Protein AF-0000000084336439 (afdb_homodimer)

Foldseek 3Di:
DPPQQDQAEEEEEAQFLQVVVLLVLCVVRVHQYEYEEQDCQHLCNPRHPYYHHDDQQDQVVVLVRQVVGQEYEYPDLNGHLVSQVVSVVVRRHYAQHSVVSVQQQFQVSVVVVCVVLVQFAFDKDKDAFLVVVVVDPADPFKKKAARHDDDPCRRIDTRHDPVSSVVHDGHTIMIGHDFQFPWKKKKKKAAALVGDIDIAFIWTFDADPVVRDTFKIKPPDPDDPVLRVVRVVSVSSVCNVSVTFFMKMWMWGQGPVRDIHTDHMDRGDDPSQQQQVPFFPDGSSNQRVCRSSVHDGDGGYTPFMKMKGFAAAAAPAWFFKDKWCPVVLVVDPQKDWAAGSDGIHDGGHRGTMIMGGDNDNVVSVVSSVVCVVTIHIHD/DPPQQDQAEEEEEAQFLQVVVLLVLCVVRNHQYEYEEQDCQHLCNPRHPYYHHDDQQDQVRVLVRQVVGQEYEYPDLNGHLVSQVVSVVVRRHYAQHSVVSVQQQFQVSVVVVCVVLVQFAFDKDKDAFLVCVVVDPADPFKKKAARHDDDPCRRIDTRHDPVSSVVHDGHTIMIGHDFQFPWKKKKKKAAALVGDIDIAFIWTFDADPVVRDTFKIKPPDPDDPVLRVVRVVSVSSVCNVSVTFFMKMWMWTQGPVRDIHTDHMDRGDDPSQQQQVPFFPDGSSNQRVCRSSVHDGDGGYTPFMKMKGFAAAAAPAWFFKDKWCPVVLVVDPQKDWAAGSDGIHDGGHRGTMIMGGDNDRVVSVVSSVVCVVTIHIHD

pLDDT: mean 93.54, std 8.88, range [33.66, 98.88]

Sequence (758 aa):
MKAFYGDLKLGILGGGQLGRMLIQQALNYNVTVKVLDPDREAPCRKLCDEFVVGSLSDYETVYNFGKKVDLLTIEIEKVNVDALEQLEREGVQVYPQPRVIRLIQDKGLQKQFFQENSIPTAEFQIISSPEDFNKTHIPFPYIQKLRRDGYDGKGVYKVVDEQSLAKAFTEPSLIERWIDFEKEIAVIVARNEKGDIKTFPMVEMEFNPEANLVEFLIAPSTLPFEVHEQAEQIAKNIASQLKIVGLLAVEMFLDKHGRILVNELAPRPHNSGHQTIEGNIVSQFEQHLRAIFNQPLGETDCLNNAIMINLLGEPGHEGPAIYQGIEKALKCPGVYIHLYGKALTKPFRKMGHITIVDADRDKAIERARYVQQILKVVSMKAFYGDLKLGILGGGQLGRMLIQQALNYNVTVKVLDPDREAPCRKLCDEFVVGSLSDYETVYNFGKKVDLLTIEIEKVNVDALEQLEREGVQVYPQPRVIRLIQDKGLQKQFFQENSIPTAEFQIISSPEDFNKTHIPFPYIQKLRRDGYDGKGVYKVVDEQSLAKAFTEPSLIERWIDFEKEIAVIVARNEKGDIKTFPMVEMEFNPEANLVEFLIAPSTLPFEVHEQAEQIAKNIASQLKIVGLLAVEMFLDKHGRILVNELAPRPHNSGHQTIEGNIVSQFEQHLRAIFNQPLGETDCLNNAIMINLLGEPGHEGPAIYQGIEKALKCPGVYIHLYGKALTKPFRKMGHITIVDADRDKAIERARYVQQILKVVS

Structure (mmCIF, N/CA/C/O backbone):
data_AF-0000000084336439-model_v1
#
loop_
_entity.id
_entity.type
_entity.pdbx_description
1 polymer 'N5-carboxyaminoimidazole ribonucleotide synthase'
#
loop_
_atom_site.group_PDB
_atom_site.id
_atom_site.type_symbol
_atom_site.label_atom_id
_atom_site.label_alt_id
_atom_site.label_comp_id
_atom_site.label_asym_id
_atom_site.label_entity_id
_atom_site.label_seq_id
_atom_site.pdbx_PDB_ins_code
_atom_site.Cartn_x
_atom_site.Cartn_y
_atom_site.Cartn_z
_atom_site.occupancy
_atom_site.B_iso_or_equiv
_atom_site.auth_seq_id
_atom_site.auth_comp_id
_atom_site.auth_asym_id
_atom_site.auth_atom_id
_atom_site.pdbx_PDB_model_num
ATOM 1 N N . MET A 1 1 ? -26.422 7.902 4.645 1 34.41 1 MET A N 1
ATOM 2 C CA . MET A 1 1 ? -24.984 7.613 4.711 1 34.41 1 MET A CA 1
ATOM 3 C C . MET A 1 1 ? -24.438 7.293 3.326 1 34.41 1 MET A C 1
ATOM 5 O O . MET A 1 1 ? -25.016 6.504 2.584 1 34.41 1 MET A O 1
ATOM 9 N N . LYS A 1 2 ? -23.922 8.211 2.576 1 41.22 2 LYS A N 1
ATOM 10 C CA . LYS A 1 2 ? -23.375 7.926 1.253 1 41.22 2 LYS A CA 1
ATOM 11 C C . LYS A 1 2 ? -22.734 6.543 1.214 1 41.22 2 LYS A C 1
ATOM 13 O O . LYS A 1 2 ? -21.844 6.242 2.018 1 41.22 2 LYS A O 1
ATOM 18 N N . ALA A 1 3 ? -23.438 5.641 0.947 1 47.28 3 ALA A N 1
ATOM 19 C CA . ALA A 1 3 ? -22.875 4.305 0.769 1 47.28 3 ALA A CA 1
ATOM 20 C C . ALA A 1 3 ? -21.5 4.367 0.105 1 47.28 3 ALA A C 1
ATOM 22 O O . ALA A 1 3 ? -21.359 4.918 -0.99 1 47.28 3 ALA A O 1
ATOM 23 N N . PHE A 1 4 ? -20.422 4.535 0.761 1 45.22 4 PHE A N 1
ATOM 24 C CA . PHE A 1 4 ? -19.016 4.609 0.383 1 45.22 4 PHE A CA 1
ATOM 25 C C . PHE A 1 4 ? -18.766 3.902 -0.945 1 45.22 4 PHE A C 1
ATOM 27 O O . PHE A 1 4 ? -17.922 4.328 -1.736 1 45.22 4 PHE A O 1
ATOM 34 N N . TYR A 1 5 ? -19.172 2.592 -1.228 1 50.91 5 TYR A N 1
ATOM 35 C CA . TYR A 1 5 ? -18.484 1.702 -2.154 1 50.91 5 TYR A CA 1
ATOM 36 C C . TYR A 1 5 ? -19.031 1.851 -3.566 1 50.91 5 TYR A C 1
ATOM 38 O O . TYR A 1 5 ? -18.406 1.426 -4.535 1 50.91 5 TYR A O 1
ATOM 46 N N . GLY A 1 6 ? -20.062 2.721 -3.557 1 55.28 6 GLY A N 1
ATOM 47 C CA . GLY A 1 6 ? -20.578 2.717 -4.918 1 55.28 6 GLY A CA 1
ATOM 48 C C . GLY A 1 6 ? -19.812 3.658 -5.84 1 55.28 6 GLY A C 1
ATOM 49 O O . GLY A 1 6 ? -18.594 3.582 -5.945 1 55.28 6 GLY A O 1
ATOM 50 N N . ASP A 1 7 ? -20.422 4.594 -6.379 1 67.75 7 ASP A N 1
ATOM 51 C CA . ASP A 1 7 ? -20.016 5.543 -7.414 1 67.75 7 ASP A CA 1
ATOM 52 C C . ASP A 1 7 ? -19.422 6.809 -6.797 1 67.75 7 ASP A C 1
ATOM 54 O O . ASP A 1 7 ? -19.531 7.895 -7.371 1 67.75 7 ASP A O 1
ATOM 58 N N . LEU A 1 8 ? -18.828 6.629 -5.625 1 81.31 8 LEU A N 1
ATOM 59 C CA . LEU A 1 8 ? -18.344 7.852 -5 1 81.31 8 LEU A CA 1
ATOM 60 C C . LEU A 1 8 ? -17.078 8.352 -5.688 1 81.31 8 LEU A C 1
ATOM 62 O O . LEU A 1 8 ? -16.141 7.578 -5.934 1 81.31 8 LEU A O 1
ATOM 66 N N . LYS A 1 9 ? -17.078 9.625 -5.977 1 93.06 9 LYS A N 1
ATOM 67 C CA . LYS A 1 9 ? -15.961 10.32 -6.617 1 93.06 9 LYS A CA 1
ATOM 68 C C . LYS A 1 9 ? -15.242 11.227 -5.625 1 93.06 9 LYS A C 1
ATOM 70 O O . LYS A 1 9 ? -15.828 12.188 -5.113 1 93.06 9 LYS A O 1
ATOM 75 N N . LEU A 1 10 ? -14.031 10.875 -5.32 1 97.12 10 LEU A N 1
ATOM 76 C CA . LEU A 1 10 ? -13.18 11.68 -4.453 1 97.12 10 LEU A CA 1
ATOM 77 C C . LEU A 1 10 ? -12.328 12.641 -5.27 1 97.12 10 LEU A C 1
ATOM 79 O O . LEU A 1 10 ? -11.609 12.219 -6.18 1 97.12 10 LEU A O 1
ATOM 83 N N . GLY A 1 11 ? -12.484 13.898 -5.004 1 98.31 11 GLY A N 1
ATOM 84 C CA . GLY A 1 11 ? -11.57 14.891 -5.547 1 98.31 11 GLY A CA 1
ATOM 85 C C . GLY A 1 11 ? -10.445 15.25 -4.594 1 98.31 11 GLY A C 1
ATOM 86 O O . GLY A 1 11 ? -10.664 15.359 -3.383 1 98.31 11 GLY A O 1
ATOM 87 N N . ILE A 1 12 ? -9.266 15.43 -5.121 1 98.81 12 ILE A N 1
ATOM 88 C CA . ILE A 1 12 ? -8.117 15.867 -4.34 1 98.81 12 ILE A CA 1
ATOM 89 C C . ILE A 1 12 ? -7.539 17.141 -4.949 1 98.81 12 ILE A C 1
ATOM 91 O O . ILE A 1 12 ? -7.215 17.188 -6.137 1 98.81 12 ILE A O 1
ATOM 95 N N . LEU A 1 13 ? -7.465 18.172 -4.184 1 98.81 13 LEU A N 1
ATOM 96 C CA . LEU A 1 13 ? -6.738 19.375 -4.598 1 98.81 13 LEU A CA 1
ATOM 97 C C . LEU A 1 13 ? -5.254 19.25 -4.266 1 98.81 13 LEU A C 1
ATOM 99 O O . LEU A 1 13 ? -4.867 19.312 -3.098 1 98.81 13 LEU A O 1
ATOM 103 N N . GLY A 1 14 ? -4.461 19.172 -5.285 1 98.06 14 GLY A N 1
ATOM 104 C CA . GLY A 1 14 ? -3.047 18.859 -5.148 1 98.06 14 GLY A CA 1
ATOM 105 C C . GLY A 1 14 ? -2.701 17.438 -5.57 1 98.06 14 GLY A C 1
ATOM 106 O O . GLY A 1 14 ? -3.357 16.484 -5.148 1 98.06 14 GLY A O 1
ATOM 107 N N . GLY A 1 15 ? -1.746 17.312 -6.414 1 97.12 15 GLY A N 1
ATOM 108 C CA . GLY A 1 15 ? -1.357 16.016 -6.938 1 97.12 15 GLY A CA 1
ATOM 109 C C . GLY A 1 15 ? 0.059 15.617 -6.566 1 97.12 15 GLY A C 1
ATOM 110 O O . GLY A 1 15 ? 0.729 14.906 -7.316 1 97.12 15 GLY A O 1
ATOM 111 N N . GLY A 1 16 ? 0.575 16.094 -5.418 1 95.25 16 GLY A N 1
ATOM 112 C CA . GLY A 1 16 ? 1.922 15.789 -4.965 1 95.25 16 GLY A CA 1
ATOM 113 C C . GLY A 1 16 ? 2.033 14.43 -4.305 1 95.25 16 GLY A C 1
ATOM 114 O O . GLY A 1 16 ? 1.239 13.531 -4.59 1 95.25 16 GLY A O 1
ATOM 115 N N . GLN A 1 17 ? 3.074 14.25 -3.473 1 94.81 17 GLN A N 1
ATOM 116 C CA . GLN A 1 17 ? 3.406 12.953 -2.887 1 94.81 17 GLN A CA 1
ATOM 117 C C . GLN A 1 17 ? 2.318 12.492 -1.921 1 94.81 17 GLN A C 1
ATOM 119 O O . GLN A 1 17 ? 2.039 11.297 -1.818 1 94.81 17 GLN A O 1
ATOM 124 N N . LEU A 1 18 ? 1.744 13.43 -1.163 1 97.06 18 LEU A N 1
ATOM 125 C CA . LEU A 1 18 ? 0.713 13.039 -0.206 1 97.06 18 LEU A CA 1
ATOM 126 C C . LEU A 1 18 ? -0.529 12.523 -0.924 1 97.06 18 LEU A C 1
ATOM 128 O O . LEU A 1 18 ? -1.135 11.539 -0.495 1 97.06 18 LEU A O 1
ATOM 132 N N . GLY A 1 19 ? -0.877 13.258 -2.016 1 97 19 GLY A N 1
ATOM 133 C CA . GLY A 1 19 ? -1.964 12.75 -2.84 1 97 19 GLY A CA 1
ATOM 134 C C . GLY A 1 19 ? -1.692 11.367 -3.404 1 97 19 GLY A C 1
ATOM 135 O O . GLY A 1 19 ? -2.576 10.508 -3.41 1 97 19 GLY A O 1
ATOM 136 N N . ARG A 1 20 ? -0.496 11.203 -3.846 1 95.88 20 ARG A N 1
ATOM 137 C CA . ARG A 1 20 ? -0.081 9.922 -4.402 1 95.88 20 ARG A CA 1
ATOM 138 C C . ARG A 1 20 ? -0.258 8.805 -3.381 1 95.88 20 ARG A C 1
ATOM 140 O O . ARG A 1 20 ? -0.848 7.762 -3.689 1 95.88 20 ARG A O 1
ATOM 147 N N . MET A 1 21 ? 0.21 8.969 -2.156 1 97.25 21 MET A N 1
ATOM 148 C CA . MET A 1 21 ? 0.112 7.945 -1.118 1 97.25 21 MET A CA 1
ATOM 149 C C . MET A 1 21 ? -1.336 7.75 -0.681 1 97.25 21 MET A C 1
ATOM 151 O O . MET A 1 21 ? -1.739 6.637 -0.333 1 97.25 21 MET A O 1
ATOM 155 N N . LEU A 1 22 ? -2.117 8.828 -0.72 1 97.81 22 LEU A N 1
ATOM 156 C CA . LEU A 1 22 ? -3.541 8.703 -0.428 1 97.81 22 LEU A CA 1
ATOM 157 C C . LEU A 1 22 ? -4.238 7.84 -1.472 1 97.81 22 LEU A C 1
ATOM 159 O O . LEU A 1 22 ? -5.051 6.977 -1.128 1 97.81 22 LEU A O 1
ATOM 163 N N . ILE A 1 23 ? -3.939 8.078 -2.736 1 95.88 23 ILE A N 1
ATOM 164 C CA . ILE A 1 23 ? -4.527 7.305 -3.822 1 95.88 23 ILE A CA 1
ATOM 165 C C . ILE A 1 23 ? -4.137 5.836 -3.682 1 95.88 23 ILE A C 1
ATOM 167 O O . ILE A 1 23 ? -4.969 4.945 -3.859 1 95.88 23 ILE A O 1
ATOM 171 N N . GLN A 1 24 ? -2.842 5.582 -3.359 1 94.94 24 GLN A N 1
ATOM 172 C CA . GLN A 1 24 ? -2.375 4.215 -3.145 1 94.94 24 GLN A CA 1
ATOM 173 C C . GLN A 1 24 ? -3.254 3.486 -2.133 1 94.94 24 GLN A C 1
ATOM 175 O O . GLN A 1 24 ? -3.611 2.322 -2.336 1 94.94 24 GLN A O 1
ATOM 180 N N . GLN A 1 25 ? -3.574 4.16 -1.067 1 95.81 25 GLN A N 1
ATOM 181 C CA . GLN A 1 25 ? -4.43 3.566 -0.044 1 95.81 25 GLN A CA 1
ATOM 182 C C . GLN A 1 25 ? -5.871 3.445 -0.533 1 95.81 25 GLN A C 1
ATOM 184 O O . GLN A 1 25 ? -6.539 2.447 -0.261 1 95.81 25 GLN A O 1
ATOM 189 N N . ALA A 1 26 ? -6.375 4.387 -1.259 1 94.25 26 ALA A N 1
ATOM 190 C CA . ALA A 1 26 ? -7.762 4.438 -1.724 1 94.25 26 ALA A CA 1
ATOM 191 C C . ALA A 1 26 ? -8.047 3.303 -2.703 1 94.25 26 ALA A C 1
ATOM 193 O O . ALA A 1 26 ? -9.195 2.873 -2.844 1 94.25 26 ALA A O 1
ATOM 194 N N . LEU A 1 27 ? -7.055 2.84 -3.395 1 92.38 27 LEU A N 1
ATOM 195 C CA . LEU A 1 27 ? -7.211 1.768 -4.371 1 92.38 27 LEU A CA 1
ATOM 196 C C . LEU A 1 27 ? -7.801 0.521 -3.719 1 92.38 27 LEU A C 1
ATOM 198 O O . LEU A 1 27 ? -8.516 -0.245 -4.367 1 92.38 27 LEU A O 1
ATOM 202 N N . ASN A 1 28 ? -7.547 0.327 -2.451 1 94 28 ASN A N 1
ATOM 203 C CA . ASN A 1 28 ? -8.078 -0.834 -1.746 1 94 28 ASN A CA 1
ATOM 204 C C . ASN A 1 28 ? -9.602 -0.788 -1.657 1 94 28 ASN A C 1
ATOM 206 O O . ASN A 1 28 ? -10.242 -1.808 -1.401 1 94 28 ASN A O 1
ATOM 210 N N . TYR A 1 29 ? -10.211 0.352 -1.858 1 91.56 29 TYR A N 1
ATOM 211 C CA . TYR A 1 29 ? -11.641 0.532 -1.627 1 91.56 29 TYR A CA 1
ATOM 212 C C . TYR A 1 29 ? -12.367 0.881 -2.922 1 91.56 29 TYR A C 1
ATOM 214 O O . TYR A 1 29 ? -13.523 1.306 -2.898 1 91.56 29 TYR A O 1
ATOM 222 N N . ASN A 1 30 ? -11.805 0.77 -4.008 1 88.5 30 ASN A N 1
ATOM 223 C CA . ASN A 1 30 ? -12.383 1.049 -5.32 1 88.5 30 ASN A CA 1
ATOM 224 C C . ASN A 1 30 ? -12.898 2.482 -5.41 1 88.5 30 ASN A C 1
ATOM 226 O O . ASN A 1 30 ? -13.969 2.727 -5.977 1 88.5 30 ASN A O 1
ATOM 230 N N . VAL A 1 31 ? -12.211 3.422 -4.852 1 90.31 31 VAL A N 1
ATOM 231 C CA . VAL A 1 31 ? -12.609 4.824 -4.879 1 90.31 31 VAL A CA 1
ATOM 232 C C . VAL A 1 31 ? -12.219 5.449 -6.215 1 90.31 31 VAL A C 1
ATOM 234 O O . VAL A 1 31 ? -11.094 5.258 -6.684 1 90.31 31 VAL A O 1
ATOM 237 N N . THR A 1 32 ? -13.195 6.09 -6.852 1 92.44 32 THR A N 1
ATOM 238 C CA . THR A 1 32 ? -12.867 6.91 -8.016 1 92.44 32 THR A CA 1
ATOM 239 C C . THR A 1 32 ? -12.219 8.219 -7.586 1 92.44 32 THR A C 1
ATOM 241 O O . THR A 1 32 ? -12.789 8.969 -6.785 1 92.44 32 THR A O 1
ATOM 244 N N . VAL A 1 33 ? -11.023 8.523 -8.125 1 96 33 VAL A N 1
ATOM 245 C CA . VAL A 1 33 ? -10.273 9.672 -7.641 1 96 33 VAL A CA 1
ATOM 246 C C . VAL A 1 33 ? -10 10.641 -8.797 1 96 33 VAL A C 1
ATOM 248 O O . VAL A 1 33 ? -9.547 10.227 -9.867 1 96 33 VAL A O 1
ATOM 251 N N . LYS A 1 34 ? -10.328 11.852 -8.609 1 97.56 34 LYS A N 1
ATOM 252 C CA . LYS A 1 34 ? -9.953 12.953 -9.492 1 97.56 34 LYS A CA 1
ATOM 253 C C . LYS A 1 34 ? -8.984 13.906 -8.805 1 97.56 34 LYS A C 1
ATOM 255 O O . LYS A 1 34 ? -9.133 14.195 -7.609 1 97.56 34 LYS A O 1
ATOM 260 N N . VAL A 1 35 ? -8 14.391 -9.562 1 98.5 35 VAL A N 1
ATOM 261 C CA . VAL A 1 35 ? -6.984 15.242 -8.953 1 98.5 35 VAL A CA 1
ATOM 262 C C . VAL A 1 35 ? -6.848 16.531 -9.758 1 98.5 35 VAL A C 1
ATOM 264 O O . VAL A 1 35 ? -6.863 16.516 -10.984 1 98.5 35 VAL A O 1
ATOM 267 N N . LEU A 1 36 ? -6.812 17.656 -9.094 1 98.81 36 LEU A N 1
ATOM 268 C CA . LEU A 1 36 ? -6.477 18.953 -9.664 1 98.81 36 LEU A CA 1
ATOM 269 C C . LEU A 1 36 ? -5.09 19.391 -9.227 1 98.81 36 LEU A C 1
ATOM 271 O O . LEU A 1 36 ? -4.781 19.391 -8.031 1 98.81 36 LEU A O 1
ATOM 275 N N . ASP A 1 37 ? -4.285 19.734 -10.164 1 98.56 37 ASP A N 1
ATOM 276 C CA . ASP A 1 37 ? -2.945 20.234 -9.867 1 98.56 37 ASP A CA 1
ATOM 277 C C . ASP A 1 37 ? -2.424 21.109 -11 1 98.56 37 ASP A C 1
ATOM 279 O O . ASP A 1 37 ? -2.697 20.844 -12.172 1 98.56 37 ASP A O 1
ATOM 283 N N . PRO A 1 38 ? -1.681 22.172 -10.633 1 97.81 38 PRO A N 1
ATOM 284 C CA . PRO A 1 38 ? -1.146 23.016 -11.703 1 97.81 38 PRO A CA 1
ATOM 285 C C . PRO A 1 38 ? -0.002 22.359 -12.461 1 97.81 38 PRO A C 1
ATOM 287 O O . PRO A 1 38 ? 0.295 22.734 -13.602 1 97.81 38 PRO A O 1
ATOM 290 N N . ASP A 1 39 ? 0.666 21.422 -11.883 1 95.5 39 ASP A N 1
ATOM 291 C CA . ASP A 1 39 ? 1.796 20.734 -12.516 1 95.5 39 ASP A CA 1
ATOM 292 C C . ASP A 1 39 ? 1.328 19.547 -13.344 1 95.5 39 ASP A C 1
ATOM 294 O O . ASP A 1 39 ? 0.867 18.547 -12.789 1 95.5 39 ASP A O 1
ATOM 298 N N . ARG A 1 40 ? 1.551 19.578 -14.609 1 94.62 40 ARG A N 1
ATOM 299 C CA . ARG A 1 40 ? 1.13 18.516 -15.516 1 94.62 40 ARG A CA 1
ATOM 300 C C . ARG A 1 40 ? 1.874 17.219 -15.227 1 94.62 40 ARG A C 1
ATOM 302 O O . ARG A 1 40 ? 1.44 16.141 -15.641 1 94.62 40 ARG A O 1
ATOM 309 N N . GLU A 1 41 ? 2.971 17.344 -14.531 1 91.69 41 GLU A N 1
ATOM 310 C CA . GLU A 1 41 ? 3.791 16.172 -14.242 1 91.69 41 GLU A CA 1
ATOM 311 C C . GLU A 1 41 ? 3.729 15.812 -12.766 1 91.69 41 GLU A C 1
ATOM 313 O O . GLU A 1 41 ? 4.652 15.188 -12.234 1 91.69 41 GLU A O 1
ATOM 318 N N . ALA A 1 42 ? 2.654 16.234 -12.156 1 94.44 42 ALA A N 1
ATOM 319 C CA . ALA A 1 42 ? 2.502 15.945 -10.727 1 94.44 42 ALA A CA 1
ATOM 320 C C . ALA A 1 42 ? 2.537 14.445 -10.461 1 94.44 42 ALA A C 1
ATOM 322 O O . ALA A 1 42 ? 2.125 13.648 -11.312 1 94.44 42 ALA A O 1
ATOM 323 N N . PRO A 1 43 ? 2.984 14.016 -9.32 1 93 43 PRO A N 1
ATOM 324 C CA . PRO A 1 43 ? 3.135 12.602 -8.961 1 93 43 PRO A CA 1
ATOM 325 C C . PRO A 1 43 ? 1.855 11.797 -9.172 1 93 43 PRO A C 1
ATOM 327 O O . PRO A 1 43 ? 1.917 10.602 -9.461 1 93 43 PRO A O 1
ATOM 330 N N . CYS A 1 44 ? 0.688 12.367 -9.078 1 94.38 44 CYS A N 1
ATOM 331 C CA . CYS A 1 44 ? -0.585 11.656 -9.117 1 94.38 44 CYS A CA 1
ATOM 332 C C . CYS A 1 44 ? -1.097 11.531 -10.547 1 94.38 44 CYS A C 1
ATOM 334 O O . CYS A 1 44 ? -2.074 10.828 -10.805 1 94.38 44 CYS A O 1
ATOM 336 N N . ARG A 1 45 ? -0.51 12.172 -11.523 1 92.12 45 ARG A N 1
ATOM 337 C CA . ARG A 1 45 ? -1.079 12.398 -12.852 1 92.12 45 ARG A CA 1
ATOM 338 C C . ARG A 1 45 ? -1.505 11.086 -13.492 1 92.12 45 ARG A C 1
ATOM 340 O O . ARG A 1 45 ? -2.525 11.023 -14.18 1 92.12 45 ARG A O 1
ATOM 347 N N . LYS A 1 46 ? -0.8 10 -13.219 1 89.06 46 LYS A N 1
ATOM 348 C CA . LYS A 1 46 ? -1.076 8.742 -13.906 1 89.06 46 LYS A CA 1
ATOM 349 C C . LYS A 1 46 ? -1.767 7.746 -12.984 1 89.06 46 LYS A C 1
ATOM 351 O O . LYS A 1 46 ? -1.877 6.562 -13.305 1 89.06 46 LYS A O 1
ATOM 356 N N . LEU A 1 47 ? -2.184 8.172 -11.836 1 91.44 47 LEU A N 1
ATOM 357 C CA . LEU A 1 47 ? -2.65 7.234 -10.812 1 91.44 47 LEU A CA 1
ATOM 358 C C . LEU A 1 47 ? -4.113 7.488 -10.469 1 91.44 47 LEU A C 1
ATOM 360 O O . LEU A 1 47 ? -4.664 6.852 -9.57 1 91.44 47 LEU A O 1
ATOM 364 N N . CYS A 1 48 ? -4.719 8.406 -11.164 1 93.69 48 CYS A N 1
ATOM 365 C CA . CYS A 1 48 ? -6.094 8.773 -10.844 1 93.69 48 CYS A CA 1
ATOM 366 C C . CYS A 1 48 ? -7 8.594 -12.055 1 93.69 48 CYS A C 1
ATOM 368 O O . CYS A 1 48 ? -6.52 8.391 -13.172 1 93.69 48 CYS A O 1
ATOM 370 N N . ASP A 1 49 ? -8.297 8.625 -11.812 1 92.69 49 ASP A N 1
ATOM 371 C CA . ASP A 1 49 ? -9.281 8.422 -12.867 1 92.69 49 ASP A CA 1
ATOM 372 C C . ASP A 1 49 ? -9.336 9.617 -13.812 1 92.69 49 ASP A C 1
ATOM 374 O O . ASP A 1 49 ? -9.539 9.461 -15.016 1 92.69 49 ASP A O 1
ATOM 378 N N . GLU A 1 50 ? -9.188 10.766 -13.273 1 95.56 50 GLU A N 1
ATOM 379 C CA . GLU A 1 50 ? -9.125 12 -14.039 1 95.56 50 GLU A CA 1
ATOM 380 C C . GLU A 1 50 ? -8.141 12.992 -13.422 1 95.56 50 GLU A C 1
ATOM 382 O O . GLU A 1 50 ? -8.172 13.227 -12.211 1 95.56 50 GLU A O 1
ATOM 387 N N . PHE A 1 51 ? -7.262 13.477 -14.258 1 97.19 51 PHE A N 1
ATOM 388 C CA . PHE A 1 51 ? -6.309 14.5 -13.844 1 97.19 51 PHE A CA 1
ATOM 389 C C . PHE A 1 51 ? -6.57 15.812 -14.57 1 97.19 51 PHE A C 1
ATOM 391 O O . PHE A 1 51 ? -6.578 15.859 -15.797 1 97.19 51 PHE A O 1
ATOM 398 N N . VAL A 1 52 ? -6.805 16.844 -13.844 1 98.38 52 VAL A N 1
ATOM 399 C CA . VAL A 1 52 ? -7.09 18.156 -14.398 1 98.38 52 VAL A CA 1
ATOM 400 C C . VAL A 1 52 ? -5.941 19.109 -14.086 1 98.38 52 VAL A C 1
ATOM 402 O O . VAL A 1 52 ? -5.512 19.219 -12.938 1 98.38 52 VAL A O 1
ATOM 405 N N . VAL A 1 53 ? -5.438 19.781 -15.117 1 98.38 53 VAL A N 1
ATOM 406 C CA . VAL A 1 53 ? -4.379 20.766 -14.922 1 98.38 53 VAL A CA 1
ATOM 407 C C . VAL A 1 53 ? -4.996 22.141 -14.672 1 98.38 53 VAL A C 1
ATOM 409 O O . VAL A 1 53 ? -5.797 22.625 -15.477 1 98.38 53 VAL A O 1
ATOM 412 N N . GLY A 1 54 ? -4.66 22.734 -13.531 1 98.56 54 GLY A N 1
ATOM 413 C CA . GLY A 1 54 ? -5.16 24.047 -13.195 1 98.56 54 GLY A CA 1
ATOM 414 C C . GLY A 1 54 ? -4.68 24.547 -11.844 1 98.56 54 GLY A C 1
ATOM 415 O O . GLY A 1 54 ? -4.184 23.766 -11.031 1 98.56 54 GLY A O 1
ATOM 416 N N . SER A 1 55 ? -4.867 25.812 -11.641 1 98.38 55 SER A N 1
ATOM 417 C CA . SER A 1 55 ? -4.402 26.453 -10.414 1 98.38 55 SER A CA 1
ATOM 418 C C . SER A 1 55 ? -5.309 26.125 -9.234 1 98.38 55 SER A C 1
ATOM 420 O O . SER A 1 55 ? -6.535 26.188 -9.352 1 98.38 55 SER A O 1
ATOM 422 N N . LEU A 1 56 ? -4.727 25.875 -8.094 1 98.25 56 LEU A N 1
ATOM 423 C CA . LEU A 1 56 ? -5.465 25.562 -6.875 1 98.25 56 LEU A CA 1
ATOM 424 C C . LEU A 1 56 ? -5.98 26.844 -6.215 1 98.25 56 LEU A C 1
ATOM 426 O O . LEU A 1 56 ? -6.836 26.781 -5.328 1 98.25 56 LEU A O 1
ATOM 430 N N . SER A 1 57 ? -5.43 27.938 -6.645 1 97.25 57 SER A N 1
ATOM 431 C CA . SER A 1 57 ? -5.77 29.203 -6.016 1 97.25 57 SER A CA 1
ATOM 432 C C . SER A 1 57 ? -6.824 29.953 -6.824 1 97.25 57 SER A C 1
ATOM 434 O O . SER A 1 57 ? -7.348 30.969 -6.371 1 97.25 57 SER A O 1
ATOM 436 N N . ASP A 1 58 ? -7.137 29.469 -8 1 98.56 58 ASP A N 1
ATOM 437 C CA . ASP A 1 58 ? -8.117 30.125 -8.859 1 98.56 58 ASP A CA 1
ATOM 438 C C . ASP A 1 58 ? -9.531 29.672 -8.523 1 98.56 58 ASP A C 1
ATOM 440 O O . ASP A 1 58 ? -9.82 28.469 -8.523 1 98.56 58 ASP A O 1
ATOM 444 N N . TYR A 1 59 ? -10.367 30.641 -8.344 1 98.69 59 TYR A N 1
ATOM 445 C CA . TYR A 1 59 ? -11.742 30.359 -7.93 1 98.69 59 TYR A CA 1
ATOM 446 C C . TYR A 1 59 ? -12.453 29.484 -8.961 1 98.69 59 TYR A C 1
ATOM 448 O O . TYR A 1 59 ? -12.945 28.406 -8.633 1 98.69 59 TYR A O 1
ATOM 456 N N . GLU A 1 60 ? -12.492 29.875 -10.188 1 98.75 60 GLU A N 1
ATOM 457 C CA . GLU A 1 60 ? -13.25 29.172 -11.227 1 98.75 60 GLU A CA 1
ATOM 458 C C . GLU A 1 60 ? -12.711 27.766 -11.453 1 98.75 60 GLU A C 1
ATOM 460 O O . GLU A 1 60 ? -13.484 26.828 -11.633 1 98.75 60 GLU A O 1
ATOM 465 N N . THR A 1 61 ? -11.422 27.656 -11.422 1 98.81 61 THR A N 1
ATOM 466 C CA . THR A 1 61 ? -10.789 26.359 -11.633 1 98.81 61 THR A CA 1
ATOM 467 C C . THR A 1 61 ? -11.188 25.391 -10.531 1 98.81 61 THR A C 1
ATOM 469 O O . THR A 1 61 ? -11.648 24.281 -10.805 1 98.81 61 THR A O 1
ATOM 472 N N . VAL A 1 62 ? -11.047 25.797 -9.32 1 98.88 62 VAL A N 1
ATOM 473 C CA . VAL A 1 62 ? -11.352 24.953 -8.172 1 98.88 62 VAL A CA 1
ATOM 474 C C . VAL A 1 62 ? -12.844 24.641 -8.141 1 98.88 62 VAL A C 1
ATOM 476 O O . VAL A 1 62 ? -13.242 23.5 -7.918 1 98.88 62 VAL A O 1
ATOM 479 N N . TYR A 1 63 ? -13.656 25.641 -8.398 1 98.81 63 TYR A N 1
ATOM 480 C CA . TYR A 1 63 ? -15.102 25.5 -8.367 1 98.81 63 TYR A CA 1
ATOM 481 C C . TYR A 1 63 ? -15.57 24.5 -9.422 1 98.81 63 TYR A C 1
ATOM 483 O O . TYR A 1 63 ? -16.344 23.578 -9.117 1 98.81 63 TYR A O 1
ATOM 491 N N . ASN A 1 64 ? -15.125 24.641 -10.617 1 98.75 64 ASN A N 1
ATOM 492 C CA . ASN A 1 64 ? -15.531 23.75 -11.711 1 98.75 64 ASN A CA 1
ATOM 493 C C . ASN A 1 64 ? -15.062 22.328 -11.484 1 98.75 64 ASN A C 1
ATOM 495 O O . ASN A 1 64 ? -15.758 21.375 -11.836 1 98.75 64 ASN A O 1
ATOM 499 N N . PHE A 1 65 ? -13.938 22.203 -10.938 1 98.75 65 PHE A N 1
ATOM 500 C CA . PHE A 1 65 ? -13.422 20.875 -10.594 1 98.75 65 PHE A CA 1
ATOM 501 C C . PHE A 1 65 ? -14.273 20.234 -9.508 1 98.75 65 PHE A C 1
ATOM 503 O O . PHE A 1 65 ? -14.68 19.078 -9.633 1 98.75 65 PHE A O 1
ATOM 510 N N . GLY A 1 66 ? -14.523 20.969 -8.469 1 98.38 66 GLY A N 1
ATOM 511 C CA . GLY A 1 66 ? -15.227 20.453 -7.301 1 98.38 66 GLY A CA 1
ATOM 512 C C . GLY A 1 66 ? -16.656 20.062 -7.598 1 98.38 66 GLY A C 1
ATOM 513 O O . GLY A 1 66 ? -17.219 19.188 -6.922 1 98.38 66 GLY A O 1
ATOM 514 N N . LYS A 1 67 ? -17.25 20.625 -8.617 1 97.31 67 LYS A N 1
ATOM 515 C CA . LYS A 1 67 ? -18.625 20.312 -8.992 1 97.31 67 LYS A CA 1
ATOM 516 C C . LYS A 1 67 ? -18.734 18.891 -9.562 1 97.31 67 LYS A C 1
ATOM 518 O O . LYS A 1 67 ? -19.828 18.344 -9.641 1 97.31 67 LYS A O 1
ATOM 523 N N . LYS A 1 68 ? -17.672 18.359 -9.852 1 95.94 68 LYS A N 1
ATOM 524 C CA . LYS A 1 68 ? -17.672 17.078 -10.547 1 95.94 68 LYS A CA 1
ATOM 525 C C . LYS A 1 68 ? -17.453 15.922 -9.57 1 95.94 68 LYS A C 1
ATOM 527 O O . LYS A 1 68 ? -17.344 14.766 -9.977 1 95.94 68 LYS A O 1
ATOM 532 N N . VAL A 1 69 ? -17.312 16.203 -8.312 1 96.88 69 VAL A N 1
ATOM 533 C CA . VAL A 1 69 ? -17 15.148 -7.352 1 96.88 69 VAL A CA 1
ATOM 534 C C . VAL A 1 69 ? -18.031 15.18 -6.211 1 96.88 69 VAL A C 1
ATOM 536 O O . VAL A 1 69 ? -18.781 16.141 -6.074 1 96.88 69 VAL A O 1
ATOM 539 N N . ASP A 1 70 ? -18.125 14.062 -5.469 1 94.62 70 ASP A N 1
ATOM 540 C CA . ASP A 1 70 ? -19.016 13.953 -4.32 1 94.62 70 ASP A CA 1
ATOM 541 C C . ASP A 1 70 ? -18.344 14.453 -3.047 1 94.62 70 ASP A C 1
ATOM 543 O O . ASP A 1 70 ? -19 15 -2.158 1 94.62 70 ASP A O 1
ATOM 547 N N . LEU A 1 71 ? -17.094 14.234 -2.943 1 97.19 71 LEU A N 1
ATOM 548 C CA . LEU A 1 71 ? -16.266 14.602 -1.795 1 97.19 71 LEU A CA 1
ATOM 549 C C . LEU A 1 71 ? -14.938 15.188 -2.248 1 97.19 71 LEU A C 1
ATOM 551 O O . LEU A 1 71 ? -14.328 14.695 -3.195 1 97.19 71 LEU A O 1
ATOM 555 N N . LEU A 1 72 ? -14.609 16.281 -1.618 1 98.25 72 LEU A N 1
ATOM 556 C CA . LEU A 1 72 ? -13.391 17 -1.967 1 98.25 72 LEU A CA 1
ATOM 557 C C . LEU A 1 72 ? -12.469 17.125 -0.755 1 98.25 72 LEU A C 1
ATOM 559 O O . LEU A 1 72 ? -12.922 17.5 0.331 1 98.25 72 LEU A O 1
ATOM 563 N N . THR A 1 73 ? -11.234 16.703 -0.903 1 98.62 73 THR A N 1
ATOM 564 C CA . THR A 1 73 ? -10.242 16.891 0.148 1 98.62 73 THR A CA 1
ATOM 565 C C . THR A 1 73 ? -8.992 17.578 -0.404 1 98.62 73 THR A C 1
ATOM 567 O O . THR A 1 73 ? -8.953 17.953 -1.577 1 98.62 73 THR A O 1
ATOM 570 N N . ILE A 1 74 ? -8 17.812 0.462 1 98.44 74 ILE A N 1
ATOM 571 C CA . ILE A 1 74 ? -6.852 18.594 0.035 1 98.44 74 ILE A CA 1
ATOM 572 C C . ILE A 1 74 ? -5.562 17.828 0.344 1 98.44 74 ILE A C 1
ATOM 574 O O . ILE A 1 74 ? -5.484 17.109 1.341 1 98.44 74 ILE A O 1
ATOM 578 N N . GLU A 1 75 ? -4.629 18 -0.523 1 95.94 75 GLU A N 1
ATOM 579 C CA . GLU A 1 75 ? -3.26 17.547 -0.314 1 95.94 75 GLU A CA 1
ATOM 580 C C . GLU A 1 75 ? -2.385 18.656 0.25 1 95.94 75 GLU A C 1
ATOM 582 O O . GLU A 1 75 ? -1.391 18.391 0.929 1 95.94 75 GLU A O 1
ATOM 587 N N . ILE A 1 76 ? -2.721 19.859 -0.043 1 94.56 76 ILE A N 1
ATOM 588 C CA . ILE A 1 76 ? -1.989 21.047 0.34 1 94.56 76 ILE A CA 1
ATOM 589 C C . ILE A 1 76 ? -2.967 22.109 0.846 1 94.56 76 ILE A C 1
ATOM 591 O O . ILE A 1 76 ? -4.117 22.172 0.407 1 94.56 76 ILE A O 1
ATOM 595 N N . GLU A 1 77 ? -2.484 22.969 1.685 1 93.88 77 GLU A N 1
ATOM 596 C CA . GLU A 1 77 ? -3.359 23.953 2.326 1 93.88 77 GLU A CA 1
ATOM 597 C C . GLU A 1 77 ? -3.598 25.156 1.423 1 93.88 77 GLU A C 1
ATOM 599 O O . GLU A 1 77 ? -4.617 25.828 1.542 1 93.88 77 GLU A O 1
ATOM 604 N N . LYS A 1 78 ? -2.656 25.406 0.581 1 94.12 78 LYS A N 1
ATOM 605 C CA . LYS A 1 78 ? -2.752 26.578 -0.278 1 94.12 78 LYS A CA 1
ATOM 606 C C . LYS A 1 78 ? -3.75 26.359 -1.409 1 94.12 78 LYS A C 1
ATOM 608 O O . LYS A 1 78 ? -3.357 26.094 -2.547 1 94.12 78 LYS A O 1
ATOM 613 N N . VAL A 1 79 ? -5.07 26.484 -1.136 1 97.62 79 VAL A N 1
ATOM 614 C CA . VAL A 1 79 ? -6.168 26.297 -2.08 1 97.62 79 VAL A CA 1
ATOM 615 C C . VAL A 1 79 ? -7.141 27.469 -1.982 1 97.62 79 VAL A C 1
ATOM 617 O O . VAL A 1 79 ? -7.07 28.266 -1.042 1 97.62 79 VAL A O 1
ATOM 620 N N . ASN A 1 80 ? -8.016 27.641 -2.98 1 98.44 80 ASN A N 1
ATOM 621 C CA . ASN A 1 80 ? -9.031 28.688 -2.945 1 98.44 80 ASN A CA 1
ATOM 622 C C . ASN A 1 80 ? -10.18 28.328 -2.014 1 98.44 80 ASN A C 1
ATOM 624 O O . ASN A 1 80 ? -11.086 27.578 -2.396 1 98.44 80 ASN A O 1
ATOM 628 N N . VAL A 1 81 ? -10.242 28.969 -0.912 1 98.31 81 VAL A N 1
ATOM 629 C CA . VAL A 1 81 ? -11.203 28.594 0.121 1 98.31 81 VAL A CA 1
ATOM 630 C C . VAL A 1 81 ? -12.586 29.125 -0.239 1 98.31 81 VAL A C 1
ATOM 632 O O . VAL A 1 81 ? -13.602 28.516 0.083 1 98.31 81 VAL A O 1
ATOM 635 N N . ASP A 1 82 ? -12.633 30.281 -0.923 1 98.75 82 ASP A N 1
ATOM 636 C CA . ASP A 1 82 ? -13.922 30.812 -1.347 1 98.75 82 ASP A CA 1
ATOM 637 C C . ASP A 1 82 ? -14.664 29.812 -2.232 1 98.75 82 ASP A C 1
ATOM 639 O O . ASP A 1 82 ? -15.875 29.609 -2.074 1 98.75 82 ASP A O 1
ATOM 643 N N . ALA A 1 83 ? -13.984 29.219 -3.145 1 98.88 83 ALA A N 1
ATOM 644 C CA . ALA A 1 83 ? -14.578 28.203 -4.008 1 98.88 83 ALA A CA 1
ATOM 645 C C . ALA A 1 83 ? -15.047 27 -3.195 1 98.88 83 ALA A C 1
ATOM 647 O O . ALA A 1 83 ? -16.125 26.469 -3.447 1 98.88 83 ALA A O 1
ATOM 648 N N . LEU A 1 84 ? -14.258 26.609 -2.242 1 98.88 84 LEU A N 1
ATOM 649 C CA . LEU A 1 84 ? -14.594 25.469 -1.408 1 98.88 84 LEU A CA 1
ATOM 650 C C . LEU A 1 84 ? -15.852 25.75 -0.591 1 98.88 84 LEU A C 1
ATOM 652 O O . LEU A 1 84 ? -16.703 24.859 -0.43 1 98.88 84 LEU A O 1
ATOM 656 N N . GLU A 1 85 ? -15.961 26.938 -0.071 1 98.75 85 GLU A N 1
ATOM 657 C CA . GLU A 1 85 ? -17.156 27.312 0.687 1 98.75 85 GLU A CA 1
ATOM 658 C C . GLU A 1 85 ? -18.406 27.281 -0.191 1 98.75 85 GLU A C 1
ATOM 660 O O . GLU A 1 85 ? -19.469 26.844 0.249 1 98.75 85 GLU A O 1
ATOM 665 N N . GLN A 1 86 ? -18.25 27.812 -1.379 1 98.75 86 GLN A N 1
ATOM 666 C CA . GLN A 1 86 ? -19.375 27.766 -2.314 1 98.75 86 GLN A CA 1
ATOM 667 C C . GLN A 1 86 ? -19.781 26.328 -2.611 1 98.75 86 GLN A C 1
ATOM 669 O O . GLN A 1 86 ? -20.969 26.016 -2.633 1 98.75 86 GLN A O 1
ATOM 674 N N . LEU A 1 87 ? -18.844 25.453 -2.838 1 98.75 87 LEU A N 1
ATOM 675 C CA . LEU A 1 87 ? -19.094 24.047 -3.102 1 98.75 87 LEU A CA 1
ATOM 676 C C . LEU A 1 87 ? -19.812 23.391 -1.922 1 98.75 87 LEU A C 1
ATOM 678 O O . LEU A 1 87 ? -20.766 22.641 -2.109 1 98.75 87 LEU A O 1
ATOM 682 N N . GLU A 1 88 ? -19.281 23.734 -0.789 1 98.25 88 GLU A N 1
ATOM 683 C CA . GLU A 1 88 ? -19.906 23.188 0.415 1 98.25 88 GLU A CA 1
ATOM 684 C C . GLU A 1 88 ? -21.375 23.625 0.506 1 98.25 88 GLU A C 1
ATOM 686 O O . GLU A 1 88 ? -22.25 22.812 0.827 1 98.25 88 GLU A O 1
ATOM 691 N N . ARG A 1 89 ? -21.672 24.844 0.234 1 98 89 ARG A N 1
ATOM 692 C CA . ARG A 1 89 ? -23.031 25.359 0.25 1 98 89 ARG A CA 1
ATOM 693 C C . ARG A 1 89 ? -23.906 24.641 -0.767 1 98 89 ARG A C 1
ATOM 695 O O . ARG A 1 89 ? -25.109 24.484 -0.559 1 98 89 ARG A O 1
ATOM 702 N N . GLU A 1 90 ? -23.312 24.203 -1.77 1 97.88 90 GLU A N 1
ATOM 703 C CA . GLU A 1 90 ? -24.047 23.578 -2.854 1 97.88 90 GLU A CA 1
ATOM 704 C C . GLU A 1 90 ? -24.156 22.062 -2.645 1 97.88 90 GLU A C 1
ATOM 706 O O . GLU A 1 90 ? -24.672 21.344 -3.498 1 97.88 90 GLU A O 1
ATOM 711 N N . GLY A 1 91 ? -23.594 21.578 -1.588 1 96.25 91 GLY A N 1
ATOM 712 C CA . GLY A 1 91 ? -23.875 20.203 -1.213 1 96.25 91 GLY A CA 1
ATOM 713 C C . GLY A 1 91 ? -22.672 19.281 -1.399 1 96.25 91 GLY A C 1
ATOM 714 O O . GLY A 1 91 ? -22.734 18.109 -1.054 1 96.25 91 GLY A O 1
ATOM 715 N N . VAL A 1 92 ? -21.578 19.766 -1.957 1 96.88 92 VAL A N 1
ATOM 716 C CA . VAL A 1 92 ? -20.375 18.969 -2.039 1 96.88 92 VAL A CA 1
ATOM 717 C C . VAL A 1 92 ? -19.766 18.797 -0.646 1 96.88 92 VAL A C 1
ATOM 719 O O . VAL A 1 92 ? -19.688 19.766 0.122 1 96.88 92 VAL A O 1
ATOM 722 N N . GLN A 1 93 ? -19.453 17.594 -0.29 1 97 93 GLN A N 1
ATOM 723 C CA . GLN A 1 93 ? -18.719 17.406 0.96 1 97 93 GLN A CA 1
ATOM 724 C C . GLN A 1 93 ? -17.266 17.844 0.823 1 97 93 GLN A C 1
ATOM 726 O O . GLN A 1 93 ? -16.547 17.359 -0.053 1 97 93 GLN A O 1
ATOM 731 N N . VAL A 1 94 ? -16.875 18.766 1.644 1 98.38 94 VAL A N 1
ATOM 732 C CA . VAL A 1 94 ? -15.508 19.281 1.597 1 98.38 94 VAL A CA 1
ATOM 733 C C . VAL A 1 94 ? -14.828 19.047 2.943 1 98.38 94 VAL A C 1
ATOM 735 O O . VAL A 1 94 ? -15.266 19.594 3.965 1 98.38 94 VAL A O 1
ATOM 738 N N . TYR A 1 95 ? -13.711 18.266 2.932 1 98.44 95 TYR A N 1
ATOM 739 C CA . TYR A 1 95 ? -12.992 17.969 4.16 1 98.44 95 TYR A CA 1
ATOM 740 C C . TYR A 1 95 ? -11.484 18.141 3.965 1 98.44 95 TYR A C 1
ATOM 742 O O . TYR A 1 95 ? -10.938 17.719 2.945 1 98.44 95 TYR A O 1
ATOM 750 N N . PRO A 1 96 ? -10.758 18.703 4.953 1 98.44 96 PRO A N 1
ATOM 751 C CA . PRO A 1 96 ? -11.453 19.297 6.094 1 98.44 96 PRO A CA 1
ATOM 752 C C . PRO A 1 96 ? -12.375 20.438 5.691 1 98.44 96 PRO A C 1
ATOM 754 O O . PRO A 1 96 ? -12.359 20.875 4.539 1 98.44 96 PRO A O 1
ATOM 757 N N . GLN A 1 97 ? -13.195 20.828 6.582 1 98.56 97 GLN A N 1
ATOM 758 C CA . GLN A 1 97 ? -14.141 21.906 6.293 1 98.56 97 GLN A CA 1
ATOM 759 C C . GLN A 1 97 ? -13.414 23.172 5.852 1 98.56 97 GLN A C 1
ATOM 761 O O . GLN A 1 97 ? -12.367 23.516 6.41 1 98.56 97 GLN A O 1
ATOM 766 N N . PRO A 1 98 ? -14.008 23.906 4.848 1 98.56 98 PRO A N 1
ATOM 767 C CA . PRO A 1 98 ? -13.367 25.109 4.336 1 98.56 98 PRO A CA 1
ATOM 768 C C . PRO A 1 98 ? -13.016 26.109 5.438 1 98.56 98 PRO A C 1
ATOM 770 O O . PRO A 1 98 ? -11.953 26.734 5.395 1 98.56 98 PRO A O 1
ATOM 773 N N . ARG A 1 99 ? -13.844 26.234 6.426 1 98 99 ARG A N 1
ATOM 774 C CA . ARG A 1 99 ? -13.57 27.172 7.516 1 98 99 ARG A CA 1
ATOM 775 C C . ARG A 1 99 ? -12.305 26.781 8.266 1 98 99 ARG A C 1
ATOM 777 O O . ARG A 1 99 ? -11.57 27.641 8.75 1 98 99 ARG A O 1
ATOM 784 N N . VAL A 1 100 ? -12.047 25.484 8.398 1 98.12 100 VAL A N 1
ATOM 785 C CA . VAL A 1 100 ? -10.844 25 9.055 1 98.12 100 VAL A CA 1
ATOM 786 C C . VAL A 1 100 ? -9.617 25.328 8.203 1 98.12 100 VAL A C 1
ATOM 788 O O . VAL A 1 100 ? -8.586 25.75 8.727 1 98.12 100 VAL A O 1
ATOM 791 N N . ILE A 1 101 ? -9.773 25.141 6.871 1 97.94 101 ILE A N 1
ATOM 792 C CA . ILE A 1 101 ? -8.68 25.453 5.957 1 97.94 101 ILE A CA 1
ATOM 793 C C . ILE A 1 101 ? -8.336 26.938 6.051 1 97.94 101 ILE A C 1
ATOM 795 O O . ILE A 1 101 ? -7.164 27.312 6.145 1 97.94 101 ILE A O 1
ATOM 799 N N . ARG A 1 102 ? -9.359 27.75 6.055 1 97 102 ARG A N 1
ATOM 800 C CA . ARG A 1 102 ? -9.172 29.203 6.148 1 97 102 ARG A CA 1
ATOM 801 C C . ARG A 1 102 ? -8.414 29.562 7.418 1 97 102 ARG A C 1
ATOM 803 O O . ARG A 1 102 ? -7.496 30.391 7.383 1 97 102 ARG A O 1
ATOM 810 N N . LEU A 1 103 ? -8.805 29 8.492 1 97.06 103 LEU A N 1
ATOM 811 C CA . LEU A 1 103 ? -8.164 29.25 9.781 1 97.06 103 LEU A CA 1
ATOM 812 C C . LEU A 1 103 ? -6.691 28.859 9.734 1 97.06 103 LEU A C 1
ATOM 814 O O . LEU A 1 103 ? -5.836 29.609 10.211 1 97.06 103 LEU A O 1
ATOM 818 N N . ILE A 1 104 ? -6.375 27.75 9.164 1 95.19 104 ILE A N 1
ATOM 819 C CA . ILE A 1 104 ? -5.035 27.172 9.227 1 95.19 104 ILE A CA 1
ATOM 820 C C . ILE A 1 104 ? -4.129 27.875 8.211 1 95.19 104 ILE A C 1
ATOM 822 O O . ILE A 1 104 ? -2.918 27.969 8.414 1 95.19 104 ILE A O 1
ATOM 826 N N . GLN A 1 105 ? -4.707 28.406 7.133 1 95.12 105 GLN A N 1
ATOM 827 C CA . GLN A 1 105 ? -3.939 29.125 6.113 1 95.12 105 GLN A CA 1
ATOM 828 C C . GLN A 1 105 ? -3.322 30.391 6.676 1 95.12 105 GLN A C 1
ATOM 830 O O . GLN A 1 105 ? -2.395 30.953 6.086 1 95.12 105 GLN A O 1
ATOM 835 N N . ASP A 1 106 ? -3.811 30.875 7.785 1 95.06 106 ASP A N 1
ATOM 836 C CA . ASP A 1 106 ? -3.334 32.094 8.422 1 95.06 106 ASP A CA 1
ATOM 837 C C . ASP A 1 106 ? -2.771 31.812 9.812 1 95.06 106 ASP A C 1
ATOM 839 O O . ASP A 1 106 ? -3.527 31.625 10.766 1 95.06 106 ASP A O 1
ATOM 843 N N . LYS A 1 107 ? -1.453 31.969 9.914 1 94.69 107 LYS A N 1
ATOM 844 C CA . LYS A 1 107 ? -0.795 31.625 11.172 1 94.69 107 LYS A CA 1
ATOM 845 C C . LYS A 1 107 ? -1.257 32.531 12.305 1 94.69 107 LYS A C 1
ATOM 847 O O . LYS A 1 107 ? -1.268 32.125 13.469 1 94.69 107 LYS A O 1
ATOM 852 N N . GLY A 1 108 ? -1.577 33.781 11.969 1 94.81 108 GLY A N 1
ATOM 853 C CA . GLY A 1 108 ? -2.129 34.688 12.969 1 94.81 108 GLY A CA 1
ATOM 854 C C . GLY A 1 108 ? -3.479 34.219 13.492 1 94.81 108 GLY A C 1
ATOM 855 O O . GLY A 1 108 ? -3.699 34.188 14.711 1 94.81 108 GLY A O 1
ATOM 856 N N . LEU A 1 109 ? -4.348 33.844 12.578 1 95.44 109 LEU A N 1
ATOM 857 C CA . LEU A 1 109 ? -5.652 33.344 12.969 1 95.44 109 LEU A CA 1
ATOM 858 C C . LEU A 1 109 ? -5.512 32.062 13.781 1 95.44 109 LEU A C 1
ATOM 860 O O . LEU A 1 109 ? -6.258 31.828 14.734 1 95.44 109 LEU A O 1
ATOM 864 N N . GLN A 1 110 ? -4.629 31.203 13.422 1 96.31 110 GLN A N 1
ATOM 865 C CA . GLN A 1 110 ? -4.379 29.969 14.156 1 96.31 110 GLN A CA 1
ATOM 866 C C . GLN A 1 110 ? -3.977 30.25 15.602 1 96.31 110 GLN A C 1
ATOM 868 O O . GLN A 1 110 ? -4.496 29.625 16.531 1 96.31 110 GLN A O 1
ATOM 873 N N . LYS A 1 111 ? -3.045 31.172 15.758 1 96.56 111 LYS A N 1
ATOM 874 C CA . LYS A 1 111 ? -2.574 31.516 17.094 1 96.56 111 LYS A CA 1
ATOM 875 C C . LYS A 1 111 ? -3.691 32.125 17.922 1 96.56 111 LYS A C 1
ATOM 877 O O . LYS A 1 111 ? -3.809 31.859 19.125 1 96.56 111 LYS A O 1
ATOM 882 N N . GLN A 1 112 ? -4.461 32.969 17.297 1 96.12 112 GLN A N 1
ATOM 883 C CA . GLN A 1 112 ? -5.613 33.562 17.984 1 96.12 112 GLN A CA 1
ATOM 884 C C . GLN A 1 112 ? -6.586 32.469 18.422 1 96.12 112 GLN A C 1
ATOM 886 O O . GLN A 1 112 ? -7.125 32.5 19.531 1 96.12 112 GLN A O 1
ATOM 891 N N . PHE A 1 113 ? -6.855 31.531 17.609 1 97.25 113 PHE A N 1
ATOM 892 C CA . PHE A 1 113 ? -7.684 30.391 17.938 1 97.25 113 PHE A CA 1
ATOM 893 C C . PHE A 1 113 ? -7.125 29.656 19.156 1 97.25 113 PHE A C 1
ATOM 895 O O . PHE A 1 113 ? -7.875 29.266 20.047 1 97.25 113 PHE A O 1
ATOM 902 N N . PHE A 1 114 ? -5.742 29.391 19.125 1 97.62 114 PHE A N 1
ATOM 903 C CA . PHE A 1 114 ? -5.113 28.75 20.281 1 97.62 114 PHE A CA 1
ATOM 904 C C . PHE A 1 114 ? -5.387 29.516 21.562 1 97.62 114 PHE A C 1
ATOM 906 O O . PHE A 1 114 ? -5.777 28.938 22.578 1 97.62 114 PHE A O 1
ATOM 913 N N . GLN A 1 115 ? -5.25 30.797 21.484 1 95.81 115 GLN A N 1
ATOM 914 C CA . GLN A 1 115 ? -5.457 31.641 22.641 1 95.81 115 GLN A CA 1
ATOM 915 C C . GLN A 1 115 ? -6.902 31.578 23.125 1 95.81 115 GLN A C 1
ATOM 917 O O . GLN A 1 115 ? -7.16 31.406 24.312 1 95.81 115 GLN A O 1
ATOM 922 N N . GLU A 1 116 ? -7.777 31.703 22.203 1 96.56 116 GLU A N 1
ATOM 923 C CA . GLU A 1 116 ? -9.203 31.734 22.531 1 96.56 116 GLU A CA 1
ATOM 924 C C . GLU A 1 116 ? -9.672 30.422 23.125 1 96.56 116 GLU A C 1
ATOM 926 O O . GLU A 1 116 ? -10.648 30.375 23.875 1 96.56 116 GLU A O 1
ATOM 931 N N . ASN A 1 117 ? -9 29.391 22.844 1 96.38 117 ASN A N 1
ATOM 932 C CA . ASN A 1 117 ? -9.438 28.062 23.281 1 96.38 117 ASN A CA 1
ATOM 933 C C . ASN A 1 117 ? -8.484 27.5 24.328 1 96.38 117 ASN A C 1
ATOM 935 O O . ASN A 1 117 ? -8.523 26.297 24.609 1 96.38 117 ASN A O 1
ATOM 939 N N . SER A 1 118 ? -7.594 28.281 24.844 1 96.5 118 SER A N 1
ATOM 940 C CA . SER A 1 118 ? -6.668 27.938 25.906 1 96.5 118 SER A CA 1
ATOM 941 C C . SER A 1 118 ? -5.766 26.766 25.516 1 96.5 118 SER A C 1
ATOM 943 O O . SER A 1 118 ? -5.535 25.859 26.297 1 96.5 118 SER A O 1
ATOM 945 N N . ILE A 1 119 ? -5.457 26.672 24.297 1 97.75 119 ILE A N 1
ATOM 946 C CA . ILE A 1 119 ? -4.469 25.734 23.781 1 97.75 119 ILE A CA 1
ATOM 947 C C . ILE A 1 119 ? -3.064 26.281 24.016 1 97.75 119 ILE A C 1
ATOM 949 O O . ILE A 1 119 ? -2.752 27.391 23.609 1 97.75 119 ILE A O 1
ATOM 953 N N . PRO A 1 120 ? -2.225 25.516 24.719 1 98.12 120 PRO A N 1
ATOM 954 C CA . PRO A 1 120 ? -0.882 26.031 25 1 98.12 120 PRO A CA 1
ATOM 955 C C . PRO A 1 120 ? -0.066 26.297 23.734 1 98.12 120 PRO A C 1
ATOM 957 O O . PRO A 1 120 ? 0.031 25.422 22.875 1 98.12 120 PRO A O 1
ATOM 960 N N . THR A 1 121 ? 0.498 27.422 23.609 1 97.88 121 THR A N 1
ATOM 961 C CA . THR A 1 121 ? 1.354 27.812 22.5 1 97.88 121 THR A CA 1
ATOM 962 C C . THR A 1 121 ? 2.359 28.875 22.922 1 97.88 121 THR A C 1
ATOM 964 O O . THR A 1 121 ? 2.275 29.406 24.047 1 97.88 121 THR A O 1
ATOM 967 N N . ALA A 1 122 ? 3.34 29.125 22.125 1 96.81 122 ALA A N 1
ATOM 968 C CA . ALA A 1 122 ? 4.32 30.172 22.422 1 96.81 122 ALA A CA 1
ATOM 969 C C . ALA A 1 122 ? 3.656 31.547 22.516 1 96.81 122 ALA A C 1
ATOM 971 O O . ALA A 1 122 ? 2.734 31.844 21.75 1 96.81 122 ALA A O 1
ATOM 972 N N . GLU A 1 123 ? 4.199 32.312 23.422 1 96.62 123 GLU A N 1
ATOM 973 C CA . GLU A 1 123 ? 3.766 33.719 23.422 1 96.62 123 GLU A CA 1
ATOM 974 C C . GLU A 1 123 ? 3.959 34.375 22.062 1 96.62 123 GLU A C 1
ATOM 976 O O . GLU A 1 123 ? 4.996 34.188 21.422 1 96.62 123 GLU A O 1
ATOM 981 N N . PHE A 1 124 ? 2.922 35.062 21.641 1 97.19 124 PHE A N 1
ATOM 982 C CA . PHE A 1 124 ? 3.025 35.594 20.297 1 97.19 124 PHE A CA 1
ATOM 983 C C . PHE A 1 124 ? 2.408 37 20.219 1 97.19 124 PHE A C 1
ATOM 985 O O . PHE A 1 124 ? 1.721 37.406 21.141 1 97.19 124 PHE A O 1
ATOM 992 N N . GLN A 1 125 ? 2.74 37.719 19.141 1 96.56 125 GLN A N 1
ATOM 993 C CA . GLN A 1 125 ? 2.188 39.031 18.797 1 96.56 125 GLN A CA 1
ATOM 994 C C . GLN A 1 125 ? 2.008 39.156 17.281 1 96.56 125 GLN A C 1
ATOM 996 O O . GLN A 1 125 ? 2.906 38.812 16.516 1 96.56 125 GLN A O 1
ATOM 1001 N N . ILE A 1 126 ? 0.859 39.656 16.922 1 95.38 126 ILE A N 1
ATOM 1002 C CA . ILE A 1 126 ? 0.6 39.875 15.5 1 95.38 126 ILE A CA 1
ATOM 1003 C C . ILE A 1 126 ? 1.288 41.188 15.062 1 95.38 126 ILE A C 1
ATOM 1005 O O . ILE A 1 126 ? 1.231 42.188 15.773 1 95.38 126 ILE A O 1
ATOM 1009 N N . ILE A 1 127 ? 1.924 41.094 13.984 1 94.25 127 ILE A N 1
ATOM 1010 C CA . ILE A 1 127 ? 2.625 42.25 13.406 1 94.25 127 ILE A CA 1
ATOM 1011 C C . ILE A 1 127 ? 1.96 42.656 12.094 1 94.25 127 ILE A C 1
ATOM 1013 O O . ILE A 1 127 ? 2.104 41.969 11.078 1 94.25 127 ILE A O 1
ATOM 1017 N N . SER A 1 128 ? 1.33 43.688 12.102 1 90.88 128 SER A N 1
ATOM 1018 C CA . SER A 1 128 ? 0.631 44.156 10.906 1 90.88 128 SER A CA 1
ATOM 1019 C C . SER A 1 128 ? 1.492 45.125 10.109 1 90.88 128 SER A C 1
ATOM 1021 O O . SER A 1 128 ? 1.28 45.312 8.906 1 90.88 128 SER A O 1
ATOM 1023 N N . SER A 1 129 ? 2.424 45.812 10.836 1 88.81 129 SER A N 1
ATOM 1024 C CA . SER A 1 129 ? 3.357 46.75 10.211 1 88.81 129 SER A CA 1
ATOM 1025 C C . SER A 1 129 ? 4.711 46.719 10.914 1 88.81 129 SER A C 1
ATOM 1027 O O . SER A 1 129 ? 4.809 46.312 12.07 1 88.81 129 SER A O 1
ATOM 1029 N N . PRO A 1 130 ? 5.688 47.156 10.188 1 88.06 130 PRO A N 1
ATOM 1030 C CA . PRO A 1 130 ? 7.02 47.156 10.789 1 88.06 130 PRO A CA 1
ATOM 1031 C C . PRO A 1 130 ? 7.07 48 12.078 1 88.06 130 PRO A C 1
ATOM 1033 O O . PRO A 1 130 ? 7.891 47.719 12.961 1 88.06 130 PRO A O 1
ATOM 1036 N N . GLU A 1 131 ? 6.215 48.969 12.188 1 88.69 131 GLU A N 1
ATOM 1037 C CA . GLU A 1 131 ? 6.188 49.812 13.383 1 88.69 131 GLU A CA 1
ATOM 1038 C C . GLU A 1 131 ? 5.82 49 14.625 1 88.69 131 GLU A C 1
ATOM 1040 O O . GLU A 1 131 ? 6.168 49.375 15.742 1 88.69 131 GLU A O 1
ATOM 1045 N N . ASP A 1 132 ? 5.207 47.938 14.344 1 90.44 132 ASP A N 1
ATOM 1046 C CA . ASP A 1 132 ? 4.758 47.094 15.445 1 90.44 132 ASP A CA 1
ATOM 1047 C C . ASP A 1 132 ? 5.938 46.438 16.141 1 90.44 132 ASP A C 1
ATOM 1049 O O . ASP A 1 132 ? 5.828 46.031 17.312 1 90.44 132 ASP A O 1
ATOM 1053 N N . PHE A 1 133 ? 7.008 46.281 15.445 1 90.25 133 PHE A N 1
ATOM 1054 C CA . PHE A 1 133 ? 8.18 45.688 16.047 1 90.25 133 PHE A CA 1
ATOM 1055 C C . PHE A 1 133 ? 8.664 46.5 17.25 1 90.25 133 PHE A C 1
ATOM 1057 O O . PHE A 1 133 ? 9.195 45.938 18.219 1 90.25 133 PHE A O 1
ATOM 1064 N N . ASN A 1 134 ? 8.453 47.781 17.172 1 87.69 134 ASN A N 1
ATOM 1065 C CA . ASN A 1 134 ? 8.898 48.656 18.234 1 87.69 134 ASN A CA 1
ATOM 1066 C C . ASN A 1 134 ? 8 48.562 19.469 1 87.69 134 ASN A C 1
ATOM 1068 O O . ASN A 1 134 ? 8.383 49 20.547 1 87.69 134 ASN A O 1
ATOM 1072 N N . LYS A 1 135 ? 6.922 48 19.312 1 90.06 135 LYS A N 1
ATOM 1073 C CA . LYS A 1 135 ? 5.941 47.906 20.391 1 90.06 135 LYS A CA 1
ATOM 1074 C C . LYS A 1 135 ? 5.898 46.5 20.984 1 90.06 135 LYS A C 1
ATOM 1076 O O . LYS A 1 135 ? 5.059 46.219 21.828 1 90.06 135 LYS A O 1
ATOM 1081 N N . THR A 1 136 ? 6.801 45.719 20.5 1 90.94 136 THR A N 1
ATOM 1082 C CA . THR A 1 136 ? 6.691 44.344 20.938 1 90.94 136 THR A CA 1
ATOM 1083 C C . THR A 1 136 ? 7.234 44.156 22.344 1 90.94 136 THR A C 1
ATOM 1085 O O . THR A 1 136 ? 8.195 44.812 22.734 1 90.94 136 THR A O 1
ATOM 1088 N N . HIS A 1 137 ? 6.629 43.312 23.141 1 91.81 137 HIS A N 1
ATOM 1089 C CA . HIS A 1 137 ? 7.059 42.969 24.484 1 91.81 137 HIS A CA 1
ATOM 1090 C C . HIS A 1 137 ? 7.809 41.656 24.516 1 91.81 137 HIS A C 1
ATOM 1092 O O . HIS A 1 137 ? 8.305 41.25 25.578 1 91.81 137 HIS A O 1
ATOM 1098 N N . ILE A 1 138 ? 7.879 40.969 23.453 1 95.69 138 ILE A N 1
ATOM 1099 C CA . ILE A 1 138 ? 8.594 39.719 23.375 1 95.69 138 ILE A CA 1
ATOM 1100 C C . ILE A 1 138 ? 10.094 39.969 23.219 1 95.69 138 ILE A C 1
ATOM 1102 O O . ILE A 1 138 ? 10.523 40.625 22.266 1 95.69 138 ILE A O 1
ATOM 1106 N N . PRO A 1 139 ? 10.891 39.5 24.156 1 94.94 139 PRO A N 1
ATOM 1107 C CA . PRO A 1 139 ? 12.328 39.75 24.094 1 94.94 139 PRO A CA 1
ATOM 1108 C C . PRO A 1 139 ? 13.016 38.969 22.984 1 94.94 139 PRO A C 1
ATOM 1110 O O . PRO A 1 139 ? 12.531 37.906 22.594 1 94.94 139 PRO A O 1
ATOM 1113 N N . PHE A 1 140 ? 14.172 39.469 22.531 1 95 140 PHE A N 1
ATOM 1114 C CA . PHE A 1 140 ? 15.039 38.75 21.625 1 95 140 PHE A CA 1
ATOM 1115 C C . PHE A 1 140 ? 15.648 37.531 22.328 1 95 140 PHE A C 1
ATOM 1117 O O . PHE A 1 140 ? 15.898 37.562 23.531 1 95 140 PHE A O 1
ATOM 1124 N N . PRO A 1 141 ? 15.922 36.469 21.719 1 95.69 141 PRO A N 1
ATOM 1125 C CA . PRO A 1 141 ? 15.523 36.281 20.328 1 95.69 141 PRO A CA 1
ATOM 1126 C C . PRO A 1 141 ? 14.078 35.812 20.188 1 95.69 141 PRO A C 1
ATOM 1128 O O . PRO A 1 141 ? 13.516 35.25 21.125 1 95.69 141 PRO A O 1
ATOM 1131 N N . TYR A 1 142 ? 13.461 36.125 19.125 1 95.94 142 TYR A N 1
ATOM 1132 C CA . TYR A 1 142 ? 12.141 35.625 18.797 1 95.94 142 TYR A CA 1
ATOM 1133 C C . TYR A 1 142 ? 12.055 35.219 17.328 1 95.94 142 TYR A C 1
ATOM 1135 O O . TYR A 1 142 ? 12.984 35.469 16.562 1 95.94 142 TYR A O 1
ATOM 1143 N N . ILE A 1 143 ? 11.016 34.5 16.984 1 95 143 ILE A N 1
ATOM 1144 C CA . ILE A 1 143 ? 10.82 34 15.633 1 95 143 ILE A CA 1
ATOM 1145 C C . ILE A 1 143 ? 9.719 34.781 14.938 1 95 143 ILE A C 1
ATOM 1147 O O . ILE A 1 143 ? 8.633 34.969 15.484 1 95 143 ILE A O 1
ATOM 1151 N N . GLN A 1 144 ? 10.062 35.312 13.789 1 95.38 144 GLN A N 1
ATOM 1152 C CA . GLN A 1 144 ? 9.055 35.938 12.93 1 95.38 144 GLN A CA 1
ATOM 1153 C C . GLN A 1 144 ? 8.562 34.969 11.867 1 95.38 144 GLN A C 1
ATOM 1155 O O . GLN A 1 144 ? 9.367 34.281 11.219 1 95.38 144 GLN A O 1
ATOM 1160 N N . LYS A 1 145 ? 7.242 34.844 11.75 1 94.38 145 LYS A N 1
ATOM 1161 C CA . LYS A 1 145 ? 6.621 34 10.742 1 94.38 145 LYS A CA 1
ATOM 1162 C C . LYS A 1 145 ? 5.621 34.781 9.898 1 94.38 145 LYS A C 1
ATOM 1164 O O . LYS A 1 145 ? 4.781 35.5 10.438 1 94.38 145 LYS A O 1
ATOM 1169 N N . LEU A 1 146 ? 5.785 34.594 8.617 1 93.75 146 LEU A N 1
ATOM 1170 C CA . LEU A 1 146 ? 4.742 35.188 7.766 1 93.75 146 LEU A CA 1
ATOM 1171 C C . LEU A 1 146 ? 3.383 34.562 8.094 1 93.75 146 LEU A C 1
ATOM 1173 O O . LEU A 1 146 ? 3.281 33.375 8.352 1 93.75 146 LEU A O 1
ATOM 1177 N N . ARG A 1 147 ? 2.416 35.406 8.062 1 93.19 147 ARG A N 1
ATOM 1178 C CA . ARG A 1 147 ? 1.082 34.938 8.406 1 93.19 147 ARG A CA 1
ATOM 1179 C C . ARG A 1 147 ? 0.576 33.938 7.371 1 93.19 147 ARG A C 1
ATOM 1181 O O . ARG A 1 147 ? -0.118 32.969 7.711 1 93.19 147 ARG A O 1
ATOM 1188 N N . ARG A 1 148 ? 0.933 34.156 6.074 1 90.81 148 ARG A N 1
ATOM 1189 C CA . ARG A 1 148 ? 0.458 33.281 5 1 90.81 148 ARG A CA 1
ATOM 1190 C C . ARG A 1 148 ? 1.604 32.875 4.082 1 90.81 148 ARG A C 1
ATOM 1192 O O . ARG A 1 148 ? 2.629 33.562 4.016 1 90.81 148 ARG A O 1
ATOM 1199 N N . ASP A 1 149 ? 1.452 31.672 3.492 1 82.06 149 ASP A N 1
ATOM 1200 C CA . ASP A 1 149 ? 2.277 31.188 2.391 1 82.06 149 ASP A CA 1
ATOM 1201 C C . ASP A 1 149 ? 3.66 30.766 2.883 1 82.06 149 ASP A C 1
ATOM 1203 O O . ASP A 1 149 ? 4.617 30.734 2.105 1 82.06 149 ASP A O 1
ATOM 1207 N N . GLY A 1 150 ? 3.77 30.656 4.145 1 76.12 150 GLY A N 1
ATOM 1208 C CA . GLY A 1 150 ? 4.992 30.078 4.676 1 76.12 150 GLY A CA 1
ATOM 1209 C C . GLY A 1 150 ? 4.949 28.562 4.742 1 76.12 150 GLY A C 1
ATOM 1210 O O . GLY A 1 150 ? 3.91 27.969 5.062 1 76.12 150 GLY A O 1
ATOM 1211 N N . TYR A 1 151 ? 5.961 27.922 4.203 1 68.94 151 TYR A N 1
ATOM 1212 C CA . TYR A 1 151 ? 6.055 26.469 4.289 1 68.94 151 TYR A CA 1
ATOM 1213 C C . TYR A 1 151 ? 7.512 26.031 4.297 1 68.94 151 TYR A C 1
ATOM 1215 O O . TYR A 1 151 ? 8.391 26.719 3.777 1 68.94 151 TYR A O 1
ATOM 1223 N N . ASP A 1 152 ? 7.766 24.891 4.926 1 62.84 152 ASP A N 1
ATOM 1224 C CA . ASP A 1 152 ? 9.07 24.234 4.945 1 62.84 152 ASP A CA 1
ATOM 1225 C C . ASP A 1 152 ? 10.188 25.234 5.254 1 62.84 152 ASP A C 1
ATOM 1227 O O . ASP A 1 152 ? 11.195 25.281 4.547 1 62.84 152 ASP A O 1
ATOM 1231 N N . GLY A 1 153 ? 9.953 26.078 6.258 1 68.5 153 GLY A N 1
ATOM 1232 C CA . GLY A 1 153 ? 10.969 27.016 6.707 1 68.5 153 GLY A CA 1
ATOM 1233 C C . GLY A 1 153 ? 10.898 28.359 5.988 1 68.5 153 GLY A C 1
ATOM 1234 O O . GLY A 1 153 ? 11.391 29.359 6.5 1 68.5 153 GLY A O 1
ATOM 1235 N N . LYS A 1 154 ? 10.289 28.25 4.812 1 78 154 LYS A N 1
ATOM 1236 C CA . LYS A 1 154 ? 10.094 29.516 4.109 1 78 154 LYS A CA 1
ATOM 1237 C C . LYS A 1 154 ? 9.094 30.406 4.848 1 78 154 LYS A C 1
ATOM 1239 O O . LYS A 1 154 ? 8.07 29.922 5.34 1 78 154 LYS A O 1
ATOM 1244 N N . GLY A 1 155 ? 9.523 31.672 5.066 1 87.12 155 GLY A N 1
ATOM 1245 C CA . GLY A 1 155 ? 8.664 32.625 5.754 1 87.12 155 GLY A CA 1
ATOM 1246 C C . GLY A 1 155 ? 8.906 32.656 7.25 1 87.12 155 GLY A C 1
ATOM 1247 O O . GLY A 1 155 ? 8.055 33.125 8.008 1 87.12 155 GLY A O 1
ATOM 1248 N N . VAL A 1 156 ? 9.945 32.031 7.625 1 89.56 156 VAL A N 1
ATOM 1249 C CA . VAL A 1 156 ? 10.32 32.062 9.031 1 89.56 156 VAL A CA 1
ATOM 1250 C C . VAL A 1 156 ? 11.672 32.75 9.203 1 89.56 156 VAL A C 1
ATOM 1252 O O . VAL A 1 156 ? 12.602 32.5 8.422 1 89.56 156 VAL A O 1
ATOM 1255 N N . TYR A 1 157 ? 11.773 33.594 10.141 1 92.19 157 TYR A N 1
ATOM 1256 C CA . TYR A 1 157 ? 12.992 34.344 10.383 1 92.19 157 TYR A CA 1
ATOM 1257 C C . TYR A 1 157 ? 13.258 34.5 11.875 1 92.19 157 TYR A C 1
ATOM 1259 O O . TYR A 1 157 ? 12.391 34.969 12.617 1 92.19 157 TYR A O 1
ATOM 1267 N N . LYS A 1 158 ? 14.414 34.094 12.297 1 93.12 158 LYS A N 1
ATOM 1268 C CA . LYS A 1 158 ? 14.805 34.281 13.688 1 93.12 158 LYS A CA 1
ATOM 1269 C C . LYS A 1 158 ? 15.398 35.688 13.906 1 93.12 158 LYS A C 1
ATOM 1271 O O . LYS A 1 158 ? 16.438 36 13.344 1 93.12 158 LYS A O 1
ATOM 1276 N N . VAL A 1 159 ? 14.797 36.438 14.711 1 94.5 159 VAL A N 1
ATOM 1277 C CA . VAL A 1 159 ? 15.289 37.781 15.055 1 94.5 159 VAL A CA 1
ATOM 1278 C C . VAL A 1 159 ? 16.078 37.719 16.359 1 94.5 159 VAL A C 1
ATOM 1280 O O . VAL A 1 159 ? 15.5 37.562 17.438 1 94.5 159 VAL A O 1
ATOM 1283 N N . VAL A 1 160 ? 17.312 37.906 16.25 1 94.88 160 VAL A N 1
ATOM 1284 C CA . VAL A 1 160 ? 18.172 37.656 17.391 1 94.88 160 VAL A CA 1
ATOM 1285 C C . VAL A 1 160 ? 18.453 38.938 18.141 1 94.88 160 VAL A C 1
ATOM 1287 O O . VAL A 1 160 ? 18.781 38.938 19.344 1 94.88 160 VAL A O 1
ATOM 1290 N N . ASP A 1 161 ? 18.469 40.125 17.422 1 93.75 161 ASP A N 1
ATOM 1291 C CA . ASP A 1 161 ? 18.734 41.406 18.031 1 93.75 161 ASP A CA 1
ATOM 1292 C C . ASP A 1 161 ? 18.125 42.531 17.188 1 93.75 161 ASP A C 1
ATOM 1294 O O . ASP A 1 161 ? 17.422 42.281 16.203 1 93.75 161 ASP A O 1
ATOM 1298 N N . GLU A 1 162 ? 18.359 43.75 17.672 1 91.94 162 GLU A N 1
ATOM 1299 C CA . GLU A 1 162 ? 17.797 44.938 17 1 91.94 162 GLU A CA 1
ATOM 1300 C C . GLU A 1 162 ? 18.344 45.062 15.578 1 91.94 162 GLU A C 1
ATOM 1302 O O . GLU A 1 162 ? 17.641 45.5 14.672 1 91.94 162 GLU A O 1
ATOM 1307 N N . GLN A 1 163 ? 19.531 44.719 15.406 1 92.88 163 GLN A N 1
ATOM 1308 C CA . GLN A 1 163 ? 20.156 44.812 14.102 1 92.88 163 GLN A CA 1
ATOM 1309 C C . GLN A 1 163 ? 19.531 43.875 13.094 1 92.88 163 GLN A C 1
ATOM 1311 O O . GLN A 1 163 ? 19.453 44.156 11.898 1 92.88 163 GLN A O 1
ATOM 1316 N N . SER A 1 164 ? 19.062 42.781 13.594 1 92.56 164 SER A N 1
ATOM 1317 C CA . SER A 1 164 ? 18.453 41.75 12.742 1 92.56 164 SER A CA 1
ATOM 1318 C C . SER A 1 164 ? 17.109 42.219 12.211 1 92.56 164 SER A C 1
ATOM 1320 O O . SER A 1 164 ? 16.578 41.625 11.25 1 92.56 164 SER A O 1
ATOM 1322 N N . LEU A 1 165 ? 16.531 43.219 12.766 1 91.62 165 LEU A N 1
ATOM 1323 C CA . LEU A 1 165 ? 15.211 43.688 12.375 1 91.62 165 LEU A CA 1
ATOM 1324 C C . LEU A 1 165 ? 15.234 44.25 10.961 1 91.62 165 LEU A C 1
ATOM 1326 O O . LEU A 1 165 ? 14.203 44.312 10.289 1 91.62 165 LEU A O 1
ATOM 1330 N N . ALA A 1 166 ? 16.391 44.656 10.539 1 90.5 166 ALA A N 1
ATOM 1331 C CA . ALA A 1 166 ? 16.531 45.25 9.203 1 90.5 166 ALA A CA 1
ATOM 1332 C C . ALA A 1 166 ? 16.172 44.219 8.125 1 90.5 166 ALA A C 1
ATOM 1334 O O . ALA A 1 166 ? 15.734 44.594 7.035 1 90.5 166 ALA A O 1
ATOM 1335 N N . LYS A 1 167 ? 16.312 43 8.5 1 92.81 167 LYS A N 1
ATOM 1336 C CA . LYS A 1 167 ? 16.062 41.938 7.535 1 92.81 167 LYS A CA 1
ATOM 1337 C C . LYS A 1 167 ? 14.711 41.25 7.801 1 92.81 167 LYS A C 1
ATOM 1339 O O . LYS A 1 167 ? 14.359 40.281 7.125 1 92.81 167 LYS A O 1
ATOM 1344 N N . ALA A 1 168 ? 14.023 41.719 8.719 1 92.75 168 ALA A N 1
ATOM 1345 C CA . ALA A 1 168 ? 12.734 41.125 9.07 1 92.75 168 ALA A CA 1
ATOM 1346 C C . ALA A 1 168 ? 11.711 41.344 7.961 1 92.75 168 ALA 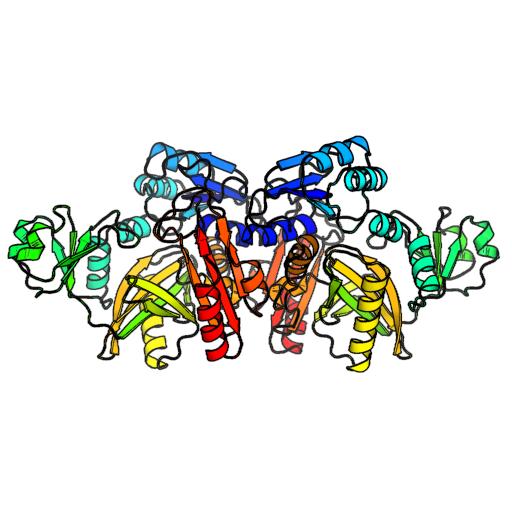A C 1
ATOM 1348 O O . ALA A 1 168 ? 11.836 42.25 7.152 1 92.75 168 ALA A O 1
ATOM 1349 N N . PHE A 1 169 ? 10.727 40.438 7.879 1 93.31 169 PHE A N 1
ATOM 1350 C CA . PHE A 1 169 ? 9.664 40.562 6.891 1 93.31 169 PHE A CA 1
ATOM 1351 C C . PHE A 1 169 ? 8.852 41.812 7.117 1 93.31 169 PHE A C 1
ATOM 1353 O O . PHE A 1 169 ? 8.578 42.188 8.258 1 93.31 169 PHE A O 1
ATOM 1360 N N . THR A 1 170 ? 8.492 42.438 6.039 1 91.5 170 THR A N 1
ATOM 1361 C CA . THR A 1 170 ? 7.645 43.625 6.141 1 91.5 170 THR A CA 1
ATOM 1362 C C . THR A 1 170 ? 6.176 43.25 5.957 1 91.5 170 THR A C 1
ATOM 1364 O O . THR A 1 170 ? 5.281 44.031 6.301 1 91.5 170 THR A O 1
ATOM 1367 N N . GLU A 1 171 ? 5.914 42.094 5.453 1 91.62 171 GLU A N 1
ATOM 1368 C CA . GLU A 1 171 ? 4.562 41.594 5.238 1 91.62 171 GLU A CA 1
ATOM 1369 C C . GLU A 1 171 ? 3.891 41.25 6.562 1 91.62 171 GLU A C 1
ATOM 1371 O O . GLU A 1 171 ? 4.566 41.062 7.578 1 91.62 171 GLU A O 1
ATOM 1376 N N . PRO A 1 172 ? 2.551 41.25 6.539 1 93.06 172 PRO A N 1
ATOM 1377 C CA . PRO A 1 172 ? 1.872 40.812 7.758 1 93.06 172 PRO A CA 1
ATOM 1378 C C . PRO A 1 172 ? 2.455 39.5 8.312 1 93.06 172 PRO A C 1
ATOM 1380 O O . PRO A 1 172 ? 2.658 38.531 7.57 1 93.06 172 PRO A O 1
ATOM 1383 N N . SER A 1 173 ? 2.768 39.5 9.523 1 95.69 173 SER A N 1
ATOM 1384 C CA . SER A 1 173 ? 3.477 38.406 10.18 1 95.69 173 SER A CA 1
ATOM 1385 C C . SER A 1 173 ? 3.104 38.312 11.656 1 95.69 173 SER A C 1
ATOM 1387 O O . SER A 1 173 ? 2.191 39 12.117 1 95.69 173 SER A O 1
ATOM 1389 N N . LEU A 1 174 ? 3.59 37.344 12.227 1 95.62 174 LEU A N 1
ATOM 1390 C CA . LEU A 1 174 ? 3.547 37.25 13.688 1 95.62 174 LEU A CA 1
ATOM 1391 C C . LEU A 1 174 ? 4.934 36.938 14.25 1 95.62 174 LEU A C 1
ATOM 1393 O O . LEU A 1 174 ? 5.793 36.406 13.555 1 95.62 174 LEU A O 1
ATOM 1397 N N . ILE A 1 175 ? 5.141 37.375 15.43 1 96 175 ILE A N 1
ATOM 1398 C CA . ILE A 1 175 ? 6.359 37 16.141 1 96 175 ILE A CA 1
ATOM 1399 C C . ILE A 1 175 ? 6.012 36.094 17.312 1 96 175 ILE A C 1
ATOM 1401 O O . ILE A 1 175 ? 4.973 36.281 17.953 1 96 175 ILE A O 1
ATOM 1405 N N . GLU A 1 176 ? 6.836 35.125 17.531 1 96.5 176 GLU A N 1
ATOM 1406 C CA . GLU A 1 176 ? 6.684 34.188 18.641 1 96.5 176 GLU A CA 1
ATOM 1407 C C . GLU A 1 176 ? 7.953 34.125 19.484 1 96.5 176 GLU A C 1
ATOM 1409 O O . GLU A 1 176 ? 9.062 34.188 18.953 1 96.5 176 GLU A O 1
ATOM 1414 N N . ARG A 1 177 ? 7.719 34.062 20.781 1 96.44 177 ARG A N 1
ATOM 1415 C CA . ARG A 1 177 ? 8.859 33.844 21.656 1 96.44 177 ARG A CA 1
ATOM 1416 C C . ARG A 1 177 ? 9.641 32.594 21.234 1 96.44 177 ARG A C 1
ATOM 1418 O O . ARG A 1 177 ? 9.047 31.562 20.938 1 96.44 177 ARG A O 1
ATOM 1425 N N . TRP A 1 178 ? 10.891 32.781 21.188 1 94.75 178 TRP A N 1
ATOM 1426 C CA . TRP A 1 178 ? 11.75 31.625 20.938 1 94.75 178 TRP A CA 1
ATOM 1427 C C . TRP A 1 178 ? 11.633 30.609 22.062 1 94.75 178 TRP A C 1
ATOM 1429 O O . TRP A 1 178 ? 11.82 30.938 23.234 1 94.75 178 TRP A O 1
ATOM 1439 N N . ILE A 1 179 ? 11.344 29.375 21.719 1 94.12 179 ILE A N 1
ATOM 1440 C CA . ILE A 1 179 ? 11.156 28.328 22.703 1 94.12 179 ILE A CA 1
ATOM 1441 C C . ILE A 1 179 ? 12.445 27.516 22.844 1 94.12 179 ILE A C 1
ATOM 1443 O O . ILE A 1 179 ? 12.945 26.969 21.844 1 94.12 179 ILE A O 1
ATOM 1447 N N . ASP A 1 180 ? 13.016 27.484 24 1 91.81 180 ASP A N 1
ATOM 1448 C CA . ASP A 1 180 ? 14.117 26.578 24.312 1 91.81 180 ASP A CA 1
ATOM 1449 C C . ASP A 1 180 ? 13.609 25.172 24.578 1 91.81 180 ASP A C 1
ATOM 1451 O O . ASP A 1 180 ? 13.5 24.75 25.734 1 91.81 180 ASP A O 1
ATOM 1455 N N . PHE A 1 181 ? 13.352 24.453 23.516 1 91.12 181 PHE A N 1
ATOM 1456 C CA . PHE A 1 181 ? 12.688 23.156 23.656 1 91.12 181 PHE A CA 1
ATOM 1457 C C . PHE A 1 181 ? 13.711 22.031 23.719 1 91.12 181 PHE A C 1
ATOM 1459 O O . PHE A 1 181 ? 14.828 22.172 23.203 1 91.12 181 PHE A O 1
ATOM 1466 N N . GLU A 1 182 ? 13.367 20.969 24.406 1 89.94 182 GLU A N 1
ATOM 1467 C CA . GLU A 1 182 ? 14.156 19.75 24.5 1 89.94 182 GLU A CA 1
ATOM 1468 C C . GLU A 1 182 ? 13.898 18.844 23.297 1 89.94 182 GLU A C 1
ATOM 1470 O O . GLU A 1 182 ? 14.828 18.234 22.766 1 89.94 182 GLU A O 1
ATOM 1475 N N . LYS A 1 183 ? 12.625 18.719 22.938 1 92.06 183 LYS A N 1
ATOM 1476 C CA . LYS A 1 183 ? 12.203 17.844 21.844 1 92.06 183 LYS A CA 1
ATOM 1477 C C . LYS A 1 183 ? 11.086 18.484 21.031 1 92.06 183 LYS A C 1
ATOM 1479 O O . LYS A 1 183 ? 10.312 19.297 21.547 1 92.06 183 LYS A O 1
ATOM 1484 N N . GLU A 1 184 ? 11.117 18.219 19.75 1 93.69 184 GLU A N 1
ATOM 1485 C CA . GLU A 1 184 ? 9.922 18.422 18.938 1 93.69 184 GLU A CA 1
ATOM 1486 C C . GLU A 1 184 ? 9.094 17.141 18.859 1 93.69 184 GLU A C 1
ATOM 1488 O O . GLU A 1 184 ? 9.641 16.047 18.688 1 93.69 184 GLU A O 1
ATOM 1493 N N . ILE A 1 185 ? 7.82 17.266 19.094 1 97.06 185 ILE A N 1
ATOM 1494 C CA . ILE A 1 185 ? 6.934 16.109 19.094 1 97.06 185 ILE A CA 1
ATOM 1495 C C . ILE A 1 185 ? 5.715 16.391 18.219 1 97.06 185 ILE A C 1
ATOM 1497 O O . ILE A 1 185 ? 5.473 17.531 17.828 1 97.06 185 ILE A O 1
ATOM 1501 N N . ALA A 1 186 ? 5.027 15.422 17.828 1 97.44 186 ALA A N 1
ATOM 1502 C CA . ALA A 1 186 ? 3.822 15.586 17.016 1 97.44 186 ALA A CA 1
ATOM 1503 C C . ALA A 1 186 ? 2.807 14.484 17.312 1 97.44 186 ALA A C 1
ATOM 1505 O O . ALA A 1 186 ? 3.182 13.375 17.703 1 97.44 186 ALA A O 1
ATOM 1506 N N . VAL A 1 187 ? 1.593 14.812 17.203 1 98.56 187 VAL A N 1
ATOM 1507 C CA . VAL A 1 187 ? 0.476 13.875 17.281 1 98.56 187 VAL A CA 1
ATOM 1508 C C . VAL A 1 187 ? -0.449 14.078 16.078 1 98.56 187 VAL A C 1
ATOM 1510 O O . VAL A 1 187 ? -0.83 15.211 15.773 1 98.56 187 VAL A O 1
ATOM 1513 N N . ILE A 1 188 ? -0.716 13.023 15.398 1 98.69 188 ILE A N 1
ATOM 1514 C CA . ILE A 1 188 ? -1.752 13.055 14.375 1 98.69 188 ILE A CA 1
ATOM 1515 C C . ILE A 1 188 ? -3.084 12.609 14.969 1 98.69 188 ILE A C 1
ATOM 1517 O O . ILE A 1 188 ? -3.16 11.562 15.625 1 98.69 188 ILE A O 1
ATOM 1521 N N . VAL A 1 189 ? -4.09 13.375 14.789 1 98.88 189 VAL A N 1
ATOM 1522 C CA . VAL A 1 189 ? -5.422 13.062 15.289 1 98.88 189 VAL A CA 1
ATOM 1523 C C . VAL A 1 189 ? -6.418 13.023 14.133 1 98.88 189 VAL A C 1
ATOM 1525 O O . VAL A 1 189 ? -6.301 13.797 13.18 1 98.88 189 VAL A O 1
ATOM 1528 N N . ALA A 1 190 ? -7.309 12.086 14.156 1 98.88 190 ALA A N 1
ATOM 1529 C CA . ALA A 1 190 ? -8.383 11.953 13.172 1 98.88 190 ALA A CA 1
ATOM 1530 C C . ALA A 1 190 ? -9.75 12.117 13.828 1 98.88 190 ALA A C 1
ATOM 1532 O O . ALA A 1 190 ? -9.953 11.695 14.977 1 98.88 190 ALA A O 1
ATOM 1533 N N . ARG A 1 191 ? -10.609 12.734 13.172 1 98.88 191 ARG A N 1
ATOM 1534 C CA . ARG A 1 191 ? -12.008 12.867 13.586 1 98.88 191 ARG A CA 1
ATOM 1535 C C . ARG A 1 191 ? -12.945 12.672 12.406 1 98.88 191 ARG A C 1
ATOM 1537 O O . ARG A 1 191 ? -12.688 13.164 11.305 1 98.88 191 ARG A O 1
ATOM 1544 N N . ASN A 1 192 ? -13.984 11.875 12.633 1 98.25 192 ASN A N 1
ATOM 1545 C CA . ASN A 1 192 ? -14.945 11.688 11.555 1 98.25 192 ASN A CA 1
ATOM 1546 C C . ASN A 1 192 ? -16.234 12.484 11.789 1 98.25 192 ASN A C 1
ATOM 1548 O O . ASN A 1 192 ? -16.328 13.219 12.773 1 98.25 192 ASN A O 1
ATOM 1552 N N . GLU A 1 193 ? -17.109 12.461 10.859 1 96.75 193 GLU A N 1
ATOM 1553 C CA . GLU A 1 193 ? -18.328 13.25 10.898 1 96.75 193 GLU A CA 1
ATOM 1554 C C . GLU A 1 193 ? -19.203 12.859 12.094 1 96.75 193 GLU A C 1
ATOM 1556 O O . GLU A 1 193 ? -19.906 13.695 12.648 1 96.75 193 GLU A O 1
ATOM 1561 N N . LYS A 1 194 ? -19.125 11.617 12.508 1 96.44 194 LYS A N 1
ATOM 1562 C CA . LYS A 1 194 ? -19.906 11.125 13.641 1 96.44 194 LYS A CA 1
ATOM 1563 C C . LYS A 1 194 ? -19.344 11.664 14.961 1 96.44 194 LYS A C 1
ATOM 1565 O O . LYS A 1 194 ? -20 11.594 16 1 96.44 194 LYS A O 1
ATOM 1570 N N . GLY A 1 195 ? -18.125 12.141 14.906 1 97.75 195 GLY A N 1
ATOM 1571 C CA . GLY A 1 195 ? -17.531 12.734 16.094 1 97.75 195 GLY A CA 1
ATOM 1572 C C . GLY A 1 195 ? -16.531 11.82 16.781 1 97.75 195 GLY A C 1
ATOM 1573 O O . GLY A 1 195 ? -15.969 12.18 17.812 1 97.75 195 GLY A O 1
ATOM 1574 N N . ASP A 1 196 ? -16.344 10.617 16.203 1 98.25 196 ASP A N 1
ATOM 1575 C CA . ASP A 1 196 ? -15.297 9.75 16.75 1 98.25 196 ASP A CA 1
ATOM 1576 C C . ASP A 1 196 ? -13.914 10.367 16.562 1 98.25 196 ASP A C 1
ATOM 1578 O O . ASP A 1 196 ? -13.633 10.977 15.523 1 98.25 196 ASP A O 1
ATOM 1582 N N . ILE A 1 197 ? -13.094 10.266 17.594 1 98.75 197 ILE A N 1
ATOM 1583 C CA . ILE A 1 197 ? -11.75 10.82 17.562 1 98.75 197 ILE A CA 1
ATOM 1584 C C . ILE A 1 197 ? -10.734 9.75 17.938 1 98.75 197 ILE A C 1
ATOM 1586 O O . ILE A 1 197 ? -10.953 8.977 18.875 1 98.75 197 ILE A O 1
ATOM 1590 N N . LYS A 1 198 ? -9.688 9.672 17.188 1 98.5 198 LYS A N 1
ATOM 1591 C CA . LYS A 1 198 ? -8.57 8.781 17.5 1 98.5 198 LYS A CA 1
ATOM 1592 C C . LYS A 1 198 ? -7.23 9.453 17.188 1 98.5 198 LYS A C 1
ATOM 1594 O O . LYS A 1 198 ? -7.094 10.141 16.172 1 98.5 198 LYS A O 1
ATOM 1599 N N . THR A 1 199 ? -6.266 9.234 18.031 1 98.75 199 THR A N 1
ATOM 1600 C CA . THR A 1 199 ? -4.922 9.758 17.812 1 98.75 199 THR A CA 1
ATOM 1601 C C . THR A 1 199 ? -3.951 8.633 17.469 1 98.75 199 THR A C 1
ATOM 1603 O O . THR A 1 199 ? -4.109 7.504 17.938 1 98.75 199 THR A O 1
ATOM 1606 N N . PHE A 1 200 ? -3.018 8.898 16.625 1 98.62 200 PHE A N 1
ATOM 1607 C CA . PHE A 1 200 ? -1.813 8.078 16.578 1 98.62 200 PHE A CA 1
ATOM 1608 C C . PHE A 1 200 ? -0.925 8.359 17.797 1 98.62 200 PHE A C 1
ATOM 1610 O O . PHE A 1 200 ? -0.977 9.445 18.359 1 98.62 200 PHE A O 1
ATOM 1617 N N . PRO A 1 201 ? -0.122 7.395 18.188 1 98 201 PRO A N 1
ATOM 1618 C CA . PRO A 1 201 ? 0.837 7.668 19.266 1 98 201 PRO A CA 1
ATOM 1619 C C . PRO A 1 201 ? 1.788 8.812 18.922 1 98 201 PRO A C 1
ATOM 1621 O O . PRO A 1 201 ? 2.186 8.977 17.766 1 98 201 PRO A O 1
ATOM 1624 N N . MET A 1 202 ? 2.135 9.523 19.938 1 98 202 MET A N 1
ATOM 1625 C CA . MET A 1 202 ? 3.041 10.656 19.797 1 98 202 MET A CA 1
ATOM 1626 C C . MET A 1 202 ? 4.379 10.219 19.203 1 98 202 MET A C 1
ATOM 1628 O O . MET A 1 202 ? 4.906 9.164 19.578 1 98 202 MET A O 1
ATOM 1632 N N . VAL A 1 203 ? 4.883 11.031 18.328 1 97.44 203 VAL A N 1
ATOM 1633 C CA . VAL A 1 203 ? 6.191 10.75 17.75 1 97.44 203 VAL A CA 1
ATOM 1634 C C . VAL A 1 203 ? 7.191 11.828 18.188 1 97.44 203 VAL A C 1
ATOM 1636 O O . VAL A 1 203 ? 6.793 12.914 18.609 1 97.44 203 VAL A O 1
ATOM 1639 N N . GLU A 1 204 ? 8.469 11.492 18.109 1 95.94 204 GLU A N 1
ATOM 1640 C CA . GLU A 1 204 ? 9.562 12.43 18.359 1 95.94 204 GLU A CA 1
ATOM 1641 C C . GLU A 1 204 ? 10.305 12.773 17.062 1 95.94 204 GLU A C 1
ATOM 1643 O O . GLU A 1 204 ? 10.508 11.906 16.219 1 95.94 204 GLU A O 1
ATOM 1648 N N . MET A 1 205 ? 10.602 13.945 16.969 1 91.94 205 MET A N 1
ATOM 1649 C CA . MET A 1 205 ? 11.398 14.383 15.828 1 91.94 205 MET A CA 1
ATOM 1650 C C . MET A 1 205 ? 12.766 14.883 16.281 1 91.94 205 MET A C 1
ATOM 1652 O O . MET A 1 205 ? 12.859 15.75 17.156 1 91.94 205 MET A O 1
ATOM 1656 N N . GLU A 1 206 ? 13.742 14.242 15.711 1 85.12 206 GLU A N 1
ATOM 1657 C CA . GLU A 1 206 ? 15.117 14.641 16.016 1 85.12 206 GLU A CA 1
ATOM 1658 C C . GLU A 1 206 ? 15.672 15.547 14.914 1 85.12 206 GLU A C 1
ATOM 1660 O O . GLU A 1 206 ? 15.578 15.219 13.727 1 85.12 206 GLU A O 1
ATOM 1665 N N . PHE A 1 207 ? 16.109 16.625 15.391 1 75.88 207 PHE A N 1
ATOM 1666 C CA . PHE A 1 207 ? 16.609 17.656 14.477 1 75.88 207 PHE A CA 1
ATOM 1667 C C . PHE A 1 207 ? 18.125 17.641 14.422 1 75.88 207 PHE A C 1
ATOM 1669 O O . PHE A 1 207 ? 18.797 17.406 15.438 1 75.88 207 PHE A O 1
ATOM 1676 N N . ASN A 1 208 ? 18.547 17.641 13.164 1 70.12 208 ASN A N 1
ATOM 1677 C CA . ASN A 1 208 ? 19.969 17.906 12.984 1 70.12 208 ASN A CA 1
ATOM 1678 C C . ASN A 1 208 ? 20.281 19.391 13.047 1 70.12 208 ASN A C 1
ATOM 1680 O O . ASN A 1 208 ? 19.938 20.141 12.133 1 70.12 208 ASN A O 1
ATOM 1684 N N . PRO A 1 209 ? 20.844 19.844 14.039 1 63.88 209 PRO A N 1
ATOM 1685 C CA . PRO A 1 209 ? 21.094 21.266 14.211 1 63.88 209 PRO A CA 1
ATOM 1686 C C . PRO A 1 209 ? 21.906 21.875 13.062 1 63.88 209 PRO A C 1
ATOM 1688 O O . PRO A 1 209 ? 21.719 23.047 12.719 1 63.88 209 PRO A O 1
ATOM 1691 N N . GLU A 1 210 ? 22.75 21.031 12.523 1 58.53 210 GLU A N 1
ATOM 1692 C CA . GLU A 1 210 ? 23.578 21.547 11.438 1 58.53 210 GLU A CA 1
ATOM 1693 C C . GLU A 1 210 ? 22.766 21.812 10.18 1 58.53 210 GLU A C 1
ATOM 1695 O O . GLU A 1 210 ? 22.953 22.812 9.5 1 58.53 210 GLU A O 1
ATOM 1700 N N . ALA A 1 211 ? 21.797 20.984 9.992 1 54.56 211 ALA A N 1
ATOM 1701 C CA . ALA A 1 211 ? 21.031 21.062 8.75 1 54.56 211 ALA A CA 1
ATOM 1702 C C . ALA A 1 211 ? 19.688 21.75 8.977 1 54.56 211 ALA A C 1
ATOM 1704 O O . ALA A 1 211 ? 18.969 22.062 8.016 1 54.56 211 ALA A O 1
ATOM 1705 N N . ASN A 1 212 ? 19.406 22.094 10.109 1 55.88 212 ASN A N 1
ATOM 1706 C CA . ASN A 1 212 ? 18.109 22.641 10.508 1 55.88 212 ASN A CA 1
ATOM 1707 C C . ASN A 1 212 ? 16.969 21.828 9.914 1 55.88 212 ASN A C 1
ATOM 1709 O O . ASN A 1 212 ? 15.992 22.406 9.414 1 55.88 212 ASN A O 1
ATOM 1713 N N . LEU A 1 213 ? 17.156 20.531 9.758 1 61.88 213 LEU A N 1
ATOM 1714 C CA . LEU A 1 213 ? 16.125 19.641 9.219 1 61.88 213 LEU A CA 1
ATOM 1715 C C . LEU A 1 213 ? 15.898 18.453 10.156 1 61.88 213 LEU A C 1
ATOM 1717 O O . LEU A 1 213 ? 16.781 18.094 10.938 1 61.88 213 LEU A O 1
ATOM 1721 N N . VAL A 1 214 ? 14.711 17.984 10.164 1 68.94 214 VAL A N 1
ATOM 1722 C CA . VAL A 1 214 ? 14.406 16.766 10.914 1 68.94 214 VAL A CA 1
ATOM 1723 C C . VAL A 1 214 ? 15.273 15.617 10.406 1 68.94 214 VAL A C 1
ATOM 1725 O O . VAL A 1 214 ? 15.281 15.312 9.211 1 68.94 214 VAL A O 1
ATOM 1728 N N . GLU A 1 215 ? 16.109 15.133 11.289 1 77.62 215 GLU A N 1
ATOM 1729 C CA . GLU A 1 215 ? 16.953 13.992 10.969 1 77.62 215 GLU A CA 1
ATOM 1730 C C . GLU A 1 215 ? 16.156 12.695 10.961 1 77.62 215 GLU A C 1
ATOM 1732 O O . GLU A 1 215 ? 16.234 11.914 10.008 1 77.62 215 GLU A O 1
ATOM 1737 N N . PHE A 1 216 ? 15.484 12.523 12.023 1 90.06 216 PHE A N 1
ATOM 1738 C CA . PHE A 1 216 ? 14.695 11.312 12.188 1 90.06 216 PHE A CA 1
ATOM 1739 C C . PHE A 1 216 ? 13.344 11.625 12.812 1 90.06 216 PHE A C 1
ATOM 1741 O O . PHE A 1 216 ? 13.227 12.547 13.617 1 90.06 216 PHE A O 1
ATOM 1748 N N . LEU A 1 217 ? 12.398 10.906 12.383 1 94.88 217 LEU A N 1
ATOM 1749 C CA . LEU A 1 217 ? 11.18 10.742 13.164 1 94.88 217 LEU A CA 1
ATOM 1750 C C . LEU A 1 217 ? 11.141 9.359 13.82 1 94.88 217 LEU A C 1
ATOM 1752 O O . LEU A 1 217 ? 11.344 8.344 13.148 1 94.88 217 LEU A O 1
ATOM 1756 N N . ILE A 1 218 ? 10.906 9.305 15.148 1 95.31 218 ILE A N 1
ATOM 1757 C CA . ILE A 1 218 ? 10.969 8.062 15.906 1 95.31 218 ILE A CA 1
ATOM 1758 C C . ILE A 1 218 ? 9.602 7.75 16.5 1 95.31 218 ILE A C 1
ATOM 1760 O O . ILE A 1 218 ? 9.023 8.586 17.203 1 95.31 218 ILE A O 1
ATOM 1764 N N . ALA A 1 219 ? 9.117 6.629 16.234 1 96.19 219 ALA A N 1
ATOM 1765 C CA . ALA A 1 219 ? 7.848 6.141 16.766 1 96.19 219 ALA A CA 1
ATOM 1766 C C . ALA A 1 219 ? 7.984 4.715 17.297 1 96.19 219 ALA A C 1
ATOM 1768 O O . ALA A 1 219 ? 8.625 3.871 16.656 1 96.19 219 ALA A O 1
ATOM 1769 N N . PRO A 1 220 ? 7.496 4.379 18.484 1 93.44 220 PRO A N 1
ATOM 1770 C CA . PRO A 1 220 ? 6.848 5.277 19.453 1 93.44 220 PRO A CA 1
ATOM 1771 C C . PRO A 1 220 ? 7.848 6.078 20.281 1 93.44 220 PRO A C 1
ATOM 1773 O O . PRO A 1 220 ? 9.031 5.727 20.344 1 93.44 220 PRO A O 1
ATOM 1776 N N . SER A 1 221 ? 7.328 7.16 20.797 1 93.88 221 SER A N 1
ATOM 1777 C CA . SER A 1 221 ? 8.133 7.945 21.719 1 93.88 221 SER A CA 1
ATOM 1778 C C . SER A 1 221 ? 8.406 7.176 23.016 1 93.88 221 SER A C 1
ATOM 1780 O O . SER A 1 221 ? 7.57 6.391 23.469 1 93.88 221 SER A O 1
ATOM 1782 N N . THR A 1 222 ? 9.562 7.395 23.578 1 92.19 222 THR A N 1
ATOM 1783 C CA . THR A 1 222 ? 9.898 6.777 24.859 1 92.19 222 THR A CA 1
ATOM 1784 C C . THR A 1 222 ? 9.797 7.797 25.984 1 92.19 222 THR A C 1
ATOM 1786 O O . THR A 1 222 ? 10.258 7.539 27.109 1 92.19 222 THR A O 1
ATOM 1789 N N . LEU A 1 223 ? 9.273 8.938 25.719 1 95.06 223 LEU A N 1
ATOM 1790 C CA . LEU A 1 223 ? 9.023 9.945 26.734 1 95.06 223 LEU A CA 1
ATOM 1791 C C . LEU A 1 223 ? 8.031 9.43 27.781 1 95.06 223 LEU A C 1
ATOM 1793 O O . LEU A 1 223 ? 7.328 8.445 27.531 1 95.06 223 LEU A O 1
ATOM 1797 N N . PRO A 1 224 ? 7.977 10.086 28.938 1 95.31 224 PRO A N 1
ATOM 1798 C CA . PRO A 1 224 ? 7.082 9.617 30 1 95.31 224 PRO A CA 1
ATOM 1799 C C . PRO A 1 224 ? 5.617 9.594 29.578 1 95.31 224 PRO A C 1
ATOM 1801 O O . PRO A 1 224 ? 5.203 10.406 28.734 1 95.31 224 PRO A O 1
ATOM 1804 N N . PHE A 1 225 ? 4.926 8.734 30.172 1 96 225 PHE A N 1
ATOM 1805 C CA . PHE A 1 225 ? 3.52 8.508 29.875 1 96 225 PHE A CA 1
ATOM 1806 C C . PHE A 1 225 ? 2.723 9.797 29.984 1 96 225 PHE A C 1
ATOM 1808 O O . PHE A 1 225 ? 1.812 10.055 29.203 1 96 225 PHE A O 1
ATOM 1815 N N . GLU A 1 226 ? 3.064 10.578 30.922 1 96.69 226 GLU A N 1
ATOM 1816 C CA . GLU A 1 226 ? 2.346 11.82 31.172 1 96.69 226 GLU A CA 1
ATOM 1817 C C . GLU A 1 226 ? 2.475 12.781 30 1 96.69 226 GLU A C 1
ATOM 1819 O O . GLU A 1 226 ? 1.534 13.508 29.672 1 96.69 226 GLU A O 1
ATOM 1824 N N . VAL A 1 227 ? 3.648 12.773 29.391 1 97.44 227 VAL A N 1
ATOM 1825 C CA . VAL A 1 227 ? 3.877 13.625 28.219 1 97.44 227 VAL A CA 1
ATOM 1826 C C . VAL A 1 227 ? 3.014 13.148 27.062 1 97.44 227 VAL A C 1
ATOM 1828 O O . VAL A 1 227 ? 2.389 13.953 26.375 1 97.44 227 VAL A O 1
ATOM 1831 N N . HIS A 1 228 ? 2.938 11.836 26.906 1 97.31 228 HIS A N 1
ATOM 1832 C CA . HIS A 1 228 ? 2.092 11.258 25.859 1 97.31 228 HIS A CA 1
ATOM 1833 C C . HIS A 1 228 ? 0.633 11.656 26.047 1 97.31 228 HIS A C 1
ATOM 1835 O O . HIS A 1 228 ? -0.013 12.133 25.109 1 97.31 228 HIS A O 1
ATOM 1841 N N . GLU A 1 229 ? 0.202 11.422 27.219 1 97.94 229 GLU A N 1
ATOM 1842 C CA . GLU A 1 229 ? -1.198 11.688 27.531 1 97.94 229 GLU A CA 1
ATOM 1843 C C . GLU A 1 229 ? -1.542 13.156 27.297 1 97.94 229 GLU A C 1
ATOM 1845 O O . GLU A 1 229 ? -2.578 13.477 26.719 1 97.94 229 GLU A O 1
ATOM 1850 N N . GLN A 1 230 ? -0.673 13.992 27.75 1 98.31 230 GLN A N 1
ATOM 1851 C CA . GLN A 1 230 ? -0.91 15.43 27.594 1 98.31 230 GLN A CA 1
ATOM 1852 C C . GLN A 1 230 ? -0.932 15.828 26.125 1 98.31 230 GLN A C 1
ATOM 1854 O O . GLN A 1 230 ? -1.813 16.578 25.688 1 98.31 230 GLN A O 1
ATOM 1859 N N . ALA A 1 231 ? 0.042 15.398 25.375 1 98.56 231 ALA A N 1
ATOM 1860 C CA . ALA A 1 231 ? 0.121 15.727 23.953 1 98.56 231 ALA A CA 1
ATOM 1861 C C . ALA A 1 231 ? -1.112 15.227 23.203 1 98.56 231 ALA A C 1
ATOM 1863 O O . ALA A 1 231 ? -1.675 15.945 22.375 1 98.56 231 ALA A O 1
ATOM 1864 N N . GLU A 1 232 ? -1.503 14.031 23.484 1 98.38 232 GLU A N 1
ATOM 1865 C CA . GLU A 1 232 ? -2.68 13.461 22.844 1 98.38 232 GLU A CA 1
ATOM 1866 C C . GLU A 1 232 ? -3.945 14.227 23.219 1 98.38 232 GLU A C 1
ATOM 1868 O O . GLU A 1 232 ? -4.816 14.453 22.375 1 98.38 232 GLU A O 1
ATOM 1873 N N . GLN A 1 233 ? -4.031 14.562 24.469 1 98.56 233 GLN A N 1
ATOM 1874 C CA . GLN A 1 233 ? -5.195 15.32 24.922 1 98.56 233 GLN A CA 1
ATOM 1875 C C . GLN A 1 233 ? -5.27 16.688 24.234 1 98.56 233 GLN A C 1
ATOM 1877 O O . GLN A 1 233 ? -6.352 17.141 23.859 1 98.56 233 GLN A O 1
ATOM 1882 N N . ILE A 1 234 ? -4.152 17.312 24.094 1 98.69 234 ILE A N 1
ATOM 1883 C CA . ILE A 1 234 ? -4.105 18.578 23.391 1 98.69 234 ILE A CA 1
ATOM 1884 C C . ILE A 1 234 ? -4.621 18.406 21.969 1 98.69 234 ILE A C 1
ATOM 1886 O O . ILE A 1 234 ? -5.48 19.156 21.5 1 98.69 234 ILE A O 1
ATOM 1890 N N . ALA A 1 235 ? -4.145 17.391 21.312 1 98.81 235 ALA A N 1
ATOM 1891 C CA . ALA A 1 235 ? -4.543 17.141 19.922 1 98.81 235 ALA A CA 1
ATOM 1892 C C . ALA A 1 235 ? -6.043 16.859 19.828 1 98.81 235 ALA A C 1
ATOM 1894 O O . ALA A 1 235 ? -6.727 17.391 18.953 1 98.81 235 ALA A O 1
ATOM 1895 N N . LYS A 1 236 ? -6.555 16.016 20.719 1 98.69 236 LYS A N 1
ATOM 1896 C CA . LYS A 1 236 ? -7.977 15.688 20.734 1 98.69 236 LYS A CA 1
ATOM 1897 C C . LYS A 1 236 ? -8.828 16.938 20.984 1 98.69 236 LYS A C 1
ATOM 1899 O O . LYS A 1 236 ? -9.875 17.109 20.359 1 98.69 236 LYS A O 1
ATOM 1904 N N . ASN A 1 237 ? -8.359 17.703 21.906 1 98.31 237 ASN A N 1
ATOM 1905 C CA . ASN A 1 237 ? -9.086 18.938 22.234 1 98.31 237 ASN A CA 1
ATOM 1906 C C . ASN A 1 237 ? -9.156 19.875 21.031 1 98.31 237 ASN A C 1
ATOM 1908 O O . ASN A 1 237 ? -10.219 20.438 20.734 1 98.31 237 ASN A O 1
ATOM 1912 N N . ILE A 1 238 ? -8.062 20 20.375 1 98.69 238 ILE A N 1
ATOM 1913 C CA . ILE A 1 238 ? -8.031 20.875 19.203 1 98.69 238 ILE A CA 1
ATOM 1914 C C . ILE A 1 238 ? -8.984 20.344 18.125 1 98.69 238 ILE A C 1
ATOM 1916 O O . ILE A 1 238 ? -9.789 21.094 17.578 1 98.69 238 ILE A O 1
ATOM 1920 N N . ALA A 1 239 ? -8.898 19.062 17.875 1 98.62 239 ALA A N 1
ATOM 1921 C CA . ALA A 1 239 ? -9.758 18.453 16.859 1 98.62 239 ALA A CA 1
ATOM 1922 C C . ALA A 1 239 ? -11.234 18.625 17.219 1 98.62 239 ALA A C 1
ATOM 1924 O O . ALA A 1 239 ? -12.062 18.906 16.344 1 98.62 239 ALA A O 1
ATOM 1925 N N . SER A 1 240 ? -11.547 18.484 18.484 1 97.94 240 SER A N 1
ATOM 1926 C CA . SER A 1 240 ? -12.914 18.609 18.969 1 97.94 240 SER A CA 1
ATOM 1927 C C . SER A 1 240 ? -13.414 20.047 18.828 1 97.94 240 SER A C 1
ATOM 1929 O O . SER A 1 240 ? -14.531 20.281 18.359 1 97.94 240 SER A O 1
ATOM 1931 N N . GLN A 1 241 ? -12.594 21 19.188 1 97.19 241 GLN A N 1
ATOM 1932 C CA . GLN A 1 241 ? -12.977 22.406 19.125 1 97.19 241 GLN A CA 1
ATOM 1933 C C . GLN A 1 241 ? -13.172 22.844 17.672 1 97.19 241 GLN A C 1
ATOM 1935 O O . GLN A 1 241 ? -14.078 23.625 17.375 1 97.19 241 GLN A O 1
ATOM 1940 N N . LEU A 1 242 ? -12.336 22.312 16.844 1 97.81 242 LEU A N 1
ATOM 1941 C CA . LEU A 1 242 ? -12.445 22.656 15.43 1 97.81 242 LEU A CA 1
ATOM 1942 C C . LEU A 1 242 ? -13.594 21.891 14.781 1 97.81 242 LEU A C 1
ATOM 1944 O O . LEU A 1 242 ? -14.047 22.25 13.688 1 97.81 242 LEU A O 1
ATOM 1948 N N . LYS A 1 243 ? -14.008 20.781 15.43 1 97.81 243 LYS A N 1
ATOM 1949 C CA . LYS A 1 243 ? -14.93 19.844 14.82 1 97.81 243 LYS A CA 1
ATOM 1950 C C . LYS A 1 243 ? -14.453 19.422 13.43 1 97.81 243 LYS A C 1
ATOM 1952 O O . LYS A 1 243 ? -15.234 19.391 12.477 1 97.81 243 LYS A O 1
ATOM 1957 N N . ILE A 1 244 ? -13.219 19.25 13.344 1 98.62 244 ILE A N 1
ATOM 1958 C CA . ILE A 1 244 ? -12.609 18.953 12.055 1 98.62 244 ILE A CA 1
ATOM 1959 C C . ILE A 1 244 ? -13.031 17.547 11.609 1 98.62 244 ILE A C 1
ATOM 1961 O O . ILE A 1 244 ? -13.211 16.656 12.438 1 98.62 244 ILE A O 1
ATOM 1965 N N . VAL A 1 245 ? -13.234 17.328 10.336 1 98.75 245 VAL A N 1
ATOM 1966 C CA . VAL A 1 245 ? -13.367 15.992 9.742 1 98.75 245 VAL A CA 1
ATOM 1967 C C . VAL A 1 245 ? -12.133 15.688 8.891 1 98.75 245 VAL A C 1
ATOM 1969 O O . VAL A 1 245 ? -11.758 16.469 8.023 1 98.75 245 VAL A O 1
ATOM 1972 N N . GLY A 1 246 ? -11.5 14.594 9.125 1 98.62 246 GLY A N 1
ATOM 1973 C CA . GLY A 1 246 ? -10.234 14.234 8.5 1 98.62 246 GLY A CA 1
ATOM 1974 C C . GLY A 1 246 ? -9.086 14.148 9.484 1 98.62 246 GLY A C 1
ATOM 1975 O O . GLY A 1 246 ? -9.289 13.852 10.664 1 98.62 246 GLY A O 1
ATOM 1976 N N . LEU A 1 247 ? -7.91 14.375 9.039 1 98.75 247 LEU A N 1
ATOM 1977 C CA . LEU A 1 247 ? -6.703 14.328 9.852 1 98.75 247 LEU A CA 1
ATOM 1978 C C . LEU A 1 247 ? -6.262 15.734 10.25 1 98.75 247 LEU A C 1
ATOM 1980 O O . LEU A 1 247 ? -6.539 16.703 9.539 1 98.75 247 LEU A O 1
ATOM 1984 N N . LEU A 1 248 ? -5.625 15.734 11.328 1 98.75 248 LEU A N 1
ATOM 1985 C CA . LEU A 1 248 ? -4.926 16.938 11.797 1 98.75 248 LEU A CA 1
ATOM 1986 C C . LEU A 1 248 ? -3.582 16.562 12.414 1 98.75 248 LEU A C 1
ATOM 1988 O O . LEU A 1 248 ? -3.518 15.758 13.344 1 98.75 248 LEU A O 1
ATOM 1992 N N . ALA A 1 249 ? -2.568 17.094 11.852 1 98.19 249 ALA A N 1
ATOM 1993 C CA . ALA A 1 249 ? -1.256 16.984 12.484 1 98.19 249 ALA A CA 1
ATOM 1994 C C . ALA A 1 249 ? -1.016 18.125 13.453 1 98.19 249 ALA A C 1
ATOM 1996 O O . ALA A 1 249 ? -1.146 19.297 13.086 1 98.19 249 ALA A O 1
ATOM 1997 N N . VAL A 1 250 ? -0.71 17.797 14.617 1 98.44 250 VAL A N 1
ATOM 1998 C CA . VAL A 1 250 ? -0.406 18.766 15.656 1 98.44 250 VAL A CA 1
ATOM 1999 C C . VAL A 1 250 ? 1.074 18.688 16.016 1 98.44 250 VAL A C 1
ATOM 2001 O O . VAL A 1 250 ? 1.506 17.75 16.688 1 98.44 250 VAL A O 1
ATOM 2004 N N . GLU A 1 251 ? 1.802 19.656 15.602 1 96 251 GLU A N 1
ATOM 2005 C CA . GLU A 1 251 ? 3.221 19.734 15.938 1 96 251 GLU A CA 1
ATOM 2006 C C . GLU A 1 251 ? 3.439 20.562 17.203 1 96 251 GLU A C 1
ATOM 2008 O O . GLU A 1 251 ? 2.844 21.625 17.375 1 96 251 GLU A O 1
ATOM 2013 N N . MET A 1 252 ? 4.309 20.047 18.062 1 97.88 252 MET A N 1
ATOM 2014 C CA . MET A 1 252 ? 4.48 20.672 19.375 1 97.88 252 MET A CA 1
ATOM 2015 C C . MET A 1 252 ? 5.953 20.703 19.766 1 97.88 252 MET A C 1
ATOM 2017 O O . MET A 1 252 ? 6.77 19.969 19.203 1 97.88 252 MET A O 1
ATOM 2021 N N . PHE A 1 253 ? 6.242 21.562 20.719 1 96.5 253 PHE A N 1
ATOM 2022 C CA . PHE A 1 253 ? 7.52 21.594 21.422 1 96.5 253 PHE A CA 1
ATOM 2023 C C . PHE A 1 253 ? 7.363 21.078 22.844 1 96.5 253 PHE A C 1
ATOM 2025 O O . PHE A 1 253 ? 6.383 21.391 23.516 1 96.5 253 PHE A O 1
ATOM 2032 N N . LEU A 1 254 ? 8.195 20.172 23.188 1 97 254 LEU A N 1
ATOM 2033 C CA . LEU A 1 254 ? 8.422 19.891 24.609 1 97 254 LEU A CA 1
ATOM 2034 C C . LEU A 1 254 ? 9.602 20.719 25.141 1 97 254 LEU A C 1
ATOM 2036 O O . LEU A 1 254 ? 10.75 20.453 24.766 1 97 254 LEU A O 1
ATOM 2040 N N . ASP A 1 255 ? 9.25 21.688 25.969 1 95.56 255 ASP A N 1
ATOM 2041 C CA . ASP A 1 255 ? 10.336 22.547 26.422 1 95.56 255 ASP A CA 1
ATOM 2042 C C . ASP A 1 255 ? 11.117 21.891 27.562 1 95.56 255 ASP A C 1
ATOM 2044 O O . ASP A 1 255 ? 10.781 20.781 27.984 1 95.56 255 ASP A O 1
ATOM 2048 N N . LYS A 1 256 ? 12.125 22.547 28.016 1 94.31 256 LYS A N 1
ATOM 2049 C CA . LYS A 1 256 ? 13.047 21.969 28.984 1 94.31 256 LYS A CA 1
ATOM 2050 C C . LYS A 1 256 ? 12.406 21.875 30.375 1 94.31 256 LYS A C 1
ATOM 2052 O O . LYS A 1 256 ? 12.93 21.203 31.25 1 94.31 256 LYS A O 1
ATOM 2057 N N . HIS A 1 257 ? 11.32 22.484 30.578 1 94.06 257 HIS A N 1
ATOM 2058 C CA . HIS A 1 257 ? 10.625 22.469 31.859 1 94.06 257 HIS A CA 1
ATOM 2059 C C . HIS A 1 257 ? 9.453 21.5 31.828 1 94.06 257 HIS A C 1
ATOM 2061 O O . HIS A 1 257 ? 8.68 21.422 32.781 1 94.06 257 HIS A O 1
ATOM 2067 N N . GLY A 1 258 ? 9.273 20.797 30.719 1 94.19 258 GLY A N 1
ATOM 2068 C CA . GLY A 1 258 ? 8.25 19.781 30.609 1 94.19 258 GLY A CA 1
ATOM 2069 C C . GLY A 1 258 ? 6.926 20.297 30.094 1 94.19 258 GLY A C 1
ATOM 2070 O O . GLY A 1 258 ? 5.922 19.578 30.094 1 94.19 258 GLY A O 1
ATOM 2071 N N . ARG A 1 259 ? 6.945 21.547 29.766 1 96.12 259 ARG A N 1
ATOM 2072 C CA . ARG A 1 259 ? 5.727 22.125 29.203 1 96.12 259 ARG A CA 1
ATOM 2073 C C . ARG A 1 259 ? 5.594 21.812 27.719 1 96.12 259 ARG A C 1
ATOM 2075 O O . ARG A 1 259 ? 6.578 21.844 26.984 1 96.12 259 ARG A O 1
ATOM 2082 N N . ILE A 1 260 ? 4.383 21.406 27.25 1 98.5 260 ILE A N 1
ATOM 2083 C CA . ILE A 1 260 ? 4.09 21.141 25.844 1 98.5 260 ILE A CA 1
ATOM 2084 C C . ILE A 1 260 ? 3.424 22.359 25.219 1 98.5 260 ILE A C 1
ATOM 2086 O O . ILE A 1 260 ? 2.447 22.891 25.75 1 98.5 260 ILE A O 1
ATOM 2090 N N . LEU A 1 261 ? 3.986 22.875 24.062 1 98.44 261 LEU A N 1
ATOM 2091 C CA . LEU A 1 261 ? 3.469 24.031 23.344 1 98.44 261 LEU A CA 1
ATOM 2092 C C . LEU A 1 261 ? 3.182 23.688 21.891 1 98.44 261 LEU A C 1
ATOM 2094 O O . LEU A 1 261 ? 4.043 23.141 21.203 1 98.44 261 LEU A O 1
ATOM 2098 N N . VAL A 1 262 ? 1.971 23.984 21.469 1 98.31 262 VAL A N 1
ATOM 2099 C CA . VAL A 1 262 ? 1.605 23.734 20.078 1 98.31 262 VAL A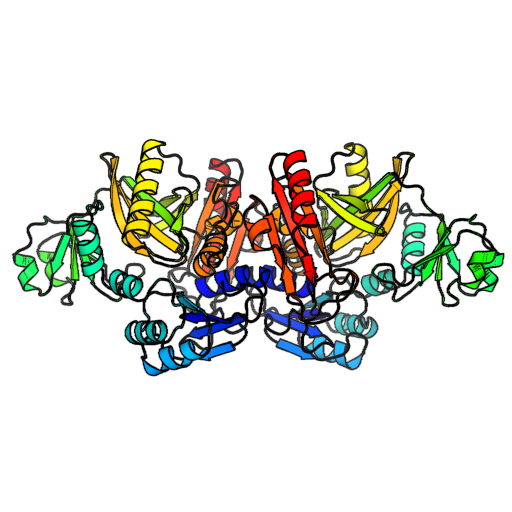 CA 1
ATOM 2100 C C . VAL A 1 262 ? 2.324 24.719 19.172 1 98.31 262 VAL A C 1
ATOM 2102 O O . VAL A 1 262 ? 2.312 25.938 19.406 1 98.31 262 VAL A O 1
ATOM 2105 N N . ASN A 1 263 ? 2.982 24.203 18.172 1 94.5 263 ASN A N 1
ATOM 2106 C CA . ASN A 1 263 ? 3.703 25.016 17.188 1 94.5 263 ASN A CA 1
ATOM 2107 C C . ASN A 1 263 ? 2.84 25.312 15.969 1 94.5 263 ASN A C 1
ATOM 2109 O O . ASN A 1 263 ? 2.633 26.484 15.625 1 94.5 263 ASN A O 1
ATOM 2113 N N . GLU A 1 264 ? 2.336 24.344 15.359 1 92.44 264 GLU A N 1
ATOM 2114 C CA . GLU A 1 264 ? 1.535 24.531 14.156 1 92.44 264 GLU A CA 1
ATOM 2115 C C . GLU A 1 264 ? 0.613 23.328 13.914 1 92.44 264 GLU A C 1
ATOM 2117 O O . GLU A 1 264 ? 0.797 22.266 14.516 1 92.44 264 GLU A O 1
ATOM 2122 N N . LEU A 1 265 ? -0.39 23.578 13.094 1 96.69 265 LEU A N 1
ATOM 2123 C CA . LEU A 1 265 ? -1.36 22.578 12.68 1 96.69 265 LEU A CA 1
ATOM 2124 C C . LEU A 1 265 ? -1.293 22.344 11.172 1 96.69 265 LEU A C 1
ATOM 2126 O O . LEU A 1 265 ? -1.056 23.266 10.406 1 96.69 265 LEU A O 1
ATOM 2130 N N . ALA A 1 266 ? -1.473 21.125 10.766 1 96.25 266 ALA A N 1
ATOM 2131 C CA . ALA A 1 266 ? -1.694 20.766 9.367 1 96.25 266 ALA A CA 1
ATOM 2132 C C . ALA A 1 266 ? -2.934 19.891 9.211 1 96.25 266 ALA A C 1
ATOM 2134 O O . ALA A 1 266 ? -2.973 18.766 9.719 1 96.25 266 ALA A O 1
ATOM 2135 N N . PRO A 1 267 ? -3.951 20.359 8.555 1 97.81 267 PRO A N 1
ATOM 2136 C CA . PRO A 1 267 ? -5.223 19.625 8.461 1 97.81 267 PRO A CA 1
ATOM 2137 C C . PRO A 1 267 ? -5.262 18.656 7.277 1 97.81 267 PRO A C 1
ATOM 2139 O O . PRO A 1 267 ? -6.195 18.703 6.473 1 97.81 267 PRO A O 1
ATOM 2142 N N . ARG A 1 268 ? -4.297 17.844 7.121 1 97.88 268 ARG A N 1
ATOM 2143 C CA . ARG A 1 268 ? -4.059 16.891 6.047 1 97.88 268 ARG A CA 1
ATOM 2144 C C . ARG A 1 268 ? -3.035 15.844 6.469 1 97.88 268 ARG A C 1
ATOM 2146 O O . ARG A 1 268 ? -2.408 15.961 7.52 1 97.88 268 ARG A O 1
ATOM 2153 N N . PRO A 1 269 ? -2.916 14.734 5.641 1 97.69 269 PRO A N 1
ATOM 2154 C CA . PRO A 1 269 ? -1.747 13.898 5.922 1 97.69 269 PRO A CA 1
ATOM 2155 C C . PRO A 1 269 ? -0.453 14.703 6.016 1 97.69 269 PRO A C 1
ATOM 2157 O O . PRO A 1 269 ? -0.34 15.766 5.41 1 97.69 269 PRO A O 1
ATOM 2160 N N . HIS A 1 270 ? 0.406 14.242 6.809 1 96.12 270 HIS A N 1
ATOM 2161 C CA . HIS A 1 270 ? 1.588 15.016 7.164 1 96.12 270 HIS A CA 1
ATOM 2162 C C . HIS A 1 270 ? 2.834 14.141 7.207 1 96.12 270 HIS A C 1
ATOM 2164 O O . HIS A 1 270 ? 2.734 12.922 7.383 1 96.12 270 HIS A O 1
ATOM 2170 N N . ASN A 1 271 ? 3.979 14.703 7.031 1 92.31 271 ASN A N 1
ATOM 2171 C CA . ASN A 1 271 ? 5.246 13.984 7.062 1 92.31 271 ASN A CA 1
ATOM 2172 C C . ASN A 1 271 ? 5.461 13.281 8.398 1 92.31 271 ASN A C 1
ATOM 2174 O O . ASN A 1 271 ? 6.074 12.211 8.453 1 92.31 271 ASN A O 1
ATOM 2178 N N . SER A 1 272 ? 4.949 13.875 9.43 1 94.44 272 SER A N 1
ATOM 2179 C CA . SER A 1 272 ? 5.117 13.289 10.758 1 94.44 272 SER A CA 1
ATOM 2180 C C . SER A 1 272 ? 4.234 12.055 10.93 1 94.44 272 SER A C 1
ATOM 2182 O O . SER A 1 272 ? 4.156 11.492 12.023 1 94.44 272 SER A O 1
ATOM 2184 N N . GLY A 1 273 ? 3.574 11.617 9.883 1 97 273 GLY A N 1
ATOM 2185 C CA . GLY A 1 273 ? 2.758 10.414 9.945 1 97 273 GLY A CA 1
ATOM 2186 C C . GLY A 1 273 ? 3.156 9.375 8.914 1 97 273 GLY A C 1
ATOM 2187 O O . GLY A 1 273 ? 2.5 8.336 8.789 1 97 273 GLY A O 1
ATOM 2188 N N . HIS A 1 274 ? 4.25 9.609 8.172 1 97.31 274 HIS A N 1
ATOM 2189 C CA . HIS A 1 274 ? 4.625 8.703 7.094 1 97.31 274 HIS A CA 1
ATOM 2190 C C . HIS A 1 274 ? 4.965 7.316 7.633 1 97.31 274 HIS A C 1
ATOM 2192 O O . HIS A 1 274 ? 4.656 6.305 7 1 97.31 274 HIS A O 1
ATOM 2198 N N . GLN A 1 275 ? 5.551 7.297 8.844 1 97.69 275 GLN A N 1
ATOM 2199 C CA . GLN A 1 275 ? 5.992 6.031 9.422 1 97.69 275 GLN A CA 1
ATOM 2200 C C . GLN A 1 275 ? 4.809 5.102 9.68 1 97.69 275 GLN A C 1
ATOM 2202 O O . GLN A 1 275 ? 4.984 3.898 9.875 1 97.69 275 GLN A O 1
ATOM 2207 N N . THR A 1 276 ? 3.6 5.656 9.727 1 98.12 276 THR A N 1
ATOM 2208 C CA . THR A 1 276 ? 2.428 4.871 10.102 1 98.12 276 THR A CA 1
ATOM 2209 C C . THR A 1 276 ? 2.119 3.824 9.031 1 98.12 276 THR A C 1
ATOM 2211 O O . THR A 1 276 ? 1.393 2.861 9.289 1 98.12 276 THR A O 1
ATOM 2214 N N . ILE A 1 277 ? 2.613 4.012 7.824 1 97.5 277 ILE A N 1
ATOM 2215 C CA . ILE A 1 277 ? 2.352 3.074 6.738 1 97.5 277 ILE A CA 1
ATOM 2216 C C . ILE A 1 277 ? 2.83 1.679 7.137 1 97.5 277 ILE A C 1
ATOM 2218 O O . ILE A 1 277 ? 2.1 0.697 6.977 1 97.5 277 ILE A O 1
ATOM 2222 N N . GLU A 1 278 ? 4.047 1.613 7.68 1 96.5 278 GLU A N 1
ATOM 2223 C CA . GLU A 1 278 ? 4.621 0.319 8.031 1 96.5 278 GLU A CA 1
ATOM 2224 C C . GLU A 1 278 ? 4.594 0.098 9.547 1 96.5 278 GLU A C 1
ATOM 2226 O O . GLU A 1 278 ? 4.641 -1.042 10.008 1 96.5 278 GLU A O 1
ATOM 2231 N N . GLY A 1 279 ? 4.465 1.186 10.289 1 96.06 279 GLY A N 1
ATOM 2232 C CA . GLY A 1 279 ? 4.742 1.085 11.711 1 96.06 279 GLY A CA 1
ATOM 2233 C C . GLY A 1 279 ? 3.486 0.939 12.555 1 96.06 279 GLY A C 1
ATOM 2234 O O . GLY A 1 279 ? 3.566 0.657 13.75 1 96.06 279 GLY A O 1
ATOM 2235 N N . ASN A 1 280 ? 2.324 1.167 11.984 1 96.62 280 ASN A N 1
ATOM 2236 C CA . ASN A 1 280 ? 1.08 1.14 12.75 1 96.62 280 ASN A CA 1
ATOM 2237 C C . ASN A 1 280 ? 0.05 0.212 12.109 1 96.62 280 ASN A C 1
ATOM 2239 O O . ASN A 1 280 ? 0.241 -0.254 10.984 1 96.62 280 ASN A O 1
ATOM 2243 N N . ILE A 1 281 ? -1.064 -0.048 12.836 1 94.88 281 ILE A N 1
ATOM 2244 C CA . ILE A 1 281 ? -2.121 -0.929 12.352 1 94.88 281 ILE A CA 1
ATOM 2245 C C . ILE A 1 281 ? -2.793 -0.304 11.125 1 94.88 281 ILE A C 1
ATOM 2247 O O . ILE A 1 281 ? -2.975 -0.966 10.102 1 94.88 281 ILE A O 1
ATOM 2251 N N . VAL A 1 282 ? -3.156 0.94 11.273 1 97.06 282 VAL A N 1
ATOM 2252 C CA . VAL A 1 282 ? -3.629 1.677 10.102 1 97.06 282 VAL A CA 1
ATOM 2253 C C . VAL A 1 282 ? -2.678 2.834 9.805 1 97.06 282 VAL A C 1
ATOM 2255 O O . VAL A 1 282 ? -2.057 3.387 10.711 1 97.06 282 VAL A O 1
ATOM 2258 N N . SER A 1 283 ? -2.49 3.191 8.594 1 97.94 283 SER A N 1
ATOM 2259 C CA . SER A 1 283 ? -1.693 4.352 8.203 1 97.94 283 SER A CA 1
ATOM 2260 C C . SER A 1 283 ? -2.49 5.645 8.352 1 97.94 283 SER A C 1
ATOM 2262 O O . SER A 1 283 ? -3.719 5.613 8.453 1 97.94 283 SER A O 1
ATOM 2264 N N . GLN A 1 284 ? -1.794 6.762 8.367 1 98.75 284 GLN A N 1
ATOM 2265 C CA . GLN A 1 284 ? -2.492 8.039 8.391 1 98.75 284 GLN A CA 1
ATOM 2266 C C . GLN A 1 284 ? -3.379 8.211 7.16 1 98.75 284 GLN A C 1
ATOM 2268 O O . GLN A 1 284 ? -4.422 8.867 7.223 1 98.75 284 GLN A O 1
ATOM 2273 N N . PHE A 1 285 ? -3.016 7.617 6.051 1 98.62 285 PHE A N 1
ATOM 2274 C CA . PHE A 1 285 ? -3.775 7.754 4.812 1 98.62 285 PHE A CA 1
ATOM 2275 C C . PHE A 1 285 ? -5.082 6.969 4.891 1 98.62 285 PHE A C 1
ATOM 2277 O O . PHE A 1 285 ? -6.137 7.469 4.5 1 98.62 285 PHE A O 1
ATOM 2284 N N . GLU A 1 286 ? -4.957 5.773 5.379 1 97.94 286 GLU A N 1
ATOM 2285 C CA . GLU A 1 286 ? -6.176 5.004 5.613 1 97.94 286 GLU A CA 1
ATOM 2286 C C . GLU A 1 286 ? -7.094 5.711 6.605 1 97.94 286 GLU A C 1
ATOM 2288 O O . GLU A 1 286 ? -8.312 5.77 6.402 1 97.94 286 GLU A O 1
ATOM 2293 N N . GLN A 1 287 ? -6.512 6.164 7.633 1 98.69 287 GLN A N 1
ATOM 2294 C CA . GLN A 1 287 ? -7.297 6.832 8.664 1 98.69 287 GLN A CA 1
ATOM 2295 C C . GLN A 1 287 ? -7.98 8.078 8.117 1 98.69 287 GLN A C 1
ATOM 2297 O O . GLN A 1 287 ? -9.125 8.375 8.469 1 98.69 287 GLN A O 1
ATOM 2302 N N . HIS A 1 288 ? -7.273 8.828 7.297 1 98.75 288 HIS A N 1
ATOM 2303 C CA . HIS A 1 288 ? -7.871 9.992 6.652 1 98.75 288 HIS A CA 1
ATOM 2304 C C . HIS A 1 288 ? -9.07 9.594 5.797 1 98.75 288 HIS A C 1
ATOM 2306 O O . HIS A 1 288 ? -10.133 10.219 5.879 1 98.75 288 HIS A O 1
ATOM 2312 N N . LEU A 1 289 ? -8.914 8.57 4.988 1 97.44 289 LEU A N 1
ATOM 2313 C CA . LEU A 1 289 ? -10 8.086 4.145 1 97.44 289 LEU A CA 1
ATOM 2314 C C . LEU A 1 289 ? -11.203 7.676 4.988 1 97.44 289 LEU A C 1
ATOM 2316 O O . LEU A 1 289 ? -12.336 8.047 4.684 1 97.44 289 LEU A O 1
ATOM 2320 N N . ARG A 1 290 ? -10.914 6.906 6.035 1 97.38 290 ARG A N 1
ATOM 2321 C CA . ARG A 1 290 ? -12 6.477 6.91 1 97.38 290 ARG A CA 1
ATOM 2322 C C . ARG A 1 290 ? -12.727 7.676 7.512 1 97.38 290 ARG A C 1
ATOM 2324 O O . ARG A 1 290 ? -13.961 7.711 7.551 1 97.38 290 ARG A O 1
ATOM 2331 N N . ALA A 1 291 ? -11.969 8.633 7.922 1 98.44 291 ALA A N 1
ATOM 2332 C CA . ALA A 1 291 ? -12.555 9.812 8.555 1 98.44 291 ALA A CA 1
ATOM 2333 C C . ALA A 1 291 ? -13.438 10.578 7.57 1 98.44 291 ALA A C 1
ATOM 2335 O O . ALA A 1 291 ? -14.594 10.867 7.871 1 98.44 291 ALA A O 1
ATOM 2336 N N . ILE A 1 292 ? -12.93 10.844 6.41 1 97.69 292 ILE A N 1
ATOM 2337 C CA . ILE A 1 292 ? -13.648 11.734 5.508 1 97.69 292 ILE A CA 1
ATOM 2338 C C . ILE A 1 292 ? -14.812 10.977 4.863 1 97.69 292 ILE A C 1
ATOM 2340 O O . ILE A 1 292 ? -15.805 11.586 4.449 1 97.69 292 ILE A O 1
ATOM 2344 N N . PHE A 1 293 ? -14.789 9.695 4.82 1 95.12 293 PHE A N 1
ATOM 2345 C CA . PHE A 1 293 ? -15.898 8.906 4.312 1 95.12 293 PHE A CA 1
ATOM 2346 C C . PHE A 1 293 ? -16.812 8.469 5.445 1 95.12 293 PHE A C 1
ATOM 2348 O O . PHE A 1 293 ? -17.75 7.684 5.238 1 95.12 293 PHE A O 1
ATOM 2355 N N . ASN A 1 294 ? -16.5 8.922 6.605 1 95.81 294 ASN A N 1
ATOM 2356 C CA . ASN A 1 294 ? -17.297 8.703 7.809 1 95.81 294 ASN A CA 1
ATOM 2357 C C . ASN A 1 294 ? -17.406 7.219 8.141 1 95.81 294 ASN A C 1
ATOM 2359 O O . ASN A 1 294 ? -18.484 6.746 8.539 1 95.81 294 ASN A O 1
ATOM 2363 N N . GLN A 1 295 ? -16.391 6.477 7.883 1 95.12 295 GLN A N 1
ATOM 2364 C CA . GLN A 1 295 ? -16.234 5.082 8.289 1 95.12 295 GLN A CA 1
ATOM 2365 C C . GLN A 1 295 ? -15.664 4.98 9.703 1 95.12 295 GLN A C 1
ATOM 2367 O O . GLN A 1 295 ? -15.156 5.961 10.242 1 95.12 295 GLN A O 1
ATOM 2372 N N . PRO A 1 296 ? -15.859 3.781 10.32 1 96.94 296 PRO A N 1
ATOM 2373 C CA . PRO A 1 296 ? -15.211 3.625 11.625 1 96.94 296 PRO A CA 1
ATOM 2374 C C . PRO A 1 296 ? -13.711 3.881 11.57 1 96.94 296 PRO A C 1
ATOM 2376 O O . PRO A 1 296 ? -13.031 3.408 10.656 1 96.94 296 PRO A O 1
ATOM 2379 N N . LEU A 1 297 ? -13.258 4.688 12.508 1 98.12 297 LEU A N 1
ATOM 2380 C CA . LEU A 1 297 ? -11.82 4.934 12.578 1 98.12 297 LEU A CA 1
ATOM 2381 C C . LEU A 1 297 ? -11.07 3.668 12.984 1 98.12 297 LEU A C 1
ATOM 2383 O O . LEU A 1 297 ? -11.562 2.881 13.797 1 98.12 297 LEU A O 1
ATOM 2387 N N . GLY A 1 298 ? -9.93 3.459 12.43 1 97.56 298 GLY A N 1
ATOM 2388 C CA . GLY A 1 298 ? -9.141 2.266 12.703 1 97.56 298 GLY A CA 1
ATOM 2389 C C . GLY A 1 298 ? -8.25 2.4 13.922 1 97.56 298 GLY A C 1
ATOM 2390 O O . GLY A 1 298 ? -8.008 3.51 14.398 1 97.56 298 GLY A O 1
ATOM 2391 N N . GLU A 1 299 ? -7.793 1.282 14.414 1 96.62 299 GLU A N 1
ATOM 2392 C CA . GLU A 1 299 ? -6.824 1.28 15.508 1 96.62 299 GLU A CA 1
ATOM 2393 C C . GLU A 1 299 ? -5.473 1.828 15.055 1 96.62 299 GLU A C 1
ATOM 2395 O O . GLU A 1 299 ? -4.996 1.49 13.969 1 96.62 299 GLU A O 1
ATOM 2400 N N . THR A 1 300 ? -4.855 2.664 15.891 1 97.62 300 THR A N 1
ATOM 2401 C CA . THR A 1 300 ? -3.672 3.4 15.453 1 97.62 300 THR A CA 1
ATOM 2402 C C . THR A 1 300 ? -2.424 2.885 16.156 1 97.62 300 THR A C 1
ATOM 2404 O O . THR A 1 300 ? -1.33 3.424 15.977 1 97.62 300 THR A O 1
ATOM 2407 N N . ASP A 1 301 ? -2.514 1.839 16.875 1 95.88 301 ASP A N 1
ATOM 2408 C CA . ASP A 1 301 ? -1.412 1.347 17.703 1 95.88 301 ASP A CA 1
ATOM 2409 C C . ASP A 1 301 ? -0.192 1.017 16.844 1 95.88 301 ASP A C 1
ATOM 2411 O O . ASP A 1 301 ? -0.329 0.612 15.695 1 95.88 301 ASP A O 1
ATOM 2415 N N . CYS A 1 302 ? 0.978 1.199 17.484 1 95.12 302 CYS A N 1
ATOM 2416 C CA . CYS A 1 302 ? 2.223 0.81 16.828 1 95.12 302 CYS A CA 1
ATOM 2417 C C . CYS A 1 302 ? 2.342 -0.707 16.734 1 95.12 302 CYS A C 1
ATOM 2419 O O . CYS A 1 302 ? 1.985 -1.417 17.688 1 95.12 302 CYS A O 1
ATOM 2421 N N . LEU A 1 303 ? 2.77 -1.183 15.625 1 90.56 303 LEU A N 1
ATOM 2422 C CA . LEU A 1 303 ? 3.047 -2.604 15.445 1 90.56 303 LEU A CA 1
ATOM 2423 C C . LEU A 1 303 ? 4.469 -2.939 15.883 1 90.56 303 LEU A C 1
ATOM 2425 O O . LEU A 1 303 ? 4.746 -4.07 16.281 1 90.56 303 LEU A O 1
ATOM 2429 N N . ASN A 1 304 ? 5.375 -1.995 15.656 1 89.69 304 ASN A N 1
ATOM 2430 C CA . ASN A 1 304 ? 6.797 -2.078 15.977 1 89.69 304 ASN A CA 1
ATOM 2431 C C . ASN A 1 304 ? 7.418 -0.692 16.125 1 89.69 304 ASN A C 1
ATOM 2433 O O . ASN A 1 304 ? 6.711 0.317 16.094 1 89.69 304 ASN A O 1
ATOM 2437 N N . ASN A 1 305 ? 8.797 -0.684 16.422 1 96 305 ASN A N 1
ATOM 2438 C CA . ASN A 1 305 ? 9.523 0.579 16.297 1 96 305 ASN A CA 1
ATOM 2439 C C . ASN A 1 305 ? 9.695 0.983 14.836 1 96 305 ASN A C 1
ATOM 2441 O O . ASN A 1 305 ? 10.039 0.152 13.992 1 96 305 ASN A O 1
ATOM 2445 N N . ALA A 1 306 ? 9.375 2.166 14.562 1 97.94 306 ALA A N 1
ATOM 2446 C CA . ALA A 1 306 ? 9.516 2.688 13.211 1 97.94 306 ALA A CA 1
ATOM 2447 C C . ALA A 1 306 ? 10.266 4.016 13.203 1 97.94 306 ALA A C 1
ATOM 2449 O O . ALA A 1 306 ? 9.883 4.953 13.906 1 97.94 306 ALA A O 1
ATOM 2450 N N . ILE A 1 307 ? 11.336 4.074 12.461 1 97.69 307 ILE A N 1
ATOM 2451 C CA . ILE A 1 307 ? 12.125 5.281 12.242 1 97.69 307 ILE A CA 1
ATOM 2452 C C . ILE A 1 307 ? 11.938 5.766 10.805 1 97.69 307 ILE A C 1
ATOM 2454 O O . ILE A 1 307 ? 12.117 5 9.859 1 97.69 307 ILE A O 1
ATOM 2458 N N . MET A 1 308 ? 11.578 6.984 10.703 1 97.06 308 MET A N 1
ATOM 2459 C CA . MET A 1 308 ? 11.383 7.543 9.367 1 97.06 308 MET A CA 1
ATOM 2460 C C . MET A 1 308 ? 12.453 8.586 9.055 1 97.06 308 MET A C 1
ATOM 2462 O O . MET A 1 308 ? 12.789 9.414 9.898 1 97.06 308 MET A O 1
ATOM 2466 N N . ILE A 1 309 ? 12.977 8.492 7.867 1 95.44 309 ILE A N 1
ATOM 2467 C CA . ILE A 1 309 ? 13.906 9.508 7.367 1 95.44 309 ILE A CA 1
ATOM 2468 C C . ILE A 1 309 ? 13.375 10.086 6.059 1 95.44 309 ILE A C 1
ATOM 2470 O O . ILE A 1 309 ? 12.805 9.367 5.238 1 95.44 309 ILE A O 1
ATOM 2474 N N . ASN A 1 310 ? 13.562 11.383 5.945 1 92.75 310 ASN A N 1
ATOM 2475 C CA . ASN A 1 310 ? 13.258 12.023 4.672 1 92.75 310 ASN A CA 1
ATOM 2476 C C . ASN A 1 310 ? 14.375 11.797 3.656 1 92.75 310 ASN A C 1
ATOM 2478 O O . ASN A 1 310 ? 15.562 11.828 4.008 1 92.75 310 ASN A O 1
ATOM 2482 N N . LEU A 1 311 ? 14.008 11.445 2.527 1 94.56 311 LEU A N 1
ATOM 2483 C CA . LEU A 1 311 ? 14.945 11.406 1.415 1 94.56 311 LEU A CA 1
ATOM 2484 C C . LEU A 1 311 ? 14.922 12.711 0.632 1 94.56 311 LEU A C 1
ATOM 2486 O O . LEU A 1 311 ? 13.984 12.961 -0.134 1 94.56 311 LEU A O 1
ATOM 2490 N N . LEU A 1 312 ? 15.938 13.508 0.804 1 91.62 312 LEU A N 1
ATOM 2491 C CA . LEU A 1 312 ? 15.984 14.852 0.246 1 91.62 312 LEU A CA 1
ATOM 2492 C C . LEU A 1 312 ? 16.984 14.93 -0.9 1 91.62 312 LEU A C 1
ATOM 2494 O O . LEU A 1 312 ? 17.969 14.18 -0.93 1 91.62 312 LEU A O 1
ATOM 2498 N N . GLY A 1 313 ? 16.688 15.828 -1.783 1 92.56 313 GLY A N 1
ATOM 2499 C CA . GLY A 1 313 ? 17.734 16.125 -2.756 1 92.56 313 GLY A CA 1
ATOM 2500 C C . GLY A 1 313 ? 19 16.641 -2.123 1 92.56 313 GLY A C 1
ATOM 2501 O O . GLY A 1 313 ? 18.969 17.484 -1.229 1 92.56 313 GLY A O 1
ATOM 2502 N N . GLU A 1 314 ? 20.125 16.141 -2.594 1 92.75 314 GLU A N 1
ATOM 2503 C CA . GLU A 1 314 ? 21.422 16.516 -2.027 1 92.75 314 GLU A CA 1
ATOM 2504 C C . GLU A 1 314 ? 21.781 17.953 -2.355 1 92.75 314 GLU A C 1
ATOM 2506 O O . GLU A 1 314 ? 21.5 18.438 -3.457 1 92.75 314 GLU A O 1
ATOM 2511 N N . PRO A 1 315 ? 22.422 18.609 -1.363 1 89.94 315 PRO A N 1
ATOM 2512 C CA . PRO A 1 315 ? 22.922 19.953 -1.683 1 89.94 315 PRO A CA 1
ATOM 2513 C C . PRO A 1 315 ? 23.828 19.969 -2.914 1 89.94 315 PRO A C 1
ATOM 2515 O O . PRO A 1 315 ? 24.609 19.031 -3.119 1 89.94 315 PRO A O 1
ATOM 2518 N N . GLY A 1 316 ? 23.656 20.984 -3.744 1 92 316 GLY A N 1
ATOM 2519 C CA . GLY A 1 316 ? 24.516 21.141 -4.898 1 92 316 GLY A CA 1
ATOM 2520 C C . GLY A 1 316 ? 24.062 20.344 -6.109 1 92 316 GLY A C 1
ATOM 2521 O O . GLY A 1 316 ? 24.719 20.344 -7.145 1 92 316 GLY A O 1
ATOM 2522 N N . HIS A 1 317 ? 23.047 19.594 -5.961 1 92.81 317 HIS A N 1
ATOM 2523 C CA . HIS A 1 317 ? 22.531 18.797 -7.074 1 92.81 317 HIS A CA 1
ATOM 2524 C C . HIS A 1 317 ? 21.172 19.297 -7.543 1 92.81 317 HIS A C 1
ATOM 2526 O O . HIS A 1 317 ? 20.266 19.469 -6.73 1 92.81 317 HIS A O 1
ATOM 2532 N N . GLU A 1 318 ? 21.047 19.594 -8.836 1 93.62 318 GLU A N 1
ATOM 2533 C CA . GLU A 1 318 ? 19.797 20 -9.469 1 93.62 318 GLU A CA 1
ATOM 2534 C C . GLU A 1 318 ? 19.688 19.438 -10.883 1 93.62 318 GLU A C 1
ATOM 2536 O O . GLU A 1 318 ? 20.578 19.656 -11.711 1 93.62 318 GLU A O 1
ATOM 2541 N N . GLY A 1 319 ? 18.672 18.656 -11.141 1 93.12 319 GLY A N 1
ATOM 2542 C CA . GLY A 1 319 ? 18.484 18 -12.414 1 93.12 319 GLY A CA 1
ATOM 2543 C C . GLY A 1 319 ? 17.656 16.719 -12.305 1 93.12 319 GLY A C 1
ATOM 2544 O O . GLY A 1 319 ? 16.906 16.547 -11.352 1 93.12 319 GLY A O 1
ATOM 2545 N N . PRO A 1 320 ? 17.703 15.906 -13.32 1 91.31 320 PRO A N 1
ATOM 2546 C CA . PRO A 1 320 ? 16.984 14.633 -13.25 1 91.31 320 PRO A CA 1
ATOM 2547 C C . PRO A 1 320 ? 17.422 13.773 -12.062 1 91.31 320 PRO A C 1
ATOM 2549 O O . PRO A 1 320 ? 18.609 13.586 -11.836 1 91.31 320 PRO A O 1
ATOM 2552 N N . ALA A 1 321 ? 16.484 13.281 -11.359 1 92.06 321 ALA A N 1
ATOM 2553 C CA . ALA A 1 321 ? 16.766 12.578 -10.117 1 92.06 321 ALA A CA 1
ATOM 2554 C C . ALA A 1 321 ? 17.5 11.266 -10.375 1 92.06 321 ALA A C 1
ATOM 2556 O O . ALA A 1 321 ? 17.047 10.445 -11.188 1 92.06 321 ALA A O 1
ATOM 2557 N N . ILE A 1 322 ? 18.578 11.086 -9.75 1 92.56 322 ILE A N 1
ATOM 2558 C CA . ILE A 1 322 ? 19.344 9.836 -9.719 1 92.56 322 ILE A CA 1
ATOM 2559 C C . ILE A 1 322 ? 19.453 9.328 -8.281 1 92.56 322 ILE A C 1
ATOM 2561 O O . ILE A 1 322 ? 19.875 10.07 -7.395 1 92.56 322 ILE A O 1
ATOM 2565 N N . TYR A 1 323 ? 19.078 8.117 -8.031 1 92.88 323 TYR A N 1
ATOM 2566 C CA . TYR A 1 323 ? 19.094 7.539 -6.695 1 92.88 323 TYR A CA 1
ATOM 2567 C C . TYR A 1 323 ? 20.297 6.609 -6.523 1 92.88 323 TYR A C 1
ATOM 2569 O O . TYR A 1 323 ? 20.453 5.641 -7.27 1 92.88 323 TYR A O 1
ATOM 2577 N N . GLN A 1 324 ? 21.094 6.898 -5.574 1 94.44 324 GLN A N 1
ATOM 2578 C CA . GLN A 1 324 ? 22.25 6.078 -5.238 1 94.44 324 GLN A CA 1
ATOM 2579 C C . GLN A 1 324 ? 22.031 5.328 -3.926 1 94.44 324 GLN A C 1
ATOM 2581 O O . GLN A 1 324 ? 21.438 5.863 -2.994 1 94.44 324 GLN A O 1
ATOM 2586 N N . GLY A 1 325 ? 22.438 4.09 -3.906 1 95.38 325 GLY A N 1
ATOM 2587 C CA . GLY A 1 325 ? 22.469 3.355 -2.652 1 95.38 325 GLY A CA 1
ATOM 2588 C C . GLY A 1 325 ? 21.188 2.584 -2.393 1 95.38 325 GLY A C 1
ATOM 2589 O O . GLY A 1 325 ? 21 2.025 -1.309 1 95.38 325 GLY A O 1
ATOM 2590 N N . ILE A 1 326 ? 20.281 2.531 -3.338 1 93.81 326 ILE A N 1
ATOM 2591 C CA . ILE A 1 326 ? 19.016 1.844 -3.168 1 93.81 326 ILE A CA 1
ATOM 2592 C C . ILE A 1 326 ? 19.266 0.361 -2.895 1 93.81 326 ILE A C 1
ATOM 2594 O O . ILE A 1 326 ? 18.688 -0.208 -1.963 1 93.81 326 ILE A O 1
ATOM 2598 N N . GLU A 1 327 ? 20.094 -0.272 -3.691 1 94 327 GLU A N 1
ATOM 2599 C CA . GLU A 1 327 ? 20.391 -1.693 -3.537 1 94 327 GLU A CA 1
ATOM 2600 C C . GLU A 1 327 ? 20.922 -1.998 -2.143 1 94 327 GLU A C 1
ATOM 2602 O O . GLU A 1 327 ? 20.5 -2.967 -1.507 1 94 327 GLU A O 1
ATOM 2607 N N . LYS A 1 328 ? 21.828 -1.163 -1.7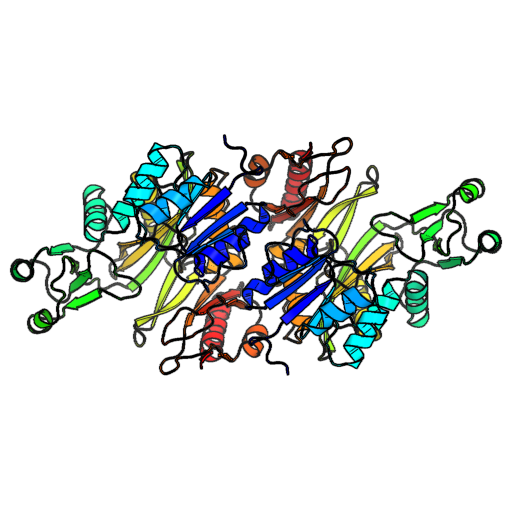 1 96.12 328 LYS A N 1
ATOM 2608 C CA . LYS A 1 328 ? 22.406 -1.337 -0.366 1 96.12 328 LYS A CA 1
ATOM 2609 C C . LYS A 1 328 ? 21.328 -1.188 0.711 1 96.12 328 LYS A C 1
ATOM 2611 O O . LYS A 1 328 ? 21.312 -1.941 1.687 1 96.12 328 LYS A O 1
ATOM 2616 N N . ALA A 1 329 ? 20.469 -0.204 0.546 1 96.69 329 ALA A N 1
ATOM 2617 C CA . ALA A 1 329 ? 19.391 0.016 1.504 1 96.69 329 ALA A CA 1
ATOM 2618 C C . ALA A 1 329 ? 18.438 -1.179 1.542 1 96.69 329 ALA A C 1
ATOM 2620 O O . ALA A 1 329 ? 18.016 -1.608 2.617 1 96.69 329 ALA A O 1
ATOM 2621 N N . LEU A 1 330 ? 18.156 -1.758 0.375 1 95.81 330 LEU A N 1
ATOM 2622 C CA . LEU A 1 330 ? 17.203 -2.857 0.268 1 95.81 330 LEU A CA 1
ATOM 2623 C C . LEU A 1 330 ? 17.766 -4.125 0.902 1 95.81 330 LEU A C 1
ATOM 2625 O O . LEU A 1 330 ? 17.016 -5.039 1.248 1 95.81 330 LEU A O 1
ATOM 2629 N N . LYS A 1 331 ? 19.062 -4.199 1.025 1 95.69 331 LYS A N 1
ATOM 2630 C CA . LYS A 1 331 ? 19.703 -5.34 1.681 1 95.69 331 LYS A CA 1
ATOM 2631 C C . LYS A 1 331 ? 19.406 -5.34 3.18 1 95.69 331 LYS A C 1
ATOM 2633 O O . LYS A 1 331 ? 19.5 -6.383 3.834 1 95.69 331 LYS A O 1
ATOM 2638 N N . CYS A 1 332 ? 19.109 -4.16 3.666 1 95.81 332 CYS A N 1
ATOM 2639 C CA . CYS A 1 332 ? 18.828 -4.039 5.094 1 95.81 332 CYS A CA 1
ATOM 2640 C C . CYS A 1 332 ? 17.438 -4.555 5.434 1 95.81 332 CYS A C 1
ATOM 2642 O O . CYS A 1 332 ? 16.469 -4.191 4.777 1 95.81 332 CYS A O 1
ATOM 2644 N N . PRO A 1 333 ? 17.391 -5.363 6.461 1 93.44 333 PRO A N 1
ATOM 2645 C CA . PRO A 1 333 ? 16.047 -5.832 6.855 1 93.44 333 PRO A CA 1
ATOM 2646 C C . PRO A 1 333 ? 15.18 -4.715 7.41 1 93.44 333 PRO A C 1
ATOM 2648 O O . PRO A 1 333 ? 15.672 -3.826 8.109 1 93.44 333 PRO A O 1
ATOM 2651 N N . GLY A 1 334 ? 13.914 -4.793 7.156 1 94.75 334 GLY A N 1
ATOM 2652 C CA . GLY A 1 334 ? 12.953 -3.875 7.746 1 94.75 334 GLY A CA 1
ATOM 2653 C C . GLY A 1 334 ? 13.008 -2.486 7.137 1 94.75 334 GLY A C 1
ATOM 2654 O O . GLY A 1 334 ? 12.547 -1.519 7.746 1 94.75 334 GLY A O 1
ATOM 2655 N N . VAL A 1 335 ? 13.672 -2.33 5.965 1 97.19 335 VAL A N 1
ATOM 2656 C CA . VAL A 1 335 ? 13.758 -1.04 5.285 1 97.19 335 VAL A CA 1
ATOM 2657 C C . VAL A 1 335 ? 12.695 -0.957 4.195 1 97.19 335 VAL A C 1
ATOM 2659 O O . VAL A 1 335 ? 12.602 -1.843 3.34 1 97.19 335 VAL A O 1
ATOM 2662 N N . TYR A 1 336 ? 11.883 0.084 4.246 1 97.44 336 TYR A N 1
ATOM 2663 C CA . TYR A 1 336 ? 10.852 0.366 3.256 1 97.44 336 TYR A CA 1
ATOM 2664 C C . TYR A 1 336 ? 11.117 1.696 2.559 1 97.44 336 TYR A C 1
ATOM 2666 O O . TYR A 1 336 ? 11.172 2.742 3.209 1 97.44 336 TYR A O 1
ATOM 2674 N N . ILE A 1 337 ? 11.25 1.686 1.272 1 97.06 337 ILE A N 1
ATOM 2675 C CA . ILE A 1 337 ? 11.562 2.877 0.492 1 97.06 337 ILE A CA 1
ATOM 2676 C C . ILE A 1 337 ? 10.312 3.361 -0.237 1 97.06 337 ILE A C 1
ATOM 2678 O O . ILE A 1 337 ? 9.617 2.57 -0.88 1 97.06 337 ILE A O 1
ATOM 2682 N N . HIS A 1 338 ? 9.977 4.613 -0.086 1 97.06 338 HIS A N 1
ATOM 2683 C CA . HIS A 1 338 ? 8.906 5.281 -0.816 1 97.06 338 HIS A CA 1
ATOM 2684 C C . HIS A 1 338 ? 9.445 6.445 -1.641 1 97.06 338 HIS A C 1
ATOM 2686 O O . HIS A 1 338 ? 9.742 7.512 -1.098 1 97.06 338 HIS A O 1
ATOM 2692 N N . LEU A 1 339 ? 9.562 6.262 -2.893 1 95.19 339 LEU A N 1
ATOM 2693 C CA . LEU A 1 339 ? 9.945 7.34 -3.793 1 95.19 339 LEU A CA 1
ATOM 2694 C C . LEU A 1 339 ? 8.719 8.078 -4.316 1 95.19 339 LEU A C 1
ATOM 2696 O O . LEU A 1 339 ? 7.68 7.461 -4.574 1 95.19 339 LEU A O 1
ATOM 2700 N N . TYR A 1 340 ? 8.828 9.336 -4.508 1 93.56 340 TYR A N 1
ATOM 2701 C CA . TYR A 1 340 ? 7.641 10.148 -4.754 1 93.56 340 TYR A CA 1
ATOM 2702 C C . TYR A 1 340 ? 7.426 10.367 -6.25 1 93.56 340 TYR A C 1
ATOM 2704 O O . TYR A 1 340 ? 6.438 10.977 -6.66 1 93.56 340 TYR A O 1
ATOM 2712 N N . GLY A 1 341 ? 8.297 9.898 -7.047 1 89.5 341 GLY A N 1
ATOM 2713 C CA . GLY A 1 341 ? 8.109 9.961 -8.492 1 89.5 341 GLY A CA 1
ATOM 2714 C C . GLY A 1 341 ? 8.375 11.344 -9.062 1 89.5 341 GLY A C 1
ATOM 2715 O O . GLY A 1 341 ? 7.883 11.68 -10.141 1 89.5 341 GLY A O 1
ATOM 2716 N N . LYS A 1 342 ? 9.07 12.18 -8.297 1 89.62 342 LYS A N 1
ATOM 2717 C CA . LYS A 1 342 ? 9.438 13.5 -8.805 1 89.62 342 LYS A CA 1
ATOM 2718 C C . LYS A 1 342 ? 10.625 13.406 -9.758 1 89.62 342 LYS A C 1
ATOM 2720 O O . LYS A 1 342 ? 11.68 12.883 -9.398 1 89.62 342 LYS A O 1
ATOM 2725 N N . ALA A 1 343 ? 10.484 13.891 -10.945 1 86.69 343 ALA A N 1
ATOM 2726 C CA . ALA A 1 343 ? 11.453 13.719 -12.016 1 86.69 343 ALA A CA 1
ATOM 2727 C C . ALA A 1 343 ? 12.727 14.508 -11.742 1 86.69 343 ALA A C 1
ATOM 2729 O O . ALA A 1 343 ? 13.836 14.055 -12.039 1 86.69 343 ALA A O 1
ATOM 2730 N N . LEU A 1 344 ? 12.531 15.711 -11.18 1 90.69 344 LEU A N 1
ATOM 2731 C CA . LEU A 1 344 ? 13.664 16.609 -10.945 1 90.69 344 LEU A CA 1
ATOM 2732 C C . LEU A 1 344 ? 13.961 16.734 -9.453 1 90.69 344 LEU A C 1
ATOM 2734 O O . LEU A 1 344 ? 13.047 16.781 -8.633 1 90.69 344 LEU A O 1
ATOM 2738 N N . THR A 1 345 ? 15.258 16.688 -9.188 1 93.31 345 THR A N 1
ATOM 2739 C CA . THR A 1 345 ? 15.688 16.938 -7.812 1 93.31 345 THR A CA 1
ATOM 2740 C C . THR A 1 345 ? 16.297 18.328 -7.684 1 93.31 345 THR A C 1
ATOM 2742 O O . THR A 1 345 ? 16.734 18.906 -8.672 1 93.31 345 THR A O 1
ATOM 2745 N N . LYS A 1 346 ? 16.156 18.922 -6.566 1 92.62 346 LYS A N 1
ATOM 2746 C CA . LYS A 1 346 ? 16.812 20.141 -6.113 1 92.62 346 LYS A CA 1
ATOM 2747 C C . LYS A 1 346 ? 17.203 20.047 -4.641 1 92.62 346 LYS A C 1
ATOM 2749 O O . LYS A 1 346 ? 16.703 19.172 -3.92 1 92.62 346 LYS A O 1
ATOM 2754 N N . PRO A 1 347 ? 18.094 20.906 -4.312 1 90.44 347 PRO A N 1
ATOM 2755 C CA . PRO A 1 347 ? 18.531 20.828 -2.918 1 90.44 347 PRO A CA 1
ATOM 2756 C C . PRO A 1 347 ? 17.375 20.844 -1.928 1 90.44 347 PRO A C 1
ATOM 2758 O O . PRO A 1 347 ? 16.531 21.734 -1.977 1 90.44 347 PRO A O 1
ATOM 2761 N N . PHE A 1 348 ? 17.281 19.766 -1.08 1 86.25 348 PHE A N 1
ATOM 2762 C CA . PHE A 1 348 ? 16.406 19.641 0.08 1 86.25 348 PHE A CA 1
ATOM 2763 C C . PHE A 1 348 ? 14.977 19.359 -0.351 1 86.25 348 PHE A C 1
ATOM 2765 O O . PHE A 1 348 ? 14.055 19.359 0.474 1 86.25 348 PHE A O 1
ATOM 2772 N N . ARG A 1 349 ? 14.812 19.141 -1.613 1 88.75 349 ARG A N 1
ATOM 2773 C CA . ARG A 1 349 ? 13.484 18.719 -2.059 1 88.75 349 ARG A CA 1
ATOM 2774 C C . ARG A 1 349 ? 13.141 17.328 -1.53 1 88.75 349 ARG A C 1
ATOM 2776 O O . ARG A 1 349 ? 13.969 16.422 -1.582 1 88.75 349 ARG A O 1
ATOM 2783 N N . LYS A 1 350 ? 11.961 17.219 -0.976 1 90.62 350 LYS A N 1
ATOM 2784 C CA . LYS A 1 350 ? 11.516 15.906 -0.521 1 90.62 350 LYS A CA 1
ATOM 2785 C C . LYS A 1 350 ? 11.266 14.977 -1.703 1 90.62 350 LYS A C 1
ATOM 2787 O O . LYS A 1 350 ? 10.281 15.141 -2.43 1 90.62 350 LYS A O 1
ATOM 2792 N N . MET A 1 351 ? 12.125 13.984 -1.915 1 93.81 351 MET A N 1
ATOM 2793 C CA . MET A 1 351 ? 12.078 13.086 -3.066 1 93.81 351 MET A CA 1
ATOM 2794 C C . MET A 1 351 ? 11.469 11.742 -2.682 1 93.81 351 MET A C 1
ATOM 2796 O O . MET A 1 351 ? 11.078 10.961 -3.551 1 93.81 351 MET A O 1
ATOM 2800 N N . GLY A 1 352 ? 11.453 11.469 -1.492 1 95.31 352 GLY A N 1
ATOM 2801 C CA . GLY A 1 352 ? 10.93 10.242 -0.922 1 95.31 352 GLY A CA 1
ATOM 2802 C C . GLY A 1 352 ? 11.094 10.164 0.583 1 95.31 352 GLY A C 1
ATOM 2803 O O . GLY A 1 352 ? 11.469 11.148 1.225 1 95.31 352 GLY A O 1
ATOM 2804 N N . HIS A 1 353 ? 10.695 9.102 1.179 1 96.81 353 HIS A N 1
ATOM 2805 C CA . HIS A 1 353 ? 10.992 8.789 2.572 1 96.81 353 HIS A CA 1
ATOM 2806 C C . HIS A 1 353 ? 11.289 7.301 2.752 1 96.81 353 HIS A C 1
ATOM 2808 O O . HIS A 1 353 ? 10.922 6.484 1.901 1 96.81 353 HIS A O 1
ATOM 2814 N N . ILE A 1 354 ? 12.031 7.012 3.807 1 97.75 354 ILE A N 1
ATOM 2815 C CA . ILE A 1 354 ? 12.352 5.637 4.176 1 97.75 354 ILE A CA 1
ATOM 2816 C C . ILE A 1 354 ? 11.867 5.359 5.598 1 97.75 354 ILE A C 1
ATOM 2818 O O . ILE A 1 354 ? 12.07 6.172 6.5 1 97.75 354 ILE A O 1
ATOM 2822 N N . THR A 1 355 ? 11.188 4.312 5.75 1 98.12 355 THR A N 1
ATOM 2823 C CA . THR A 1 355 ? 10.82 3.838 7.082 1 98.12 355 THR A CA 1
ATOM 2824 C C . THR A 1 355 ? 11.609 2.578 7.438 1 98.12 355 THR A C 1
ATOM 2826 O O . THR A 1 355 ? 11.734 1.664 6.621 1 98.12 355 THR A O 1
ATOM 2829 N N . ILE A 1 356 ? 12.203 2.562 8.555 1 97.88 356 ILE A N 1
ATOM 2830 C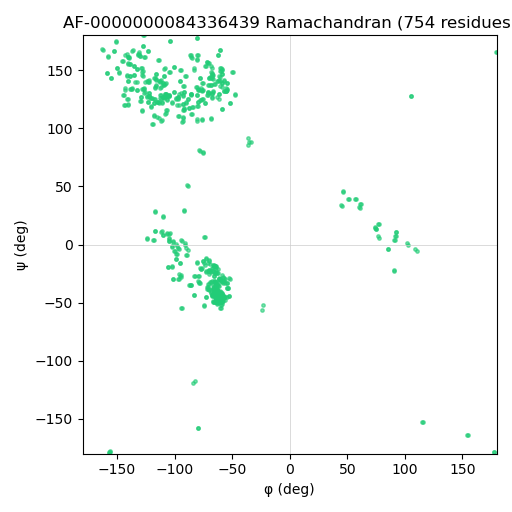 CA . ILE A 1 356 ? 12.914 1.405 9.094 1 97.88 356 ILE A CA 1
ATOM 2831 C C . ILE A 1 356 ? 12.156 0.848 10.297 1 97.88 356 ILE A C 1
ATOM 2833 O O . ILE A 1 356 ? 11.891 1.569 11.258 1 97.88 356 ILE A O 1
ATOM 2837 N N . VAL A 1 357 ? 11.789 -0.389 10.211 1 96.69 357 VAL A N 1
ATOM 2838 C CA . VAL A 1 357 ? 11.031 -1.017 11.289 1 96.69 357 VAL A CA 1
ATOM 2839 C C . VAL A 1 357 ? 11.859 -2.145 11.906 1 96.69 357 VAL A C 1
ATOM 2841 O O . VAL A 1 357 ? 12.531 -2.893 11.195 1 96.69 357 VAL A O 1
ATOM 2844 N N . ASP A 1 358 ? 11.844 -2.221 13.219 1 95.69 358 ASP A N 1
ATOM 2845 C CA . ASP A 1 358 ? 12.5 -3.297 13.961 1 95.69 358 ASP A CA 1
ATOM 2846 C C . ASP A 1 358 ? 11.906 -3.428 15.359 1 95.69 358 ASP A C 1
ATOM 2848 O O . ASP A 1 358 ? 11.453 -2.443 15.945 1 95.69 358 ASP A O 1
ATOM 2852 N N . ALA A 1 359 ? 11.883 -4.645 15.867 1 93.31 359 ALA A N 1
ATOM 2853 C CA . ALA A 1 359 ? 11.438 -4.844 17.234 1 93.31 359 ALA A CA 1
ATOM 2854 C C . ALA A 1 359 ? 12.391 -4.176 18.234 1 93.31 359 ALA A C 1
ATOM 2856 O O . ALA A 1 359 ? 11.977 -3.754 19.312 1 93.31 359 ALA A O 1
ATOM 2857 N N . ASP A 1 360 ? 13.641 -4.148 17.859 1 95.31 360 ASP A N 1
ATOM 2858 C CA . ASP A 1 360 ? 14.664 -3.482 18.656 1 95.31 360 ASP A CA 1
ATOM 2859 C C . ASP A 1 360 ? 14.852 -2.035 18.219 1 95.31 360 ASP A C 1
ATOM 2861 O O . ASP A 1 360 ? 15.383 -1.776 17.125 1 95.31 360 ASP A O 1
ATOM 2865 N N . ARG A 1 361 ? 14.547 -1.122 19.078 1 95.19 361 ARG A N 1
ATOM 2866 C CA . ARG A 1 361 ? 14.562 0.309 18.797 1 95.19 361 ARG A CA 1
ATOM 2867 C C . ARG A 1 361 ? 15.961 0.772 18.391 1 95.19 361 ARG A C 1
ATOM 2869 O O . ARG A 1 361 ? 16.125 1.521 17.438 1 95.19 361 ARG A O 1
ATOM 2876 N N . ASP A 1 362 ? 16.938 0.388 19.125 1 95.94 362 ASP A N 1
ATOM 2877 C CA . ASP A 1 362 ? 18.297 0.82 18.875 1 95.94 362 ASP A CA 1
ATOM 2878 C C . ASP A 1 362 ? 18.797 0.313 17.516 1 95.94 362 ASP A C 1
ATOM 2880 O O . ASP A 1 362 ? 19.5 1.03 16.797 1 95.94 362 ASP A O 1
ATOM 2884 N N . LYS A 1 363 ? 18.391 -0.905 17.188 1 96.5 363 LYS A N 1
ATOM 2885 C CA . LYS A 1 363 ? 18.766 -1.443 15.875 1 96.5 363 LYS A CA 1
ATOM 2886 C C . LYS A 1 363 ? 18.109 -0.649 14.75 1 96.5 363 LYS A C 1
ATOM 2888 O O . LYS A 1 363 ? 18.734 -0.394 13.719 1 96.5 363 LYS A O 1
ATOM 2893 N N . ALA A 1 364 ? 16.859 -0.323 14.961 1 96.25 364 ALA A N 1
ATOM 2894 C CA . ALA A 1 364 ? 16.156 0.484 13.969 1 96.25 364 ALA A CA 1
ATOM 2895 C C . ALA A 1 364 ? 16.859 1.82 13.75 1 96.25 364 ALA A C 1
ATOM 2897 O O . ALA A 1 364 ? 17.031 2.254 12.609 1 96.25 364 ALA A O 1
ATOM 2898 N N . ILE A 1 365 ? 17.297 2.492 14.82 1 94.56 365 ILE A N 1
ATOM 2899 C CA . ILE A 1 365 ? 17.953 3.795 14.742 1 94.56 365 ILE A CA 1
ATOM 2900 C C . ILE A 1 365 ? 19.312 3.648 14.062 1 94.56 365 ILE A C 1
ATOM 2902 O O . ILE A 1 365 ? 19.672 4.469 13.211 1 94.56 365 ILE A O 1
ATOM 2906 N N . GLU A 1 366 ? 20.031 2.621 14.445 1 95.94 366 GLU A N 1
ATOM 2907 C CA . GLU A 1 366 ? 21.328 2.355 13.828 1 95.94 366 GLU A CA 1
ATOM 2908 C C . GLU A 1 366 ? 21.188 2.15 12.32 1 95.94 366 GLU A C 1
ATOM 2910 O O . GLU A 1 366 ? 21.953 2.721 11.539 1 95.94 366 GLU A O 1
ATOM 2915 N N . ARG A 1 367 ? 20.25 1.344 11.953 1 96.62 367 ARG A N 1
ATOM 2916 C CA . ARG A 1 367 ? 20.016 1.084 10.539 1 96.62 367 ARG A CA 1
ATOM 2917 C C . ARG A 1 367 ? 19.578 2.354 9.812 1 96.62 367 ARG A C 1
ATOM 2919 O O . ARG A 1 367 ? 19.953 2.576 8.664 1 96.62 367 ARG A O 1
ATOM 2926 N N . ALA A 1 368 ? 18.766 3.148 10.469 1 96 368 ALA A N 1
ATOM 2927 C CA . ALA A 1 368 ? 18.344 4.414 9.891 1 96 368 ALA A CA 1
ATOM 2928 C C . ALA A 1 368 ? 19.531 5.324 9.602 1 96 368 ALA A C 1
ATOM 2930 O O . ALA A 1 368 ? 19.609 5.949 8.539 1 96 368 ALA A O 1
ATOM 2931 N N . ARG A 1 369 ? 20.453 5.395 10.523 1 93.88 369 ARG A N 1
ATOM 2932 C CA . ARG A 1 369 ? 21.656 6.195 10.328 1 93.88 369 ARG A CA 1
ATOM 2933 C C . ARG A 1 369 ? 22.469 5.684 9.141 1 93.88 369 ARG A C 1
ATOM 2935 O O . ARG A 1 369 ? 22.969 6.473 8.336 1 93.88 369 ARG A O 1
ATOM 2942 N N . TYR A 1 370 ? 22.594 4.379 9.062 1 96.62 370 TYR A N 1
ATOM 2943 C CA . TYR A 1 370 ? 23.297 3.77 7.953 1 96.62 370 TYR A CA 1
ATOM 2944 C C . TYR A 1 370 ? 22.656 4.121 6.621 1 96.62 370 TYR A C 1
ATOM 2946 O O . TYR A 1 370 ? 23.328 4.551 5.684 1 96.62 370 TYR A O 1
ATOM 2954 N N . VAL A 1 371 ? 21.297 3.953 6.52 1 96.81 371 VAL A N 1
ATOM 2955 C CA . VAL A 1 371 ? 20.562 4.211 5.289 1 96.81 371 VAL A CA 1
ATOM 2956 C C . VAL A 1 371 ? 20.672 5.688 4.914 1 96.81 371 VAL A C 1
ATOM 2958 O O . VAL A 1 371 ? 20.828 6.027 3.74 1 96.81 371 VAL A O 1
ATOM 2961 N N . GLN A 1 372 ? 20.562 6.566 5.898 1 93.06 372 GLN A N 1
ATOM 2962 C CA . GLN A 1 372 ? 20.688 8 5.664 1 93.06 372 GLN A CA 1
ATOM 2963 C C . GLN A 1 372 ? 22.016 8.344 5.012 1 93.06 372 GLN A C 1
ATOM 2965 O O . GLN A 1 372 ? 22.109 9.266 4.195 1 93.06 372 GLN A O 1
ATOM 2970 N N . GLN A 1 373 ? 23.047 7.582 5.352 1 93.5 373 GLN A N 1
ATOM 2971 C CA . GLN A 1 373 ? 24.391 7.836 4.844 1 93.5 373 GLN A CA 1
ATOM 2972 C C . GLN A 1 373 ? 24.547 7.324 3.416 1 93.5 373 GLN A C 1
ATOM 2974 O O . GLN A 1 373 ? 25.25 7.93 2.607 1 93.5 373 GLN A O 1
ATOM 2979 N N . ILE A 1 374 ? 23.875 6.277 3.113 1 95.69 374 ILE A N 1
ATOM 2980 C CA . ILE A 1 374 ? 24.219 5.598 1.872 1 95.69 374 ILE A CA 1
ATOM 2981 C C . ILE A 1 374 ? 23.219 5.965 0.779 1 95.69 374 ILE A C 1
ATOM 2983 O O . ILE A 1 374 ? 23.531 5.891 -0.41 1 95.69 374 ILE A O 1
ATOM 2987 N N . LEU A 1 375 ? 22.016 6.246 1.105 1 94.69 375 LEU A N 1
ATOM 2988 C CA . LEU A 1 375 ? 20.984 6.531 0.117 1 94.69 375 LEU A CA 1
ATOM 2989 C C . LEU A 1 375 ? 20.906 8.031 -0.175 1 94.69 375 LEU A C 1
ATOM 2991 O O . LEU A 1 375 ? 20.562 8.82 0.704 1 94.69 375 LEU A O 1
ATOM 2995 N N . LYS A 1 376 ? 21.172 8.398 -1.388 1 94.75 376 LYS A N 1
ATOM 2996 C CA . LYS A 1 376 ? 21.25 9.805 -1.786 1 94.75 376 LYS A CA 1
ATOM 2997 C C . LYS A 1 376 ? 20.516 10.047 -3.104 1 94.75 376 LYS A C 1
ATOM 2999 O O . LYS A 1 376 ? 20.422 9.141 -3.939 1 94.75 376 LYS A O 1
ATOM 3004 N N . VAL A 1 377 ? 19.953 11.172 -3.207 1 93.81 377 VAL A N 1
ATOM 3005 C CA . VAL A 1 377 ? 19.375 11.617 -4.469 1 93.81 377 VAL A CA 1
ATOM 3006 C C . VAL A 1 377 ? 20.25 12.703 -5.086 1 93.81 377 VAL A C 1
ATOM 3008 O O . VAL A 1 377 ? 20.391 13.789 -4.52 1 93.81 377 VAL A O 1
ATOM 3011 N N . VAL A 1 378 ? 20.797 12.352 -6.242 1 92.81 378 VAL A N 1
ATOM 3012 C CA . VAL A 1 378 ? 21.766 13.273 -6.844 1 92.81 378 VAL A CA 1
ATOM 3013 C C . VAL A 1 378 ? 21.406 13.492 -8.312 1 92.81 378 VAL A C 1
ATOM 3015 O O . VAL A 1 378 ? 20.469 12.898 -8.828 1 92.81 378 VAL A O 1
ATOM 3018 N N . SER A 1 379 ? 21.906 14.422 -8.953 1 85 379 SER A N 1
ATOM 3019 C CA . SER A 1 379 ? 21.922 14.703 -10.383 1 85 379 SER A CA 1
ATOM 3020 C C . SER A 1 379 ? 23.125 15.547 -10.773 1 85 379 SER A C 1
ATOM 3022 O O . SER A 1 379 ? 23.656 16.312 -9.953 1 85 379 SER A O 1
ATOM 3024 N N . MET B 1 1 ? 24.422 -3.588 -15.125 1 33.66 1 MET B N 1
ATOM 3025 C CA . MET B 1 1 ? 23.266 -3.793 -14.266 1 33.66 1 MET B CA 1
ATOM 3026 C C . MET B 1 1 ? 22.203 -2.721 -14.508 1 33.66 1 MET B C 1
ATOM 3028 O O . MET B 1 1 ? 22.531 -1.531 -14.562 1 33.66 1 MET B O 1
ATOM 3032 N N . LYS B 1 2 ? 21.25 -2.883 -15.328 1 41.28 2 LYS B N 1
ATOM 3033 C CA . LYS B 1 2 ? 20.219 -1.881 -15.586 1 41.28 2 LYS B CA 1
ATOM 3034 C C . LYS B 1 2 ? 19.875 -1.112 -14.312 1 41.28 2 LYS B C 1
ATOM 3036 O O . LYS B 1 2 ? 19.531 -1.713 -13.289 1 41.28 2 LYS B O 1
ATOM 3041 N N . ALA B 1 3 ? 20.531 -0.165 -14.094 1 45.81 3 ALA B N 1
ATOM 3042 C CA . ALA B 1 3 ? 20.203 0.696 -12.961 1 45.81 3 ALA B CA 1
ATOM 3043 C C . ALA B 1 3 ? 18.688 0.787 -12.773 1 45.81 3 ALA B C 1
ATOM 3045 O O . ALA B 1 3 ? 17.953 1.141 -13.695 1 45.81 3 ALA B O 1
ATOM 3046 N N . PHE B 1 4 ? 17.984 0.006 -12.016 1 44.75 4 PHE B N 1
ATOM 3047 C CA . PHE B 1 4 ? 16.578 -0.091 -11.648 1 44.75 4 PHE B CA 1
ATOM 3048 C C . PHE B 1 4 ? 15.891 1.255 -11.812 1 44.75 4 PHE B C 1
ATOM 3050 O O . PHE B 1 4 ? 14.711 1.311 -12.18 1 44.75 4 PHE B O 1
ATOM 3057 N N . TYR B 1 5 ? 16.312 2.449 -11.188 1 50.56 5 TYR B N 1
ATOM 3058 C CA . TYR B 1 5 ? 15.445 3.549 -10.789 1 50.56 5 TYR B CA 1
ATOM 3059 C C . TYR B 1 5 ? 15.273 4.543 -11.93 1 50.56 5 TYR B C 1
ATOM 3061 O O . TYR B 1 5 ? 14.367 5.379 -11.906 1 50.56 5 TYR B O 1
ATOM 3069 N N . GLY B 1 6 ? 16.047 4.207 -12.977 1 54.97 6 GLY B N 1
ATOM 3070 C CA . GLY B 1 6 ? 15.875 5.27 -13.953 1 54.97 6 GLY B CA 1
ATOM 3071 C C . GLY B 1 6 ? 14.625 5.098 -14.805 1 54.97 6 GLY B C 1
ATOM 3072 O O . GLY B 1 6 ? 13.523 4.938 -14.273 1 54.97 6 GLY B O 1
ATOM 3073 N N . ASP B 1 7 ? 14.75 4.949 -16.031 1 66.94 7 ASP B N 1
ATOM 3074 C CA . ASP B 1 7 ? 13.766 4.941 -17.109 1 66.94 7 ASP B CA 1
ATOM 3075 C C . ASP B 1 7 ? 13.266 3.523 -17.391 1 66.94 7 ASP B C 1
ATOM 3077 O O . ASP B 1 7 ? 12.898 3.195 -18.516 1 66.94 7 ASP B O 1
ATOM 3081 N N . LEU B 1 8 ? 13.273 2.711 -16.344 1 81 8 LEU B N 1
ATOM 3082 C CA . LEU B 1 8 ? 12.891 1.335 -16.641 1 81 8 LEU B CA 1
ATOM 3083 C C . LEU B 1 8 ? 11.383 1.222 -16.828 1 81 8 LEU B C 1
ATOM 3085 O O . LEU B 1 8 ? 10.609 1.737 -16.016 1 81 8 LEU B O 1
ATOM 3089 N N . LYS B 1 9 ? 11.008 0.541 -17.891 1 92.88 9 LYS B N 1
ATOM 3090 C CA . LYS B 1 9 ? 9.617 0.292 -18.25 1 92.88 9 LYS B CA 1
ATOM 3091 C C . LYS B 1 9 ? 9.242 -1.168 -18.016 1 92.88 9 LYS B C 1
ATOM 3093 O O . LYS B 1 9 ? 9.789 -2.068 -18.641 1 92.88 9 LYS B O 1
ATOM 3098 N N . LEU B 1 10 ? 8.383 -1.372 -17.062 1 97.06 10 LEU B N 1
ATOM 3099 C CA . LEU B 1 10 ? 7.855 -2.697 -16.766 1 97.06 10 LEU B CA 1
ATOM 3100 C C . LEU B 1 10 ? 6.555 -2.953 -17.516 1 97.06 10 LEU B C 1
ATOM 3102 O O . LEU B 1 10 ? 5.609 -2.166 -17.422 1 97.06 10 LEU B O 1
ATOM 3106 N N . GLY B 1 11 ? 6.566 -3.969 -18.312 1 98.31 11 GLY B N 1
ATOM 3107 C CA . GLY B 1 11 ? 5.332 -4.445 -18.922 1 98.31 11 GLY B CA 1
ATOM 3108 C C . GLY B 1 11 ? 4.688 -5.578 -18.141 1 98.31 11 GLY B C 1
ATOM 3109 O O . GLY B 1 11 ? 5.383 -6.461 -17.641 1 98.31 11 GLY B O 1
ATOM 3110 N N . ILE B 1 12 ? 3.385 -5.559 -18.047 1 98.81 12 ILE B N 1
ATOM 3111 C CA . ILE B 1 12 ? 2.629 -6.637 -17.422 1 98.81 12 ILE B CA 1
ATOM 3112 C C . ILE B 1 12 ? 1.605 -7.195 -18.406 1 98.81 12 ILE B C 1
ATOM 3114 O O . ILE B 1 12 ? 0.795 -6.449 -18.953 1 98.81 12 ILE B O 1
ATOM 3118 N N . LEU B 1 13 ? 1.679 -8.445 -18.656 1 98.81 13 LEU B N 1
ATOM 3119 C CA . LEU B 1 13 ? 0.625 -9.125 -19.406 1 98.81 13 LEU B CA 1
ATOM 3120 C C . LEU B 1 13 ? -0.507 -9.555 -18.484 1 98.81 13 LEU B C 1
ATOM 3122 O O . LEU B 1 13 ? -0.347 -10.492 -17.703 1 98.81 13 LEU B O 1
ATOM 3126 N N . GLY B 1 14 ? -1.629 -8.938 -18.656 1 98.06 14 GLY B N 1
ATOM 3127 C CA . GLY B 1 14 ? -2.75 -9.102 -17.75 1 98.06 14 GLY B CA 1
ATOM 3128 C C . GLY B 1 14 ? -2.963 -7.902 -16.844 1 98.06 14 GLY B C 1
ATOM 3129 O O . GLY B 1 14 ? -2.02 -7.41 -16.219 1 98.06 14 GLY B O 1
ATOM 3130 N N . GLY B 1 15 ? -4.148 -7.406 -16.812 1 97.12 15 GLY B N 1
ATOM 3131 C CA . GLY B 1 15 ? -4.469 -6.223 -16.031 1 97.12 15 GLY B CA 1
ATOM 3132 C C . GLY B 1 15 ? -5.473 -6.492 -14.922 1 97.12 15 GLY B C 1
ATOM 3133 O O . GLY B 1 15 ? -6.258 -5.609 -14.562 1 97.12 15 GLY B O 1
ATOM 3134 N N . GLY B 1 16 ? -5.516 -7.73 -14.391 1 95.25 16 GLY B N 1
ATOM 3135 C CA . GLY B 1 16 ? -6.441 -8.102 -13.328 1 95.25 16 GLY B CA 1
ATOM 3136 C C . GLY B 1 16 ? -5.984 -7.652 -11.953 1 95.25 16 GLY B C 1
ATOM 3137 O O . GLY B 1 16 ? -5.234 -6.684 -11.828 1 95.25 16 GLY B O 1
ATOM 3138 N N . GLN B 1 17 ? -6.5 -8.32 -10.898 1 94.81 17 GLN B N 1
ATOM 3139 C CA . GLN B 1 17 ? -6.281 -7.906 -9.516 1 94.81 17 GLN B CA 1
ATOM 3140 C C . GLN B 1 17 ? -4.812 -8.055 -9.125 1 94.81 17 GLN B C 1
ATOM 3142 O O . GLN B 1 17 ? -4.289 -7.254 -8.344 1 94.81 17 GLN B O 1
ATOM 3147 N N . LEU B 1 18 ? -4.168 -9.117 -9.602 1 97.06 18 LEU B N 1
ATOM 3148 C CA . LEU B 1 18 ? -2.768 -9.32 -9.242 1 97.06 18 LEU B CA 1
ATOM 3149 C C . LEU B 1 18 ? -1.889 -8.219 -9.828 1 97.06 18 LEU B C 1
ATOM 3151 O O . LEU B 1 18 ? -0.977 -7.73 -9.164 1 97.06 18 LEU B O 1
ATOM 3155 N N . GLY B 1 19 ? -2.201 -7.883 -11.117 1 97 19 GLY B N 1
ATOM 3156 C CA . GLY B 1 19 ? -1.511 -6.746 -11.695 1 97 19 GLY B CA 1
ATOM 3157 C C . GLY B 1 19 ? -1.723 -5.457 -10.93 1 97 19 GLY B C 1
ATOM 3158 O O . GLY B 1 19 ? -0.779 -4.691 -10.719 1 97 19 GLY B O 1
ATOM 3159 N N . ARG B 1 20 ? -2.932 -5.273 -10.531 1 95.88 20 ARG B N 1
ATOM 3160 C CA . ARG B 1 20 ? -3.285 -4.086 -9.766 1 95.88 20 ARG B CA 1
ATOM 3161 C C . ARG B 1 20 ? -2.463 -4 -8.484 1 95.88 20 ARG B C 1
ATOM 3163 O O . ARG B 1 20 ? -1.874 -2.959 -8.18 1 95.88 20 ARG B O 1
ATOM 3170 N N . MET B 1 21 ? -2.375 -5.062 -7.699 1 97.25 21 MET B N 1
ATOM 3171 C CA . MET B 1 21 ? -1.636 -5.066 -6.441 1 97.25 21 MET B CA 1
ATOM 3172 C C . MET B 1 21 ? -0.135 -4.961 -6.691 1 97.25 21 MET B C 1
ATOM 3174 O O . MET B 1 21 ? 0.59 -4.363 -5.891 1 97.25 21 MET B O 1
ATOM 3178 N N . LEU B 1 22 ? 0.329 -5.516 -7.809 1 97.81 22 LEU B N 1
ATOM 3179 C CA . LEU B 1 22 ? 1.729 -5.355 -8.188 1 97.81 22 LEU B CA 1
ATOM 3180 C C . LEU B 1 22 ? 2.053 -3.895 -8.469 1 97.81 22 LEU B C 1
ATOM 3182 O O . LEU B 1 22 ? 3.086 -3.385 -8.031 1 97.81 22 LEU B O 1
ATOM 3186 N N . ILE B 1 23 ? 1.188 -3.223 -9.219 1 95.75 23 ILE B N 1
ATOM 3187 C CA . ILE B 1 23 ? 1.377 -1.812 -9.547 1 95.75 23 ILE B CA 1
ATOM 3188 C C . ILE B 1 23 ? 1.384 -0.984 -8.258 1 95.75 23 ILE B C 1
ATOM 3190 O O . ILE B 1 23 ? 2.213 -0.085 -8.102 1 95.75 23 ILE B O 1
ATOM 3194 N N . GLN B 1 24 ? 0.445 -1.292 -7.332 1 94.88 24 GLN B N 1
ATOM 3195 C CA . GLN B 1 24 ? 0.398 -0.597 -6.047 1 94.88 24 GLN B CA 1
ATOM 3196 C C . GLN B 1 24 ? 1.754 -0.638 -5.352 1 94.88 24 GLN B C 1
ATOM 3198 O O . GLN B 1 24 ? 2.207 0.369 -4.801 1 94.88 24 GLN B O 1
ATOM 3203 N N . GLN B 1 25 ? 2.359 -1.789 -5.367 1 95.75 25 GLN B N 1
ATOM 3204 C CA . GLN B 1 25 ? 3.674 -1.936 -4.75 1 95.75 25 GLN B CA 1
ATOM 3205 C C . GLN B 1 25 ? 4.746 -1.223 -5.566 1 95.75 25 GLN B C 1
ATOM 3207 O O . GLN B 1 25 ? 5.648 -0.594 -5.004 1 95.75 25 GLN B O 1
ATOM 3212 N N . ALA B 1 26 ? 4.695 -1.254 -6.859 1 94.25 26 ALA B N 1
ATOM 3213 C CA . ALA B 1 26 ? 5.699 -0.687 -7.758 1 94.25 26 ALA B CA 1
ATOM 3214 C C . ALA B 1 26 ? 5.742 0.834 -7.641 1 94.25 26 ALA B C 1
ATOM 3216 O O . ALA B 1 26 ? 6.773 1.455 -7.914 1 94.25 26 ALA B O 1
ATOM 3217 N N . LEU B 1 27 ? 4.652 1.436 -7.266 1 92.31 27 LEU B N 1
ATOM 3218 C CA . LEU B 1 27 ? 4.566 2.887 -7.133 1 92.31 27 LEU B CA 1
ATOM 3219 C C . LEU B 1 27 ? 5.609 3.404 -6.148 1 92.31 27 LEU B C 1
ATOM 3221 O O . LEU B 1 27 ? 6.082 4.535 -6.277 1 92.31 27 LEU B O 1
ATOM 3225 N N . ASN B 1 28 ? 5.992 2.586 -5.188 1 93.94 28 ASN B N 1
ATOM 3226 C CA . ASN B 1 28 ? 6.992 2.996 -4.211 1 93.94 28 ASN B CA 1
ATOM 3227 C C . ASN B 1 28 ? 8.359 3.199 -4.859 1 93.94 28 ASN B C 1
ATOM 3229 O O . ASN B 1 28 ? 9.234 3.844 -4.281 1 93.94 28 ASN B O 1
ATOM 3233 N N . TYR B 1 29 ? 8.586 2.68 -6.039 1 91.38 29 TYR B N 1
ATOM 3234 C CA . TYR B 1 29 ? 9.906 2.674 -6.664 1 91.38 29 TYR B CA 1
ATOM 3235 C C . TYR B 1 29 ? 9.906 3.477 -7.957 1 91.38 29 TYR B C 1
ATOM 3237 O O . TYR B 1 29 ? 10.844 3.395 -8.75 1 91.38 29 TYR B O 1
ATOM 3245 N N . ASN B 1 30 ? 8.969 4.203 -8.25 1 87.75 30 ASN B N 1
ATOM 3246 C CA . ASN B 1 30 ? 8.852 5.043 -9.438 1 87.75 30 ASN B CA 1
ATOM 3247 C C . ASN B 1 30 ? 9 4.223 -10.719 1 87.75 30 ASN B C 1
ATOM 3249 O O . ASN B 1 30 ? 9.648 4.66 -11.672 1 87.75 30 ASN B O 1
ATOM 3253 N N . VAL B 1 31 ? 8.461 3.059 -10.766 1 89.88 31 VAL B N 1
ATOM 3254 C CA . VAL B 1 31 ? 8.523 2.193 -11.938 1 89.88 31 VAL B CA 1
ATOM 3255 C C . VAL B 1 31 ? 7.469 2.627 -12.961 1 89.88 31 VAL B C 1
ATOM 3257 O O . VAL B 1 31 ? 6.316 2.879 -12.602 1 89.88 31 VAL B O 1
ATOM 3260 N N . THR B 1 32 ? 7.934 2.812 -14.203 1 92.19 32 THR B N 1
ATOM 3261 C CA . THR B 1 32 ? 6.977 3.006 -15.289 1 92.19 32 THR B CA 1
ATOM 3262 C C . THR B 1 32 ? 6.328 1.681 -15.68 1 92.19 32 THR B C 1
ATOM 3264 O O . THR B 1 32 ? 7.023 0.716 -16 1 92.19 32 THR B O 1
ATOM 3267 N N . VAL B 1 33 ? 4.98 1.631 -15.672 1 95.94 33 VAL B N 1
ATOM 3268 C CA . VAL B 1 33 ? 4.301 0.356 -15.867 1 95.94 33 VAL B CA 1
ATOM 3269 C C . VAL B 1 33 ? 3.375 0.45 -17.078 1 95.94 33 VAL B C 1
ATOM 3271 O O . VAL B 1 33 ? 2.594 1.397 -17.203 1 95.94 33 VAL B O 1
ATOM 3274 N N . LYS B 1 34 ? 3.504 -0.454 -17.969 1 97.5 34 LYS B N 1
ATOM 3275 C CA . LYS B 1 34 ? 2.572 -0.662 -19.078 1 97.5 34 LYS B CA 1
ATOM 3276 C C . LYS B 1 34 ? 1.837 -1.991 -18.938 1 97.5 34 LYS B C 1
ATOM 3278 O O . LYS B 1 34 ? 2.428 -2.992 -18.531 1 97.5 34 LYS B O 1
ATOM 3283 N N . VAL B 1 35 ? 0.542 -1.98 -19.266 1 98.44 35 VAL B N 1
ATOM 3284 C CA . VAL B 1 35 ? -0.255 -3.188 -19.078 1 98.44 35 VAL B CA 1
ATOM 3285 C C . VAL B 1 35 ? -0.978 -3.541 -20.375 1 98.44 35 VAL B C 1
ATOM 3287 O O . VAL B 1 35 ? -1.499 -2.658 -21.062 1 98.44 35 VAL B O 1
ATOM 3290 N N . LEU B 1 36 ? -0.935 -4.77 -20.766 1 98.81 36 LEU B N 1
ATOM 3291 C CA . LEU B 1 36 ? -1.733 -5.324 -21.859 1 98.81 36 LEU B CA 1
ATOM 3292 C C . LEU B 1 36 ? -2.85 -6.211 -21.312 1 98.81 36 LEU B C 1
ATOM 3294 O O . LEU B 1 36 ? -2.598 -7.102 -20.5 1 98.81 36 LEU B O 1
ATOM 3298 N N . ASP B 1 37 ? -4.035 -5.945 -21.734 1 98.5 37 ASP B N 1
ATOM 3299 C CA . ASP B 1 37 ? -5.18 -6.754 -21.328 1 98.5 37 ASP B CA 1
ATOM 3300 C C . ASP B 1 37 ? -6.305 -6.664 -22.359 1 98.5 37 ASP B C 1
ATOM 3302 O O . ASP B 1 37 ? -6.523 -5.605 -22.953 1 98.5 37 ASP B O 1
ATOM 3306 N N . PRO B 1 38 ? -7.004 -7.793 -22.562 1 97.81 38 PRO B N 1
ATOM 3307 C CA . PRO B 1 38 ? -8.102 -7.727 -23.531 1 97.81 38 PRO B CA 1
ATOM 3308 C C . PRO B 1 38 ? -9.312 -6.953 -23 1 97.81 38 PRO B C 1
ATOM 3310 O O . PRO B 1 38 ? -10.141 -6.477 -23.781 1 97.81 38 PRO B O 1
ATOM 3313 N N . ASP B 1 39 ? -9.469 -6.852 -21.719 1 95.44 39 ASP B N 1
ATOM 3314 C CA . ASP B 1 39 ? -10.602 -6.164 -21.109 1 95.44 39 ASP B CA 1
ATOM 3315 C C . ASP B 1 39 ? -10.312 -4.672 -20.938 1 95.44 39 ASP B C 1
ATOM 3317 O O . ASP B 1 39 ? -9.469 -4.285 -20.125 1 95.44 39 ASP B O 1
ATOM 3321 N N . ARG B 1 40 ? -11.062 -3.848 -21.578 1 94.56 40 ARG B N 1
ATOM 3322 C CA . ARG B 1 40 ? -10.883 -2.402 -21.531 1 94.56 40 ARG B CA 1
ATOM 3323 C C . ARG B 1 40 ? -11.156 -1.858 -20.141 1 94.56 40 ARG B C 1
ATOM 3325 O O . ARG B 1 40 ? -10.742 -0.744 -19.797 1 94.56 40 ARG B O 1
ATOM 3332 N N . GLU B 1 41 ? -11.844 -2.654 -19.359 1 91.56 41 GLU B N 1
ATOM 3333 C CA . GLU B 1 41 ? -12.211 -2.213 -18.016 1 91.56 41 GLU B CA 1
ATOM 3334 C C . GLU B 1 41 ? -11.438 -2.99 -16.953 1 91.56 41 GLU B C 1
ATOM 3336 O O . GLU B 1 41 ? -11.898 -3.117 -15.82 1 91.56 41 GLU B O 1
ATOM 3341 N N . ALA B 1 42 ? -10.312 -3.492 -17.359 1 94.38 42 ALA B N 1
ATOM 3342 C CA . ALA B 1 42 ? -9.5 -4.266 -16.422 1 94.38 42 ALA B CA 1
ATOM 3343 C C . ALA B 1 42 ? -9.117 -3.428 -15.211 1 94.38 42 ALA B C 1
ATOM 3345 O O . ALA B 1 42 ? -8.969 -2.209 -15.312 1 94.38 42 ALA B O 1
ATOM 3346 N N . PRO B 1 43 ? -8.938 -4.02 -14.07 1 92.94 43 PRO B N 1
ATOM 3347 C CA . PRO B 1 43 ? -8.625 -3.336 -12.805 1 92.94 43 PRO B CA 1
ATOM 3348 C C . PRO B 1 43 ? -7.441 -2.385 -12.922 1 92.94 43 PRO B C 1
ATOM 3350 O O . PRO B 1 43 ? -7.383 -1.373 -12.219 1 92.94 43 PRO B O 1
ATOM 3353 N N . CYS B 1 44 ? -6.48 -2.615 -13.781 1 94.44 44 CYS B N 1
ATOM 3354 C CA . CYS B 1 44 ? -5.238 -1.855 -13.859 1 94.44 44 CYS B CA 1
ATOM 3355 C C . CYS B 1 44 ? -5.387 -0.669 -14.805 1 94.44 44 CYS B C 1
ATOM 3357 O O . CYS B 1 44 ? -4.5 0.181 -14.883 1 94.44 44 CYS B O 1
ATOM 3359 N N . ARG B 1 45 ? -6.461 -0.534 -15.555 1 92.19 45 ARG B N 1
ATOM 3360 C CA . ARG B 1 45 ? -6.582 0.352 -16.703 1 92.19 45 ARG B CA 1
ATOM 3361 C C . ARG B 1 45 ? -6.227 1.787 -16.344 1 92.19 45 ARG B C 1
ATOM 3363 O O . ARG B 1 45 ? -5.613 2.506 -17.125 1 92.19 45 ARG B O 1
ATOM 3370 N N . LYS B 1 46 ? -6.512 2.201 -15.125 1 89.12 46 LYS B N 1
ATOM 3371 C CA . LYS B 1 46 ? -6.32 3.6 -14.75 1 89.12 46 LYS B CA 1
ATOM 3372 C C . LYS B 1 46 ? -5.113 3.766 -13.836 1 89.12 46 LYS B C 1
ATOM 3374 O O . LYS B 1 46 ? -4.922 4.828 -13.234 1 89.12 46 LYS B O 1
ATOM 3379 N N . LEU B 1 47 ? -4.332 2.744 -13.656 1 91.5 47 LEU B N 1
ATOM 3380 C CA . LEU B 1 47 ? -3.293 2.762 -12.633 1 91.5 47 LEU B CA 1
ATOM 3381 C C . LEU B 1 47 ? -1.908 2.631 -13.258 1 91.5 47 LEU B C 1
ATOM 3383 O O . LEU B 1 47 ? -0.907 2.539 -12.547 1 91.5 47 LEU B O 1
ATOM 3387 N N . CYS B 1 48 ? -1.856 2.613 -14.562 1 93.62 48 CYS B N 1
ATOM 3388 C CA . CYS B 1 48 ? -0.581 2.406 -15.234 1 93.62 48 CYS B CA 1
ATOM 3389 C C . CYS B 1 48 ? -0.275 3.555 -16.188 1 93.62 48 CYS B C 1
ATOM 3391 O O . CYS B 1 48 ? -1.144 4.383 -16.469 1 93.62 48 CYS B O 1
ATOM 3393 N N . ASP B 1 49 ? 0.963 3.615 -16.641 1 92.56 49 ASP B N 1
ATOM 3394 C CA . ASP B 1 49 ? 1.411 4.688 -17.516 1 92.56 49 ASP B CA 1
ATOM 3395 C C . ASP B 1 49 ? 0.812 4.531 -18.922 1 92.56 49 ASP B C 1
ATOM 3397 O O . ASP B 1 49 ? 0.504 5.523 -19.578 1 92.56 49 ASP B O 1
ATOM 3401 N N . GLU B 1 50 ? 0.686 3.346 -19.344 1 95.5 50 GLU B N 1
ATOM 3402 C CA . GLU B 1 50 ? 0.055 3.021 -20.625 1 95.5 50 GLU B CA 1
ATOM 3403 C C . GLU B 1 50 ? -0.731 1.716 -20.531 1 95.5 50 GLU B C 1
ATOM 3405 O O . GLU B 1 50 ? -0.225 0.714 -20.016 1 95.5 50 GLU B O 1
ATOM 3410 N N . PHE B 1 51 ? -1.965 1.801 -20.969 1 97.12 51 PHE B N 1
ATOM 3411 C CA . PHE B 1 51 ? -2.822 0.624 -21.031 1 97.12 51 PHE B CA 1
ATOM 3412 C C . PHE B 1 51 ? -3.164 0.28 -22.484 1 97.12 51 PHE B C 1
ATOM 3414 O O . PHE B 1 51 ? -3.701 1.114 -23.219 1 97.12 51 PHE B O 1
ATOM 3421 N N . VAL B 1 52 ? -2.855 -0.895 -22.891 1 98.38 52 VAL B N 1
ATOM 3422 C CA . VAL B 1 52 ? -3.109 -1.351 -24.25 1 98.38 52 VAL B CA 1
ATOM 3423 C C . VAL B 1 52 ? -4.168 -2.449 -24.25 1 98.38 52 VAL B C 1
ATOM 3425 O O . VAL B 1 52 ? -4.07 -3.41 -23.469 1 98.38 52 VAL B O 1
ATOM 3428 N N . VAL B 1 53 ? -5.188 -2.285 -25.078 1 98.38 53 VAL B N 1
ATOM 3429 C CA . VAL B 1 53 ? -6.227 -3.305 -25.188 1 98.38 53 VAL B CA 1
ATOM 3430 C C . VAL B 1 53 ? -5.844 -4.309 -26.281 1 98.38 53 VAL B C 1
ATOM 3432 O O . VAL B 1 53 ? -5.582 -3.928 -27.422 1 98.38 53 VAL B O 1
ATOM 3435 N N . GLY B 1 54 ? -5.754 -5.578 -25.891 1 98.56 54 GLY B N 1
ATOM 3436 C CA . GLY B 1 54 ? -5.43 -6.625 -26.844 1 98.56 54 GLY B CA 1
ATOM 3437 C C . GLY B 1 54 ? -5.363 -8.008 -26.219 1 98.56 54 GLY B C 1
ATOM 3438 O O . GLY B 1 54 ? -5.285 -8.133 -25 1 98.56 54 GLY B O 1
ATOM 3439 N N . SER B 1 55 ? -5.363 -8.984 -27.078 1 98.38 55 SER B N 1
ATOM 3440 C CA . SER B 1 55 ? -5.363 -10.375 -26.641 1 98.38 55 SER B CA 1
ATOM 3441 C C . SER B 1 55 ? -3.986 -10.789 -26.125 1 98.38 55 SER B C 1
ATOM 3443 O O . SER B 1 55 ? -2.973 -10.523 -26.781 1 98.38 55 SER B O 1
ATOM 3445 N N . LEU B 1 56 ? -3.947 -11.531 -25.062 1 98.25 56 LEU B N 1
ATOM 3446 C CA . LEU B 1 56 ? -2.707 -12.031 -24.469 1 98.25 56 LEU B CA 1
ATOM 3447 C C . LEU B 1 56 ? -2.217 -13.266 -25.219 1 98.25 56 LEU B C 1
ATOM 3449 O O . LEU B 1 56 ? -1.066 -13.68 -25.047 1 98.25 56 LEU B O 1
ATOM 3453 N N . SER B 1 57 ? -3.104 -13.82 -25.984 1 97.25 57 SER B N 1
ATOM 3454 C CA . SER B 1 57 ? -2.777 -15.07 -26.672 1 97.25 57 SER B CA 1
ATOM 3455 C C . SER B 1 57 ? -2.352 -14.812 -28.109 1 97.25 57 SER B C 1
ATOM 3457 O O . SER B 1 57 ? -1.896 -15.727 -28.797 1 97.25 57 SER B O 1
ATOM 3459 N N . ASP B 1 58 ? -2.5 -13.602 -28.562 1 98.56 58 ASP B N 1
ATOM 3460 C CA . ASP B 1 58 ? -2.143 -13.25 -29.938 1 98.56 58 ASP B CA 1
ATOM 3461 C C . ASP B 1 58 ? -0.661 -12.898 -30.047 1 98.56 58 ASP B C 1
ATOM 3463 O O . ASP B 1 58 ? -0.171 -12.023 -29.344 1 98.56 58 ASP B O 1
ATOM 3467 N N . TYR B 1 59 ? -0.041 -13.539 -31 1 98.69 59 TYR B N 1
ATOM 3468 C CA . TYR B 1 59 ? 1.398 -13.367 -31.172 1 98.69 59 TYR B CA 1
ATOM 3469 C C . TYR B 1 59 ? 1.747 -11.914 -31.453 1 98.69 59 TYR B C 1
ATOM 3471 O O . TYR B 1 59 ? 2.531 -11.297 -30.719 1 98.69 59 TYR B O 1
ATOM 3479 N N . GLU B 1 60 ? 1.178 -11.305 -32.438 1 98.75 60 GLU B N 1
ATOM 3480 C CA . GLU B 1 60 ? 1.525 -9.953 -32.875 1 98.75 60 GLU B CA 1
ATOM 3481 C C . GLU B 1 60 ? 1.233 -8.93 -31.766 1 98.75 60 GLU B C 1
ATOM 3483 O O . GLU B 1 60 ? 2.02 -8.008 -31.547 1 98.75 60 GLU B O 1
ATOM 3488 N N . THR B 1 61 ? 0.133 -9.133 -31.109 1 98.81 61 THR B N 1
ATOM 3489 C CA . THR B 1 61 ? -0.259 -8.219 -30.047 1 98.81 61 THR B CA 1
ATOM 3490 C C . THR B 1 61 ? 0.759 -8.242 -28.906 1 98.81 61 THR B C 1
ATOM 3492 O O . THR B 1 61 ? 1.263 -7.195 -28.5 1 98.81 61 THR B O 1
ATOM 3495 N N . VAL B 1 62 ? 1.082 -9.398 -28.453 1 98.88 62 VAL B N 1
ATOM 3496 C CA . VAL B 1 62 ? 2.016 -9.562 -27.344 1 98.88 62 VAL B CA 1
ATOM 3497 C C . VAL B 1 62 ? 3.404 -9.086 -27.766 1 98.88 62 VAL B C 1
ATOM 3499 O O . VAL B 1 62 ? 4.078 -8.375 -27.016 1 98.88 62 VAL B O 1
ATOM 3502 N N . TYR B 1 63 ? 3.807 -9.438 -28.953 1 98.81 63 TYR B N 1
ATOM 3503 C CA . TYR B 1 63 ? 5.121 -9.07 -29.469 1 98.81 63 TYR B CA 1
ATOM 3504 C C . TYR B 1 63 ? 5.27 -7.559 -29.562 1 98.81 63 TYR B C 1
ATOM 3506 O O . TYR B 1 63 ? 6.262 -6.992 -29.109 1 98.81 63 TYR B O 1
ATOM 3514 N N . ASN B 1 64 ? 4.324 -6.898 -30.156 1 98.75 64 ASN B N 1
ATOM 3515 C CA . ASN B 1 64 ? 4.379 -5.453 -30.328 1 98.75 64 ASN B CA 1
ATOM 3516 C C . ASN B 1 64 ? 4.344 -4.715 -29 1 98.75 64 ASN B C 1
ATOM 3518 O O . ASN B 1 64 ? 4.992 -3.68 -28.844 1 98.75 64 ASN B O 1
ATOM 3522 N N . PHE B 1 65 ? 3.625 -5.238 -28.109 1 98.75 65 PHE B N 1
ATOM 3523 C CA . PHE B 1 65 ? 3.584 -4.664 -26.781 1 98.75 65 PHE B CA 1
ATOM 3524 C C . PHE B 1 65 ? 4.93 -4.816 -26.078 1 98.75 65 PHE B C 1
ATOM 3526 O O . PHE B 1 65 ? 5.457 -3.855 -25.516 1 98.75 65 PHE B O 1
ATOM 3533 N N . GLY B 1 66 ? 5.457 -6 -26.109 1 98.38 66 GLY B N 1
ATOM 3534 C CA . GLY B 1 66 ? 6.684 -6.332 -25.406 1 98.38 66 GLY B CA 1
ATOM 3535 C C . GLY B 1 66 ? 7.891 -5.57 -25.922 1 98.38 66 GLY B C 1
ATOM 3536 O O . GLY B 1 66 ? 8.852 -5.348 -25.172 1 98.38 66 GLY B O 1
ATOM 3537 N N . LYS B 1 67 ? 7.859 -5.129 -27.141 1 97.25 67 LYS B N 1
ATOM 3538 C CA . LYS B 1 67 ? 8.961 -4.383 -27.75 1 97.25 67 LYS B CA 1
ATOM 3539 C C . LYS B 1 67 ? 9.086 -2.996 -27.125 1 97.25 67 LYS B C 1
ATOM 3541 O O . LYS B 1 67 ? 10.125 -2.344 -27.25 1 97.25 67 LYS B O 1
ATOM 3546 N N . LYS B 1 68 ? 8.141 -2.623 -26.453 1 95.81 68 LYS B N 1
ATOM 3547 C CA . LYS B 1 68 ? 8.078 -1.257 -25.938 1 95.81 68 LYS B CA 1
ATOM 3548 C C . LYS B 1 68 ? 8.547 -1.189 -24.484 1 95.81 68 LYS B C 1
ATOM 3550 O O . LYS B 1 68 ? 8.5 -0.125 -23.859 1 95.81 68 LYS B O 1
ATOM 3555 N N . VAL B 1 69 ? 8.906 -2.299 -23.906 1 96.81 69 VAL B N 1
ATOM 3556 C CA . VAL B 1 69 ? 9.266 -2.301 -22.5 1 96.81 69 VAL B CA 1
ATOM 3557 C C . VAL B 1 69 ? 10.648 -2.926 -22.328 1 96.81 69 VAL B C 1
ATOM 3559 O O . VAL B 1 69 ? 11.188 -3.541 -23.25 1 96.81 69 VAL B O 1
ATOM 3562 N N . ASP B 1 70 ? 11.281 -2.652 -21.172 1 94.5 70 ASP B N 1
ATOM 3563 C CA . ASP B 1 70 ? 12.594 -3.209 -20.828 1 94.5 70 ASP B CA 1
ATOM 3564 C C . ASP B 1 70 ? 12.453 -4.578 -20.172 1 94.5 70 ASP B C 1
ATOM 3566 O O . ASP B 1 70 ? 13.312 -5.445 -20.344 1 94.5 70 ASP B O 1
ATOM 3570 N N . LEU B 1 71 ? 11.445 -4.742 -19.422 1 97.12 71 LEU B N 1
ATOM 3571 C CA . LEU B 1 71 ? 11.156 -5.961 -18.672 1 97.12 71 LEU B CA 1
ATOM 3572 C C . LEU B 1 71 ? 9.672 -6.309 -18.766 1 97.12 71 LEU B C 1
ATOM 3574 O O . LEU B 1 71 ? 8.812 -5.426 -18.672 1 97.12 71 LEU B O 1
ATOM 3578 N N . LEU B 1 72 ? 9.453 -7.562 -19.016 1 98.25 72 LEU B N 1
ATOM 3579 C CA . LEU B 1 72 ? 8.078 -8.047 -19.172 1 98.25 72 LEU B CA 1
ATOM 3580 C C . LEU B 1 72 ? 7.781 -9.164 -18.172 1 98.25 72 LEU B C 1
ATOM 3582 O O . LEU B 1 72 ? 8.578 -10.086 -18.016 1 98.25 72 LEU B O 1
ATOM 3586 N N . THR B 1 73 ? 6.711 -9.008 -17.438 1 98.62 73 THR B N 1
ATOM 3587 C CA . THR B 1 73 ? 6.262 -10.07 -16.531 1 98.62 73 THR B CA 1
ATOM 3588 C C . THR B 1 73 ? 4.789 -10.391 -16.781 1 98.62 73 THR B C 1
ATOM 3590 O O . THR B 1 73 ? 4.168 -9.836 -17.688 1 98.62 73 THR B O 1
ATOM 3593 N N . ILE B 1 74 ? 4.25 -11.352 -16.016 1 98.44 74 ILE B N 1
ATOM 3594 C CA . ILE B 1 74 ? 2.896 -11.812 -16.297 1 98.44 74 ILE B CA 1
ATOM 3595 C C . ILE B 1 74 ? 2.055 -11.758 -15.031 1 98.44 74 ILE B C 1
ATOM 3597 O O . ILE B 1 74 ? 2.566 -11.969 -13.93 1 98.44 74 ILE B O 1
ATOM 3601 N N . GLU B 1 75 ? 0.822 -11.453 -15.234 1 96 75 GLU B N 1
ATOM 3602 C CA . GLU B 1 75 ? -0.195 -11.555 -14.188 1 96 75 GLU B CA 1
ATOM 3603 C C . GLU B 1 75 ? -0.943 -12.883 -14.273 1 96 75 GLU B C 1
ATOM 3605 O O . GLU B 1 75 ? -1.478 -13.367 -13.273 1 96 75 GLU B O 1
ATOM 3610 N N . ILE B 1 76 ? -1.008 -13.43 -15.422 1 94.56 76 ILE B N 1
ATOM 3611 C CA . ILE B 1 76 ? -1.722 -14.664 -15.727 1 94.56 76 ILE B CA 1
ATOM 3612 C C . ILE B 1 76 ? -0.854 -15.555 -16.609 1 94.56 76 ILE B C 1
ATOM 3614 O O . ILE B 1 76 ? -0.047 -15.062 -17.406 1 94.56 76 ILE B O 1
ATOM 3618 N N . GLU B 1 77 ? -1.08 -16.828 -16.531 1 93.81 77 GLU B N 1
ATOM 3619 C CA . GLU B 1 77 ? -0.225 -17.781 -17.234 1 93.81 77 GLU B CA 1
ATOM 3620 C C . GLU B 1 77 ? -0.647 -17.922 -18.688 1 93.81 77 GLU B C 1
ATOM 3622 O O . GLU B 1 77 ? 0.17 -18.266 -19.547 1 93.81 77 GLU B O 1
ATOM 3627 N N . LYS B 1 78 ? -1.884 -17.688 -18.922 1 94.06 78 LYS B N 1
ATOM 3628 C CA . LYS B 1 78 ? -2.408 -17.875 -20.281 1 94.06 78 LYS B CA 1
ATOM 3629 C C . LYS B 1 78 ? -1.98 -16.734 -21.188 1 94.06 78 LYS B C 1
ATOM 3631 O O . LYS B 1 78 ? -2.77 -15.836 -21.484 1 94.06 78 LYS B O 1
ATOM 3636 N N . VAL B 1 79 ? -0.729 -16.75 -21.703 1 97.56 79 VAL B N 1
ATOM 3637 C CA . VAL B 1 79 ? -0.14 -15.75 -22.578 1 97.56 79 VAL B CA 1
ATOM 3638 C C . VAL B 1 79 ? 0.528 -16.438 -23.766 1 97.56 79 VAL B C 1
ATOM 3640 O O . VAL B 1 79 ? 0.732 -17.656 -23.75 1 97.56 79 VAL B O 1
ATOM 3643 N N . ASN B 1 80 ? 0.825 -15.688 -24.844 1 98.38 80 ASN B N 1
ATOM 3644 C CA . ASN B 1 80 ? 1.521 -16.234 -26 1 98.38 80 ASN B CA 1
ATOM 3645 C C . ASN B 1 80 ? 3.012 -16.406 -25.719 1 98.38 80 ASN B C 1
ATOM 3647 O O . ASN B 1 80 ? 3.781 -15.453 -25.812 1 98.38 80 ASN B O 1
ATOM 3651 N N . VAL B 1 81 ? 3.422 -17.609 -25.578 1 98.31 81 VAL B N 1
ATOM 3652 C CA . VAL B 1 81 ? 4.789 -17.891 -25.141 1 98.31 81 VAL B CA 1
ATOM 3653 C C . VAL B 1 81 ? 5.738 -17.75 -26.328 1 98.31 81 VAL B C 1
ATOM 3655 O O . VAL B 1 81 ? 6.895 -17.344 -26.172 1 98.31 81 VAL B O 1
ATOM 3658 N N . ASP B 1 82 ? 5.262 -18.047 -27.547 1 98.75 82 ASP B N 1
ATOM 3659 C CA . ASP B 1 82 ? 6.105 -17.859 -28.719 1 98.75 82 ASP B CA 1
ATOM 3660 C C . ASP B 1 82 ? 6.566 -16.406 -28.844 1 98.75 82 ASP B C 1
ATOM 3662 O O . ASP B 1 82 ? 7.73 -16.156 -29.141 1 98.75 82 ASP B O 1
ATOM 3666 N N . ALA B 1 83 ? 5.68 -15.508 -28.656 1 98.88 83 ALA B N 1
ATOM 3667 C CA . ALA B 1 83 ? 6.023 -14.086 -28.688 1 98.88 83 ALA B CA 1
ATOM 3668 C C . ALA B 1 83 ? 7.031 -13.734 -27.594 1 98.88 83 ALA B C 1
ATOM 3670 O O . ALA B 1 83 ? 7.973 -12.977 -27.828 1 98.88 83 ALA B O 1
ATOM 3671 N N . LEU B 1 84 ? 6.828 -14.289 -26.438 1 98.88 84 LEU B N 1
ATOM 3672 C CA . LEU B 1 84 ? 7.719 -14.023 -25.312 1 98.88 84 LEU B CA 1
ATOM 3673 C C . LEU B 1 84 ? 9.125 -14.539 -25.594 1 98.88 84 LEU B C 1
ATOM 3675 O O . LEU B 1 84 ? 10.109 -13.883 -25.266 1 98.88 84 LEU B O 1
ATOM 3679 N N . GLU B 1 85 ? 9.211 -15.703 -26.188 1 98.75 85 GLU B N 1
ATOM 3680 C CA . GLU B 1 85 ? 10.508 -16.266 -26.547 1 98.75 85 GLU B CA 1
ATOM 3681 C C . GLU B 1 85 ? 11.227 -15.383 -27.562 1 98.75 85 GLU B C 1
ATOM 3683 O O . GLU B 1 85 ? 12.438 -15.18 -27.469 1 98.75 85 GLU B O 1
ATOM 3688 N N . GLN B 1 86 ? 10.477 -14.945 -28.531 1 98.75 86 GLN B N 1
ATOM 3689 C CA . GLN B 1 86 ? 11.055 -14.039 -29.531 1 98.75 86 GLN B CA 1
ATOM 3690 C C . GLN B 1 86 ? 11.57 -12.766 -28.875 1 98.75 86 GLN B C 1
ATOM 3692 O O . GLN B 1 86 ? 12.672 -12.297 -29.188 1 98.75 86 GLN B O 1
ATOM 3697 N N . LEU B 1 87 ? 10.812 -12.188 -27.969 1 98.75 87 LEU B N 1
ATOM 3698 C CA . LEU B 1 87 ? 11.203 -10.984 -27.25 1 98.75 87 LEU B CA 1
ATOM 3699 C C . LEU B 1 87 ? 12.469 -11.227 -26.438 1 98.75 87 LEU B C 1
ATOM 3701 O O . LEU B 1 87 ? 13.375 -10.391 -26.438 1 98.75 87 LEU B O 1
ATOM 3705 N N . GLU B 1 88 ? 12.438 -12.344 -25.797 1 98.19 88 GLU B N 1
ATOM 3706 C CA . GLU B 1 88 ? 13.625 -12.695 -25.031 1 98.19 88 GLU B CA 1
ATOM 3707 C C . GLU B 1 88 ? 14.867 -12.773 -25.906 1 98.19 88 GLU B C 1
ATOM 3709 O O . GLU B 1 88 ? 15.93 -12.273 -25.547 1 98.19 88 GLU B O 1
ATOM 3714 N N . ARG B 1 89 ? 14.773 -13.359 -27.031 1 97.94 89 ARG B N 1
ATOM 3715 C CA . ARG B 1 89 ? 15.875 -13.469 -27.984 1 97.94 89 ARG B CA 1
ATOM 3716 C C . ARG B 1 89 ? 16.344 -12.094 -28.438 1 97.94 89 ARG B C 1
ATOM 3718 O O . ARG B 1 89 ? 17.516 -11.898 -28.75 1 97.94 89 ARG B O 1
ATOM 3725 N N . GLU B 1 90 ? 15.461 -11.203 -28.453 1 97.88 90 GLU B N 1
ATOM 3726 C CA . GLU B 1 90 ? 15.766 -9.867 -28.938 1 97.88 90 GLU B CA 1
ATOM 3727 C C . GLU B 1 90 ? 16.234 -8.953 -27.812 1 97.88 90 GLU B C 1
ATOM 3729 O O . GLU B 1 90 ? 16.469 -7.762 -28.016 1 97.88 90 GLU B O 1
ATOM 3734 N N . GLY B 1 91 ? 16.312 -9.469 -26.641 1 96.19 91 GLY B N 1
ATOM 3735 C CA . GLY B 1 91 ? 16.984 -8.734 -25.578 1 96.19 91 GLY B CA 1
ATOM 3736 C C . GLY B 1 91 ? 16.031 -8.203 -24.531 1 96.19 91 GLY B C 1
ATOM 3737 O O . GLY B 1 91 ? 16.469 -7.621 -23.531 1 96.19 91 GLY B O 1
ATOM 3738 N N . VAL B 1 92 ? 14.734 -8.367 -24.688 1 96.81 92 VAL B N 1
ATOM 3739 C CA . VAL B 1 92 ? 13.789 -7.996 -23.641 1 96.81 92 VAL B CA 1
ATOM 3740 C C . VAL B 1 92 ? 13.898 -8.977 -22.484 1 96.81 92 VAL B C 1
ATOM 3742 O O . VAL B 1 92 ? 13.977 -10.188 -22.688 1 96.81 92 VAL B O 1
ATOM 3745 N N . GLN B 1 93 ? 14.008 -8.453 -21.297 1 97 93 GLN B N 1
ATOM 3746 C CA . GLN B 1 93 ? 13.953 -9.336 -20.141 1 97 93 GLN B CA 1
ATOM 3747 C C . GLN B 1 93 ? 12.531 -9.82 -19.891 1 97 93 GLN B C 1
ATOM 3749 O O . GLN B 1 93 ? 11.609 -9.016 -19.734 1 97 93 GLN B O 1
ATOM 3754 N N . VAL B 1 94 ? 12.367 -11.117 -19.906 1 98.38 94 VAL B N 1
ATOM 3755 C CA . VAL B 1 94 ? 11.047 -11.703 -19.688 1 98.38 94 VAL B CA 1
ATOM 3756 C C . VAL B 1 94 ? 11.086 -12.625 -18.469 1 98.38 94 VAL B C 1
ATOM 3758 O O . VAL B 1 94 ? 11.805 -13.625 -18.453 1 98.38 94 VAL B O 1
ATOM 3761 N N . TYR B 1 95 ? 10.273 -12.273 -17.438 1 98.44 95 TYR B N 1
ATOM 3762 C CA . TYR B 1 95 ? 10.234 -13.07 -16.219 1 98.44 95 TYR B CA 1
ATOM 3763 C C . TYR B 1 95 ? 8.797 -13.352 -15.789 1 98.44 95 TYR B C 1
ATOM 3765 O O . TYR B 1 95 ? 7.945 -12.461 -15.828 1 98.44 95 TYR B O 1
ATOM 3773 N N . PRO B 1 96 ? 8.461 -14.57 -15.297 1 98.44 96 PRO B N 1
ATOM 3774 C CA . PRO B 1 96 ? 9.461 -15.641 -15.375 1 98.44 96 PRO B CA 1
ATOM 3775 C C . PRO B 1 96 ? 9.867 -15.969 -16.812 1 98.44 96 PRO B C 1
ATOM 3777 O O . PRO B 1 96 ? 9.258 -15.461 -17.766 1 98.44 96 PRO B O 1
ATOM 3780 N N . GLN B 1 97 ? 10.898 -16.703 -16.938 1 98.5 97 GLN B N 1
ATOM 3781 C CA . GLN B 1 97 ? 11.391 -17.062 -18.266 1 98.5 97 GLN B CA 1
ATOM 3782 C C . GLN B 1 97 ? 10.305 -17.766 -19.094 1 98.5 97 GLN B C 1
ATOM 3784 O O . GLN B 1 97 ? 9.57 -18.594 -18.562 1 98.5 97 GLN B O 1
ATOM 3789 N N . PRO B 1 98 ? 10.25 -17.438 -20.422 1 98.56 98 PRO B N 1
ATOM 3790 C CA . PRO B 1 98 ? 9.219 -18.031 -21.281 1 98.56 98 PRO B CA 1
ATOM 3791 C C . PRO B 1 98 ? 9.203 -19.562 -21.203 1 98.56 98 PRO B C 1
ATOM 3793 O O . PRO B 1 98 ? 8.125 -20.172 -21.203 1 98.56 98 PRO B O 1
ATOM 3796 N N . ARG B 1 99 ? 10.328 -20.172 -21.109 1 98 99 ARG B N 1
ATOM 3797 C CA . ARG B 1 99 ? 10.383 -21.641 -21.016 1 98 99 ARG B CA 1
ATOM 3798 C C . ARG B 1 99 ? 9.672 -22.141 -19.766 1 98 99 ARG B C 1
ATOM 3800 O O . ARG B 1 99 ? 9.062 -23.203 -19.781 1 98 99 ARG B O 1
ATOM 3807 N N . VAL B 1 100 ? 9.766 -21.391 -18.672 1 98.06 100 VAL B N 1
ATOM 3808 C CA . VAL B 1 100 ? 9.086 -21.75 -17.438 1 98.06 100 VAL B CA 1
ATOM 3809 C C . VAL B 1 100 ? 7.578 -21.625 -17.609 1 98.06 100 VAL B C 1
ATOM 3811 O O . VAL B 1 100 ? 6.816 -22.484 -17.172 1 98.06 100 VAL B O 1
ATOM 3814 N N . ILE B 1 101 ? 7.164 -20.547 -18.297 1 97.94 101 ILE B N 1
ATOM 3815 C CA . ILE B 1 101 ? 5.742 -20.328 -18.562 1 97.94 101 ILE B CA 1
ATOM 3816 C C . ILE B 1 101 ? 5.191 -21.469 -19.391 1 97.94 101 ILE B C 1
ATOM 3818 O O . ILE B 1 101 ? 4.129 -22.016 -19.094 1 97.94 101 ILE B O 1
ATOM 3822 N N . ARG B 1 102 ? 5.934 -21.828 -20.406 1 96.94 102 ARG B N 1
ATOM 3823 C CA . ARG B 1 102 ? 5.527 -22.922 -21.281 1 96.94 102 ARG B CA 1
ATOM 3824 C C . ARG B 1 102 ? 5.348 -24.219 -20.5 1 96.94 102 ARG B C 1
ATOM 3826 O O . ARG B 1 102 ? 4.359 -24.938 -20.688 1 96.94 102 ARG B O 1
ATOM 3833 N N . LEU B 1 103 ? 6.273 -24.5 -19.672 1 97 103 LEU B N 1
ATOM 3834 C CA . LEU B 1 103 ? 6.223 -25.703 -18.828 1 97 103 LEU B CA 1
ATOM 3835 C C . LEU B 1 103 ? 4.984 -25.688 -17.938 1 97 103 LEU B C 1
ATOM 3837 O O . LEU B 1 103 ? 4.297 -26.719 -17.828 1 97 103 LEU B O 1
ATOM 3841 N N . ILE B 1 104 ? 4.676 -24.594 -17.344 1 95.06 104 ILE B N 1
ATOM 3842 C CA . ILE B 1 104 ? 3.637 -24.5 -16.328 1 95.06 104 ILE B CA 1
ATOM 3843 C C . ILE B 1 104 ? 2.264 -24.453 -16.984 1 95.06 104 ILE B C 1
ATOM 3845 O O . ILE B 1 104 ? 1.271 -24.906 -16.422 1 95.06 104 ILE B O 1
ATOM 3849 N N . GLN B 1 105 ? 2.195 -23.953 -18.234 1 95.06 105 GLN B N 1
ATOM 3850 C CA . GLN B 1 105 ? 0.936 -23.875 -18.969 1 95.06 105 GLN B CA 1
ATOM 3851 C C . GLN B 1 105 ? 0.39 -25.266 -19.266 1 95.06 105 GLN B C 1
ATOM 3853 O O . GLN B 1 105 ? -0.793 -25.422 -19.578 1 95.06 105 GLN B O 1
ATOM 3858 N N . ASP B 1 106 ? 1.211 -26.281 -19.203 1 95 106 ASP B N 1
ATOM 3859 C CA . ASP B 1 106 ? 0.83 -27.656 -19.484 1 95 106 ASP B CA 1
ATOM 3860 C C . ASP B 1 106 ? 0.999 -28.547 -18.266 1 95 106 ASP B C 1
ATOM 3862 O O . ASP B 1 106 ? 2.119 -28.938 -17.922 1 95 106 ASP B O 1
ATOM 3866 N N . LYS B 1 107 ? -0.14 -28.984 -17.734 1 94.62 107 LYS B N 1
ATOM 3867 C CA . LYS B 1 107 ? -0.099 -29.766 -16.5 1 94.62 107 LYS B CA 1
ATOM 3868 C C . LYS B 1 107 ? 0.622 -31.094 -16.703 1 94.62 107 LYS B C 1
ATOM 3870 O O . LYS B 1 107 ? 1.217 -31.625 -15.766 1 94.62 107 LYS B O 1
ATOM 3875 N N . GLY B 1 108 ? 0.51 -31.641 -17.906 1 94.69 108 GLY B N 1
ATOM 3876 C CA . GLY B 1 108 ? 1.259 -32.844 -18.203 1 94.69 108 GLY B CA 1
ATOM 3877 C C . GLY B 1 108 ? 2.762 -32.656 -18.188 1 94.69 108 GLY B C 1
ATOM 3878 O O . GLY B 1 108 ? 3.49 -33.438 -17.562 1 94.69 108 GLY B O 1
ATOM 3879 N N . LEU B 1 109 ? 3.199 -31.578 -18.812 1 95.31 109 LEU B N 1
ATOM 3880 C CA . LEU B 1 109 ? 4.621 -31.234 -18.797 1 95.31 109 LEU B CA 1
ATOM 3881 C C . LEU B 1 109 ? 5.102 -30.953 -17.375 1 95.31 109 LEU B C 1
ATOM 3883 O O . LEU B 1 109 ? 6.219 -31.328 -17.016 1 95.31 109 LEU B O 1
ATOM 3887 N N . GLN B 1 110 ? 4.324 -30.297 -16.609 1 96.19 110 GLN B N 1
ATOM 3888 C CA . GLN B 1 110 ? 4.672 -30.016 -15.219 1 96.19 110 GLN B CA 1
ATOM 3889 C C . GLN B 1 110 ? 4.895 -31.297 -14.43 1 96.19 110 GLN B C 1
ATOM 3891 O O . GLN B 1 110 ? 5.879 -31.422 -13.695 1 96.19 110 GLN B O 1
ATOM 3896 N N . LYS B 1 111 ? 3.963 -32.219 -14.578 1 96.44 111 LYS B N 1
ATOM 3897 C CA . LYS B 1 111 ? 4.07 -33.5 -13.859 1 96.44 111 LYS B CA 1
ATOM 3898 C C . LYS B 1 111 ? 5.289 -34.281 -14.312 1 96.44 111 LYS B C 1
ATOM 3900 O O . LYS B 1 111 ? 5.969 -34.906 -13.5 1 96.44 111 LYS B O 1
ATOM 3905 N N . GLN B 1 112 ? 5.527 -34.281 -15.594 1 95.94 112 GLN B N 1
ATOM 3906 C CA . GLN B 1 112 ? 6.734 -34.906 -16.109 1 95.94 112 GLN B CA 1
ATOM 3907 C C . GLN B 1 112 ? 7.988 -34.281 -15.516 1 95.94 112 GLN B C 1
ATOM 3909 O O . GLN B 1 112 ? 8.938 -35 -15.156 1 95.94 112 GLN B O 1
ATOM 3914 N N . PHE B 1 113 ? 8.047 -33 -15.453 1 97.19 113 PHE B N 1
ATOM 3915 C CA . PHE B 1 113 ? 9.148 -32.312 -14.812 1 97.19 113 PHE B CA 1
ATOM 3916 C C . PHE B 1 113 ? 9.328 -32.75 -13.367 1 97.19 113 PHE B C 1
ATOM 3918 O O . PHE B 1 113 ? 10.453 -32.969 -12.922 1 97.19 113 PHE B O 1
ATOM 3925 N N . PHE B 1 114 ? 8.156 -32.844 -12.602 1 97.56 114 PHE B N 1
ATOM 3926 C CA . PHE B 1 114 ? 8.227 -33.312 -11.227 1 97.56 114 PHE B CA 1
ATOM 3927 C C . PHE B 1 114 ? 8.875 -34.688 -11.172 1 97.56 114 PHE B C 1
ATOM 3929 O O . PHE B 1 114 ? 9.773 -34.938 -10.359 1 97.56 114 PHE B O 1
ATOM 3936 N N . GLN B 1 115 ? 8.477 -35.531 -12.039 1 95.69 115 GLN B N 1
ATOM 3937 C CA . GLN B 1 115 ? 9 -36.906 -12.07 1 95.69 115 GLN B CA 1
ATOM 3938 C C . GLN B 1 115 ? 10.492 -36.906 -12.383 1 95.69 115 GLN B C 1
ATOM 3940 O O . GLN B 1 115 ? 11.273 -37.562 -11.703 1 95.69 115 GLN B O 1
ATOM 3945 N N . GLU B 1 116 ? 10.844 -36.188 -13.367 1 96.44 116 GLU B N 1
ATOM 3946 C CA . GLU B 1 116 ? 12.227 -36.156 -13.828 1 96.44 116 GLU B CA 1
ATOM 3947 C C . GLU B 1 116 ? 13.148 -35.562 -12.766 1 96.44 116 GLU B C 1
ATOM 3949 O O . GLU B 1 116 ? 14.344 -35.844 -12.742 1 96.44 116 GLU B O 1
ATOM 3954 N N . ASN B 1 117 ? 12.641 -34.781 -11.922 1 96.25 117 ASN B N 1
ATOM 3955 C CA . ASN B 1 117 ? 13.469 -34.125 -10.93 1 96.25 117 ASN B CA 1
ATOM 3956 C C . ASN B 1 117 ? 13.211 -34.625 -9.523 1 96.25 117 ASN B C 1
ATOM 3958 O O . ASN B 1 117 ? 13.594 -34 -8.539 1 96.25 117 ASN B O 1
ATOM 3962 N N . SER B 1 118 ? 12.484 -35.719 -9.398 1 96.44 118 SER B N 1
ATOM 3963 C CA . SER B 1 118 ? 12.211 -36.406 -8.141 1 96.44 118 SER B CA 1
ATOM 3964 C C . SER B 1 118 ? 11.469 -35.5 -7.164 1 96.44 118 SER B C 1
ATOM 3966 O O . SER B 1 118 ? 11.781 -35.469 -5.973 1 96.44 118 SER B O 1
ATOM 3968 N N . ILE B 1 119 ? 10.68 -34.625 -7.652 1 97.75 119 ILE B N 1
ATOM 3969 C CA . ILE B 1 119 ? 9.781 -33.844 -6.84 1 97.75 119 ILE B CA 1
ATOM 3970 C C . ILE B 1 119 ? 8.539 -34.625 -6.48 1 97.75 119 ILE B C 1
ATOM 3972 O O . ILE B 1 119 ? 7.863 -35.188 -7.359 1 97.75 119 ILE B O 1
ATOM 3976 N N . PRO B 1 120 ? 8.25 -34.781 -5.195 1 98.12 120 PRO B N 1
ATOM 3977 C CA . PRO B 1 120 ? 7.094 -35.594 -4.805 1 98.12 120 PRO B CA 1
ATOM 3978 C C . PRO B 1 120 ? 5.773 -35.031 -5.344 1 98.12 120 PRO B C 1
ATOM 3980 O O . PRO B 1 120 ? 5.48 -33.844 -5.18 1 98.12 120 PRO B O 1
ATOM 3983 N N . THR B 1 121 ? 5.004 -35.844 -5.965 1 97.81 121 THR B N 1
ATOM 3984 C CA . THR B 1 121 ? 3.688 -35.5 -6.492 1 97.81 121 THR B CA 1
ATOM 3985 C C . THR B 1 121 ? 2.785 -36.719 -6.555 1 97.81 121 THR B C 1
ATOM 3987 O O . THR B 1 121 ? 3.24 -37.844 -6.328 1 97.81 121 THR B O 1
ATOM 3990 N N . ALA B 1 122 ? 1.524 -36.5 -6.754 1 96.81 122 ALA B N 1
ATOM 3991 C CA . ALA B 1 122 ? 0.587 -37.625 -6.883 1 96.81 122 ALA B CA 1
ATOM 3992 C C . ALA B 1 122 ? 0.94 -38.5 -8.086 1 96.81 122 ALA B C 1
ATOM 3994 O O . ALA B 1 122 ? 1.357 -38 -9.125 1 96.81 122 ALA B O 1
ATOM 3995 N N . GLU B 1 123 ? 0.703 -39.781 -7.879 1 96.56 123 GLU B N 1
ATOM 3996 C CA . GLU B 1 123 ? 0.807 -40.656 -9.039 1 96.56 123 GLU B CA 1
ATOM 3997 C C . GLU B 1 123 ? -0.086 -40.188 -10.18 1 96.56 123 GLU B C 1
ATOM 3999 O O . GLU B 1 123 ? -1.235 -39.812 -9.953 1 96.56 123 GLU B O 1
ATOM 4004 N N . PHE B 1 124 ? 0.497 -40.188 -11.344 1 97.12 124 PHE B N 1
ATOM 4005 C CA . PHE B 1 124 ? -0.29 -39.625 -12.438 1 97.12 124 PHE B CA 1
ATOM 4006 C C . PHE B 1 124 ? -0.053 -40.406 -13.727 1 97.12 124 PHE B C 1
ATOM 4008 O O . PHE B 1 124 ? 0.872 -41.219 -13.805 1 97.12 124 PHE B O 1
ATOM 4015 N N . GLN B 1 125 ? -0.955 -40.219 -14.703 1 96.5 125 GLN B N 1
ATOM 4016 C CA . GLN B 1 125 ? -0.875 -40.75 -16.047 1 96.5 125 GLN B CA 1
ATOM 4017 C C . GLN B 1 125 ? -1.405 -39.781 -17.078 1 96.5 125 GLN B C 1
ATOM 4019 O O . GLN B 1 125 ? -2.465 -39.156 -16.891 1 96.5 125 GLN B O 1
ATOM 4024 N N . ILE B 1 126 ? -0.652 -39.625 -18.125 1 95.31 126 ILE B N 1
ATOM 4025 C CA . ILE B 1 126 ? -1.09 -38.75 -19.219 1 95.31 126 ILE B CA 1
ATOM 4026 C C . ILE B 1 126 ? -2.141 -39.469 -20.062 1 95.31 126 ILE B C 1
ATOM 4028 O O . ILE B 1 126 ? -1.986 -40.656 -20.391 1 95.31 126 ILE B O 1
ATOM 4032 N N . ILE B 1 127 ? -3.154 -38.75 -20.344 1 94.25 127 ILE B N 1
ATOM 4033 C CA . ILE B 1 127 ? -4.246 -39.281 -21.156 1 94.25 127 ILE B CA 1
ATOM 4034 C C . ILE B 1 127 ? -4.316 -38.5 -22.484 1 94.25 127 ILE B C 1
ATOM 4036 O O . ILE B 1 127 ? -4.758 -37.344 -22.516 1 94.25 127 ILE B O 1
ATOM 4040 N N . SER B 1 128 ? -3.973 -39.125 -23.484 1 90.81 128 SER B N 1
ATOM 4041 C CA . SER B 1 128 ? -3.971 -38.469 -24.781 1 90.81 128 SER B CA 1
ATOM 4042 C C . SER B 1 128 ? -5.27 -38.75 -25.547 1 90.81 128 SER B C 1
ATOM 4044 O O . SER B 1 128 ? -5.641 -37.969 -26.438 1 90.81 128 SER B O 1
ATOM 4046 N N . SER B 1 129 ? -5.895 -39.906 -25.203 1 88.81 129 SER B N 1
ATOM 4047 C CA . SER B 1 129 ? -7.172 -40.281 -25.797 1 88.81 129 SER B CA 1
ATOM 4048 C C . SER B 1 129 ? -8.047 -41.031 -24.797 1 88.81 129 SER B C 1
ATOM 4050 O O . SER B 1 129 ? -7.555 -41.562 -23.812 1 88.81 129 SER B O 1
ATOM 4052 N N . PRO B 1 130 ? -9.305 -41 -25.078 1 88.12 130 PRO B N 1
ATOM 4053 C CA . PRO B 1 130 ? -10.219 -41.688 -24.172 1 88.12 130 PRO B CA 1
ATOM 4054 C C . PRO B 1 130 ? -9.859 -43.156 -23.984 1 88.12 130 PRO B C 1
ATOM 4056 O O . PRO B 1 130 ? -10.141 -43.75 -22.938 1 88.12 130 PRO B O 1
ATOM 4059 N N . GLU B 1 131 ? -9.258 -43.75 -25 1 88.69 131 GLU B N 1
ATOM 4060 C CA . GLU B 1 131 ? -8.883 -45.156 -24.922 1 88.69 131 GLU B CA 1
ATOM 4061 C C . GLU B 1 131 ? -7.859 -45.406 -23.812 1 88.69 131 GLU B C 1
ATOM 4063 O O . GLU B 1 131 ? -7.75 -46.5 -23.281 1 88.69 131 GLU B O 1
ATOM 4068 N N . ASP B 1 132 ? -7.238 -44.344 -23.5 1 90.44 132 ASP B N 1
ATOM 4069 C CA . ASP B 1 132 ? -6.188 -44.469 -22.484 1 90.44 132 ASP B CA 1
ATOM 4070 C C . ASP B 1 132 ? -6.781 -44.719 -21.109 1 90.44 132 ASP B C 1
ATOM 4072 O O . ASP B 1 132 ? -6.102 -45.219 -20.219 1 90.44 132 ASP B O 1
ATOM 4076 N N . PHE B 1 133 ? -8.008 -44.344 -20.922 1 90.25 133 PHE B N 1
ATOM 4077 C CA . PHE B 1 133 ? -8.648 -44.562 -19.641 1 90.25 133 PHE B CA 1
ATOM 4078 C C . PHE B 1 133 ? -8.711 -46.062 -19.312 1 90.25 133 PHE B C 1
ATOM 4080 O O . PHE B 1 133 ? -8.648 -46.438 -18.156 1 90.25 133 PHE B O 1
ATOM 4087 N N . ASN B 1 134 ? -8.805 -46.844 -20.359 1 87.75 134 ASN B N 1
ATOM 4088 C CA . ASN B 1 134 ? -8.914 -48.281 -20.188 1 87.75 134 ASN B CA 1
ATOM 4089 C C . ASN B 1 134 ? -7.57 -48.906 -19.812 1 87.75 134 ASN B C 1
ATOM 4091 O O . ASN B 1 134 ? -7.52 -50.062 -19.344 1 87.75 134 ASN B O 1
ATOM 4095 N N . LYS B 1 135 ? -6.578 -48.188 -19.969 1 90.12 135 LYS B N 1
ATOM 4096 C CA . LYS B 1 135 ? -5.23 -48.688 -19.734 1 90.12 135 LYS B CA 1
ATOM 4097 C C . LYS B 1 135 ? -4.656 -48.156 -18.438 1 90.12 135 LYS B C 1
ATOM 4099 O O . LYS B 1 135 ? -3.488 -48.375 -18.109 1 90.12 135 LYS B O 1
ATOM 4104 N N . THR B 1 136 ? -5.5 -47.438 -17.75 1 90.88 136 THR B N 1
ATOM 4105 C CA . THR B 1 136 ? -4.945 -46.781 -16.594 1 90.88 136 THR B CA 1
ATOM 4106 C C . THR B 1 136 ? -4.77 -47.75 -15.43 1 90.88 136 THR B C 1
ATOM 4108 O O . THR B 1 136 ? -5.578 -48.656 -15.258 1 90.88 136 THR B O 1
ATOM 4111 N N . HIS B 1 137 ? -3.725 -47.594 -14.664 1 91.75 137 HIS B N 1
ATOM 4112 C CA . HIS B 1 137 ? -3.449 -48.406 -13.484 1 91.75 137 HIS B CA 1
ATOM 4113 C C . HIS B 1 137 ? -3.83 -47.688 -12.203 1 91.75 137 HIS B C 1
ATOM 4115 O O . HIS B 1 137 ? -3.713 -48.219 -11.109 1 91.75 137 HIS B O 1
ATOM 4121 N N . ILE B 1 138 ? -4.223 -46.469 -12.305 1 95.69 138 ILE B N 1
ATOM 4122 C CA . ILE B 1 138 ? -4.629 -45.688 -11.148 1 95.69 138 ILE B CA 1
ATOM 4123 C C . ILE B 1 138 ? -6.062 -46.031 -10.758 1 95.69 138 ILE B C 1
ATOM 4125 O O . ILE B 1 138 ? -6.984 -45.906 -11.57 1 95.69 138 ILE B O 1
ATOM 4129 N N . PRO B 1 139 ? -6.254 -46.531 -9.547 1 94.94 139 PRO B N 1
ATOM 4130 C CA . PRO B 1 139 ? -7.598 -46.938 -9.141 1 94.94 139 PRO B CA 1
ATOM 4131 C C . PRO B 1 139 ? -8.531 -45.75 -8.906 1 94.94 139 PRO B C 1
ATOM 4133 O O . PRO B 1 139 ? -8.062 -44.656 -8.602 1 94.94 139 PRO B O 1
ATOM 4136 N N . PHE B 1 140 ? -9.852 -46 -9.008 1 95 140 PHE B N 1
ATOM 4137 C CA . PHE B 1 140 ? -10.859 -45.031 -8.633 1 95 140 PHE B CA 1
ATOM 4138 C C . PHE B 1 140 ? -10.852 -44.812 -7.125 1 95 140 PHE B C 1
ATOM 4140 O O . PHE B 1 140 ? -10.555 -45.719 -6.355 1 95 140 PHE B O 1
ATOM 4147 N N . PRO B 1 141 ? -11.141 -43.719 -6.605 1 95.75 141 PRO B N 1
ATOM 4148 C CA . PRO B 1 141 ? -11.367 -42.531 -7.418 1 95.75 141 PRO B CA 1
ATOM 4149 C C . PRO B 1 141 ? -10.062 -41.812 -7.816 1 95.75 141 PRO B C 1
ATOM 4151 O O . PRO B 1 141 ? -9.047 -41.969 -7.133 1 95.75 141 PRO B O 1
ATOM 4154 N N . TYR B 1 142 ? -10.055 -41.188 -8.914 1 95.94 142 TYR B N 1
ATOM 4155 C CA . TYR B 1 142 ? -8.93 -40.344 -9.312 1 95.94 142 TYR B CA 1
ATOM 4156 C C . TYR B 1 142 ? -9.422 -39.031 -9.898 1 95.94 142 TYR B C 1
ATOM 4158 O O . TYR B 1 142 ? -10.625 -38.844 -10.102 1 95.94 142 TYR B O 1
ATOM 4166 N N . ILE B 1 143 ? -8.516 -38.094 -10.047 1 95 143 ILE B N 1
ATOM 4167 C CA . ILE B 1 143 ? -8.844 -36.75 -10.555 1 95 143 ILE B CA 1
ATOM 4168 C C . ILE B 1 143 ? -8.336 -36.594 -11.984 1 95 143 ILE B C 1
ATOM 4170 O O . ILE B 1 143 ? -7.176 -36.906 -12.273 1 95 143 ILE B O 1
ATOM 4174 N N . GLN B 1 144 ? -9.234 -36.25 -12.859 1 95.38 144 GLN B N 1
ATOM 4175 C CA . GLN B 1 144 ? -8.844 -35.875 -14.219 1 95.38 144 GLN B CA 1
ATOM 4176 C C . GLN B 1 144 ? -8.68 -34.344 -14.352 1 95.38 144 GLN B C 1
ATOM 4178 O O . GLN B 1 144 ? -9.531 -33.594 -13.891 1 95.38 144 GLN B O 1
ATOM 4183 N N . LYS B 1 145 ? -7.555 -33.938 -14.914 1 94.38 145 LYS B N 1
ATOM 4184 C CA . LYS B 1 145 ? -7.281 -32.531 -15.156 1 94.38 145 LYS B CA 1
ATOM 4185 C C . LYS B 1 145 ? -6.922 -32.281 -16.609 1 94.38 145 LYS B C 1
ATOM 4187 O O . LYS B 1 145 ? -6.094 -33 -17.188 1 94.38 145 LYS B O 1
ATOM 4192 N N . LEU B 1 146 ? -7.594 -31.297 -17.141 1 93.69 146 LEU B N 1
ATOM 4193 C CA . LEU B 1 146 ? -7.164 -30.891 -18.469 1 93.69 146 LEU B CA 1
ATOM 4194 C C . LEU B 1 146 ? -5.711 -30.422 -18.453 1 93.69 146 LEU B C 1
ATOM 4196 O O . LEU B 1 146 ? -5.273 -29.766 -17.516 1 93.69 146 LEU B O 1
ATOM 4200 N N . ARG B 1 147 ? -5.035 -30.797 -19.484 1 93.12 147 ARG B N 1
ATOM 4201 C CA . ARG B 1 147 ? -3.621 -30.453 -19.531 1 93.12 147 ARG B CA 1
ATOM 4202 C C . ARG B 1 147 ? -3.432 -28.938 -19.641 1 93.12 147 ARG B C 1
ATOM 4204 O O . ARG B 1 147 ? -2.482 -28.391 -19.078 1 93.12 147 ARG B O 1
ATOM 4211 N N . ARG B 1 148 ? -4.355 -28.25 -20.375 1 90.69 148 ARG B N 1
ATOM 4212 C CA . ARG B 1 148 ? -4.242 -26.812 -20.578 1 90.69 148 ARG B CA 1
ATOM 4213 C C . ARG B 1 148 ? -5.566 -26.109 -20.312 1 90.69 148 ARG B C 1
ATOM 4215 O O . ARG B 1 148 ? -6.629 -26.734 -20.375 1 90.69 148 ARG B O 1
ATOM 4222 N N . ASP B 1 149 ? -5.449 -24.844 -19.875 1 82 149 ASP B N 1
ATOM 4223 C CA . ASP B 1 149 ? -6.562 -23.906 -19.797 1 82 149 ASP B CA 1
ATOM 4224 C C . ASP B 1 149 ? -7.477 -24.234 -18.625 1 82 149 ASP B C 1
ATOM 4226 O O . ASP B 1 149 ? -8.648 -23.844 -18.609 1 82 149 ASP B O 1
ATOM 4230 N N . GLY B 1 150 ? -7 -25.062 -17.781 1 76.19 150 GLY B N 1
ATOM 4231 C CA . GLY B 1 150 ? -7.727 -25.266 -16.531 1 76.19 150 GLY B CA 1
ATOM 4232 C C . GLY B 1 150 ? -7.359 -24.25 -15.461 1 76.19 150 GLY B C 1
ATOM 4233 O O . GLY B 1 150 ? -6.191 -23.875 -15.328 1 76.19 150 GLY B O 1
ATOM 4234 N N . TYR B 1 151 ? -8.359 -23.656 -14.891 1 69 151 TYR B N 1
ATOM 4235 C CA . TYR B 1 151 ? -8.117 -22.734 -13.789 1 69 151 TYR B CA 1
ATOM 4236 C C . TYR B 1 151 ? -9.305 -22.719 -12.828 1 69 151 TYR B C 1
ATOM 4238 O O . TYR B 1 151 ? -10.438 -22.984 -13.234 1 69 151 TYR B O 1
ATOM 4246 N N . ASP B 1 152 ? -9.047 -22.422 -11.578 1 62.78 152 ASP B N 1
ATOM 4247 C CA . ASP B 1 152 ? -10.055 -22.234 -10.539 1 62.78 152 ASP B CA 1
ATOM 4248 C C . ASP B 1 152 ? -11.094 -23.344 -10.578 1 62.78 152 ASP B C 1
ATOM 4250 O O . ASP B 1 152 ? -12.297 -23.078 -10.578 1 62.78 152 ASP B O 1
ATOM 4254 N N . GLY B 1 153 ? -10.641 -24.578 -10.695 1 68.44 153 GLY B N 1
ATOM 4255 C CA . GLY B 1 153 ? -11.523 -25.734 -10.656 1 68.44 153 GLY B CA 1
ATOM 4256 C C . GLY B 1 153 ? -12.039 -26.141 -12.023 1 68.44 153 GLY B C 1
ATOM 4257 O O . GLY B 1 153 ? -12.445 -27.281 -12.227 1 68.44 153 GLY B O 1
ATOM 4258 N N . LYS B 1 154 ? -11.984 -25.125 -12.883 1 78.06 154 LYS B N 1
ATOM 4259 C CA . LYS B 1 154 ? -12.359 -25.469 -14.25 1 78.06 154 LYS B CA 1
ATOM 4260 C C . LYS B 1 154 ? -11.328 -26.406 -14.883 1 78.06 154 LYS B C 1
ATOM 4262 O O . LYS B 1 154 ? -10.125 -26.219 -14.711 1 78.06 154 LYS B O 1
ATOM 4267 N N . GLY B 1 155 ? -11.859 -27.5 -15.461 1 87.19 155 GLY B N 1
ATOM 4268 C CA . GLY B 1 155 ? -10.984 -28.469 -16.109 1 87.19 155 GLY B CA 1
ATOM 4269 C C . GLY B 1 155 ? -10.547 -29.594 -15.188 1 87.19 155 GLY B C 1
ATOM 4270 O O . GLY B 1 155 ? -9.555 -30.281 -15.461 1 87.19 155 GLY B O 1
ATOM 4271 N N . VAL B 1 156 ? -11.18 -29.625 -14.086 1 89.62 156 VAL B N 1
ATOM 4272 C CA . VAL B 1 156 ? -10.891 -30.703 -13.133 1 89.62 156 VAL B CA 1
ATOM 4273 C C . VAL B 1 156 ? -12.141 -31.547 -12.93 1 89.62 156 VAL B C 1
ATOM 4275 O O . VAL B 1 156 ? -13.25 -31.016 -12.797 1 89.62 156 VAL B O 1
ATOM 4278 N N . TYR B 1 157 ? -11.984 -32.812 -12.953 1 92 157 TYR B N 1
ATOM 4279 C CA . TYR B 1 157 ? -13.102 -33.75 -12.812 1 92 157 TYR B CA 1
ATOM 4280 C C . TYR B 1 157 ? -12.719 -34.938 -11.969 1 92 157 TYR B C 1
ATOM 4282 O O . TYR B 1 157 ? -11.719 -35.625 -12.25 1 92 157 TYR B O 1
ATOM 4290 N N . LYS B 1 158 ? -13.469 -35.188 -10.938 1 93.06 158 LYS B N 1
ATOM 4291 C CA . LYS B 1 158 ? -13.242 -36.375 -10.109 1 93.06 158 LYS B CA 1
ATOM 4292 C C . LYS B 1 158 ? -13.938 -37.594 -10.695 1 93.06 158 LYS B C 1
ATOM 4294 O O . LYS B 1 158 ? -15.164 -37.625 -10.797 1 93.06 158 LYS B O 1
ATOM 4299 N N . VAL B 1 159 ? -13.211 -38.562 -11.039 1 94.44 159 VAL B N 1
ATOM 4300 C CA . VAL B 1 159 ? -13.75 -39.812 -11.562 1 94.44 159 VAL B CA 1
ATOM 4301 C C . VAL B 1 159 ? -13.859 -40.844 -10.43 1 94.44 159 VAL B C 1
ATOM 4303 O O . VAL B 1 159 ? -12.852 -41.375 -9.969 1 94.44 159 VAL B O 1
ATOM 4306 N N . VAL B 1 160 ? -15.039 -41.125 -10.094 1 94.88 160 VAL B N 1
ATOM 4307 C CA . VAL B 1 160 ? -15.234 -41.906 -8.883 1 94.88 160 VAL B CA 1
ATOM 4308 C C . VAL B 1 160 ? -15.414 -43.406 -9.242 1 94.88 160 VAL B C 1
ATOM 4310 O O . VAL B 1 160 ? -15.172 -44.281 -8.414 1 94.88 160 VAL B O 1
ATOM 4313 N N . ASP B 1 161 ? -15.969 -43.688 -10.461 1 93.75 161 ASP B N 1
ATOM 4314 C CA . ASP B 1 161 ? -16.188 -45.062 -10.922 1 93.75 161 ASP B CA 1
ATOM 4315 C C . ASP B 1 161 ? -16.25 -45.125 -12.445 1 93.75 161 ASP B C 1
ATOM 4317 O O . ASP B 1 161 ? -16 -44.125 -13.125 1 93.75 161 ASP B O 1
ATOM 4321 N N . GLU B 1 162 ? -16.5 -46.344 -12.922 1 91.94 162 GLU B N 1
ATOM 4322 C CA . GLU B 1 162 ? -16.531 -46.562 -14.367 1 91.94 162 GLU B CA 1
ATOM 4323 C C . GLU B 1 162 ? -17.672 -45.781 -15.016 1 91.94 162 GLU B C 1
ATOM 4325 O O . GLU B 1 162 ? -17.531 -45.312 -16.141 1 91.94 162 GLU B O 1
ATOM 4330 N N . GLN B 1 163 ? -18.688 -45.656 -14.352 1 93 163 GLN B N 1
ATOM 4331 C CA . GLN B 1 163 ? -19.844 -44.938 -14.898 1 93 163 GLN B CA 1
ATOM 4332 C C . GLN B 1 163 ? -19.531 -43.438 -15.07 1 93 163 GLN B C 1
ATOM 4334 O O . GLN B 1 163 ? -20.047 -42.812 -15.992 1 93 163 GLN B O 1
ATOM 4339 N N . SER B 1 164 ? -18.703 -42.938 -14.227 1 92.62 164 SER B N 1
ATOM 4340 C CA . SER B 1 164 ? -18.328 -41.531 -14.258 1 92.62 164 SER B CA 1
ATOM 4341 C C . SER B 1 164 ? -17.484 -41.219 -15.477 1 92.62 164 SER B C 1
ATOM 4343 O O . SER B 1 164 ? -17.328 -40.031 -15.844 1 92.62 164 SER B O 1
ATOM 4345 N N . LEU B 1 165 ? -16.938 -42.188 -16.109 1 91.69 165 LEU B N 1
ATOM 4346 C CA . LEU B 1 165 ? -16.047 -41.969 -17.25 1 91.69 165 LEU B CA 1
ATOM 4347 C C . LEU B 1 165 ? -16.797 -41.375 -18.422 1 91.69 165 LEU B C 1
ATOM 4349 O O . LEU B 1 165 ? -16.203 -40.75 -19.297 1 91.69 165 LEU B O 1
ATOM 4353 N N . ALA B 1 166 ? -18.062 -41.562 -18.453 1 90.62 166 ALA B N 1
ATOM 4354 C CA . ALA B 1 166 ? -18.891 -41.062 -19.531 1 90.62 166 ALA B CA 1
ATOM 4355 C C . ALA B 1 166 ? -18.844 -39.531 -19.594 1 90.62 166 ALA B C 1
ATOM 4357 O O . ALA B 1 166 ? -19 -38.938 -20.656 1 90.62 166 ALA B O 1
ATOM 4358 N N . LYS B 1 167 ? -18.547 -39 -18.469 1 92.81 167 LYS B N 1
ATOM 4359 C CA . LYS B 1 167 ? -18.531 -37.531 -18.375 1 92.81 167 LYS B CA 1
ATOM 4360 C C . LYS B 1 167 ? -17.109 -37 -18.344 1 92.81 167 LYS B C 1
ATOM 4362 O O . LYS B 1 167 ? -16.891 -35.781 -18.203 1 92.81 167 LYS B O 1
ATOM 4367 N N . ALA B 1 168 ? -16.203 -37.812 -18.453 1 92.69 168 ALA B N 1
ATOM 4368 C CA . ALA B 1 168 ? -14.797 -37.438 -18.406 1 92.69 168 ALA B CA 1
ATOM 4369 C C . ALA B 1 168 ? -14.422 -36.594 -19.625 1 92.69 168 ALA B C 1
ATOM 4371 O O . ALA B 1 168 ? -15.07 -36.688 -20.672 1 92.69 168 ALA B O 1
ATOM 4372 N N . PHE B 1 169 ? -13.406 -35.719 -19.469 1 93.31 169 PHE B N 1
ATOM 4373 C CA . PHE B 1 169 ? -12.93 -34.906 -20.578 1 93.31 169 PHE B CA 1
ATOM 4374 C C . PHE B 1 169 ? -12.367 -35.781 -21.703 1 93.31 169 PHE B C 1
ATOM 4376 O O . PHE B 1 169 ? -11.711 -36.781 -21.438 1 93.31 169 PHE B O 1
ATOM 4383 N N . THR B 1 170 ? -12.648 -35.375 -22.906 1 91.5 170 THR B N 1
ATOM 4384 C CA . THR B 1 170 ? -12.086 -36.094 -24.047 1 91.5 170 THR B CA 1
ATOM 4385 C C . THR B 1 170 ? -10.805 -35.438 -24.531 1 91.5 170 THR B C 1
ATOM 4387 O O . THR B 1 170 ? -10.023 -36.031 -25.266 1 91.5 170 THR B O 1
ATOM 4390 N N . GLU B 1 171 ? -10.57 -34.219 -24.125 1 91.56 171 GLU B N 1
ATOM 4391 C CA . GLU B 1 171 ? -9.375 -33.469 -24.469 1 91.56 171 GLU B CA 1
ATOM 4392 C C . GLU B 1 171 ? -8.141 -34.031 -23.766 1 91.56 171 GLU B C 1
ATOM 4394 O O . GLU B 1 171 ? -8.258 -34.75 -22.781 1 91.56 171 GLU B O 1
ATOM 4399 N N . PRO B 1 172 ? -6.969 -33.75 -24.375 1 93 172 PRO B N 1
ATOM 4400 C CA . PRO B 1 172 ? -5.754 -34.188 -23.672 1 93 172 PRO B CA 1
ATOM 4401 C C . PRO B 1 172 ? -5.766 -33.812 -22.203 1 93 172 PRO B C 1
ATOM 4403 O O . PRO B 1 172 ? -6.078 -32.656 -21.859 1 93 172 PRO B O 1
ATOM 4406 N N . SER B 1 173 ? -5.52 -34.688 -21.375 1 95.62 173 SER B N 1
ATOM 4407 C CA . SER B 1 173 ? -5.641 -34.531 -19.938 1 95.62 173 SER B CA 1
ATOM 4408 C C . SER B 1 173 ? -4.648 -35.438 -19.203 1 95.62 173 SER B C 1
ATOM 4410 O O . SER B 1 173 ? -3.783 -36.062 -19.812 1 95.62 173 SER B O 1
ATOM 4412 N N . LEU B 1 174 ? -4.625 -35.281 -17.984 1 95.56 174 LEU B N 1
ATOM 4413 C CA . LEU B 1 174 ? -3.934 -36.219 -17.109 1 95.56 174 LEU B CA 1
ATOM 4414 C C . LEU B 1 174 ? -4.848 -36.688 -15.984 1 95.56 174 LEU B C 1
ATOM 4416 O O . LEU B 1 174 ? -5.797 -36 -15.625 1 95.56 174 LEU B O 1
ATOM 4420 N N . ILE B 1 175 ? -4.602 -37.844 -15.523 1 95.94 175 ILE B N 1
ATOM 4421 C CA . ILE B 1 175 ? -5.289 -38.312 -14.328 1 95.94 175 ILE B CA 1
ATOM 4422 C C . ILE B 1 175 ? -4.289 -38.469 -13.18 1 95.94 175 ILE B C 1
ATOM 4424 O O . ILE B 1 175 ? -3.135 -38.844 -13.391 1 95.94 175 ILE B O 1
ATOM 4428 N N . GLU B 1 176 ? -4.734 -38.094 -12.031 1 96.5 176 GLU B N 1
ATOM 4429 C CA . GLU B 1 176 ? -3.938 -38.188 -10.812 1 96.5 176 GLU B CA 1
ATOM 4430 C C . GLU B 1 176 ? -4.672 -39 -9.734 1 96.5 176 GLU B C 1
ATOM 4432 O O . GLU B 1 176 ? -5.891 -38.875 -9.586 1 96.5 176 GLU B O 1
ATOM 4437 N N . ARG B 1 177 ? -3.891 -39.781 -9.062 1 96.38 177 ARG B N 1
ATOM 4438 C CA . ARG B 1 177 ? -4.461 -40.469 -7.906 1 96.38 177 ARG B CA 1
ATOM 4439 C C . ARG B 1 177 ? -5.082 -39.5 -6.93 1 96.38 177 ARG B C 1
ATOM 4441 O O . ARG B 1 177 ? -4.492 -38.438 -6.641 1 96.38 177 ARG B O 1
ATOM 4448 N N . TRP B 1 178 ? -6.25 -39.812 -6.539 1 94.81 178 TRP B N 1
ATOM 4449 C CA . TRP B 1 178 ? -6.883 -39.031 -5.496 1 94.81 178 TRP B CA 1
ATOM 4450 C C . TRP B 1 178 ? -6.086 -39.094 -4.199 1 94.81 178 TRP B C 1
ATOM 4452 O O . TRP B 1 178 ? -5.809 -40.188 -3.689 1 94.81 178 TRP B O 1
ATOM 4462 N N . ILE B 1 179 ? -5.723 -37.938 -3.652 1 94.12 179 ILE B N 1
ATOM 4463 C CA . ILE B 1 179 ? -4.922 -37.875 -2.438 1 94.12 179 ILE B CA 1
ATOM 4464 C C . ILE B 1 179 ? -5.828 -37.688 -1.228 1 94.12 179 ILE B C 1
ATOM 4466 O O . ILE B 1 179 ? -6.598 -36.719 -1.181 1 94.12 179 ILE B O 1
ATOM 4470 N N . ASP B 1 180 ? -5.805 -38.594 -0.306 1 92 180 ASP B N 1
ATOM 4471 C CA . ASP B 1 180 ? -6.453 -38.406 0.988 1 92 180 ASP B CA 1
ATOM 4472 C C . ASP B 1 180 ? -5.613 -37.531 1.905 1 92 180 ASP B C 1
ATOM 4474 O O . ASP B 1 180 ? -4.926 -38.031 2.799 1 92 180 ASP B O 1
ATOM 4478 N N . PHE B 1 181 ? -5.727 -36.25 1.703 1 91.19 181 PHE B N 1
ATOM 4479 C CA . PHE B 1 181 ? -4.832 -35.312 2.396 1 91.19 181 PHE B CA 1
ATOM 4480 C C . PHE B 1 181 ? -5.48 -34.781 3.666 1 91.19 181 PHE B C 1
ATOM 4482 O O . PHE B 1 181 ? -6.711 -34.75 3.771 1 91.19 181 PHE B O 1
ATOM 4489 N N . GLU B 1 182 ? -4.668 -34.469 4.637 1 90.06 182 GLU B N 1
ATOM 4490 C CA . GLU B 1 182 ? -5.078 -33.844 5.895 1 90.06 182 GLU B CA 1
ATOM 4491 C C . GLU B 1 182 ? -5.203 -32.344 5.738 1 90.06 182 GLU B C 1
ATOM 4493 O O . GLU B 1 182 ? -6.133 -31.719 6.273 1 90.06 182 GLU B O 1
ATOM 4498 N N . LYS B 1 183 ? -4.223 -31.75 5.059 1 92.19 183 LYS B N 1
ATOM 4499 C CA . LYS B 1 183 ? -4.16 -30.297 4.867 1 92.19 183 LYS B CA 1
ATOM 4500 C C . LYS B 1 183 ? -3.666 -29.953 3.465 1 92.19 183 LYS B C 1
ATOM 4502 O O . LYS B 1 183 ? -2.916 -30.719 2.859 1 92.19 183 LYS B O 1
ATOM 4507 N N . GLU B 1 184 ? -4.191 -28.891 2.945 1 93.75 184 GLU B N 1
ATOM 4508 C CA . GLU B 1 184 ? -3.531 -28.219 1.828 1 93.75 184 GLU B CA 1
ATOM 4509 C C . GLU B 1 184 ? -2.59 -27.125 2.318 1 93.75 184 GLU B C 1
ATOM 4511 O O . GLU B 1 184 ? -2.939 -26.344 3.215 1 93.75 184 GLU B O 1
ATOM 4516 N N . ILE B 1 185 ? -1.391 -27.125 1.811 1 97.06 185 ILE B N 1
ATOM 4517 C CA . ILE B 1 185 ? -0.388 -26.141 2.23 1 97.06 185 ILE B CA 1
ATOM 4518 C C . ILE B 1 185 ? 0.245 -25.5 1.004 1 97.06 185 ILE B C 1
ATOM 4520 O O . ILE B 1 185 ? 0.067 -25.969 -0.121 1 97.06 185 ILE B O 1
ATOM 4524 N N . ALA B 1 186 ? 0.864 -24.422 1.169 1 97.44 186 ALA B N 1
ATOM 4525 C CA . ALA B 1 186 ? 1.535 -23.734 0.068 1 97.44 186 ALA B CA 1
ATOM 4526 C C . ALA B 1 186 ? 2.77 -22.984 0.56 1 97.44 186 ALA B C 1
ATOM 4528 O O . ALA B 1 186 ? 2.832 -22.578 1.721 1 97.44 186 ALA B O 1
ATOM 4529 N N . VAL B 1 187 ? 3.729 -22.906 -0.259 1 98.62 187 VAL B N 1
ATOM 4530 C CA . VAL B 1 187 ? 4.926 -22.094 -0.053 1 98.62 187 VAL B CA 1
ATOM 4531 C C . VAL B 1 187 ? 5.176 -21.219 -1.278 1 98.62 187 VAL B C 1
ATOM 4533 O O . VAL B 1 187 ? 5.156 -21.703 -2.412 1 98.62 187 VAL B O 1
ATOM 4536 N N . ILE B 1 188 ? 5.316 -19.969 -1.049 1 98.69 188 ILE B N 1
ATOM 4537 C CA . ILE B 1 188 ? 5.77 -19.062 -2.105 1 98.69 188 ILE B CA 1
ATOM 4538 C C . ILE B 1 188 ? 7.289 -18.922 -2.037 1 98.69 188 ILE B C 1
ATOM 4540 O O . ILE B 1 188 ? 7.848 -18.641 -0.97 1 98.69 188 ILE B O 1
ATOM 4544 N N . VAL B 1 189 ? 7.941 -19.109 -3.117 1 98.88 189 VAL B N 1
ATOM 4545 C CA . VAL B 1 189 ? 9.391 -18.984 -3.193 1 98.88 189 VAL B CA 1
ATOM 4546 C C . VAL B 1 189 ? 9.766 -17.953 -4.258 1 98.88 189 VAL B C 1
ATOM 4548 O O . VAL B 1 189 ? 9.102 -17.844 -5.289 1 98.88 189 VAL B O 1
ATOM 4551 N N . ALA B 1 190 ? 10.742 -17.156 -3.971 1 98.88 190 ALA B N 1
ATOM 4552 C CA . ALA B 1 190 ? 11.281 -16.172 -4.902 1 98.88 190 ALA B CA 1
ATOM 4553 C C . ALA B 1 190 ? 12.734 -16.484 -5.246 1 98.88 190 ALA B C 1
ATOM 4555 O O . ALA B 1 190 ? 13.5 -16.953 -4.398 1 98.88 190 ALA B O 1
ATOM 4556 N N . ARG B 1 191 ? 13.094 -16.266 -6.426 1 98.88 191 ARG B N 1
ATOM 4557 C CA . ARG B 1 191 ? 14.469 -16.375 -6.895 1 98.88 191 ARG B CA 1
ATOM 4558 C C . ARG B 1 191 ? 14.82 -15.227 -7.84 1 98.88 191 ARG B C 1
ATOM 4560 O O . ARG B 1 191 ? 14.016 -14.852 -8.695 1 98.88 191 ARG B O 1
ATOM 4567 N N . ASN B 1 192 ? 15.984 -14.648 -7.605 1 98.25 192 ASN B N 1
ATOM 4568 C CA . ASN B 1 192 ? 16.391 -13.57 -8.5 1 98.25 192 ASN B CA 1
ATOM 4569 C C . ASN B 1 192 ? 17.469 -14.031 -9.484 1 98.25 192 ASN B C 1
ATOM 4571 O O . ASN B 1 192 ? 17.844 -15.203 -9.492 1 98.25 192 ASN B O 1
ATOM 4575 N N . GLU B 1 193 ? 17.828 -13.195 -10.383 1 96.75 193 GLU B N 1
ATOM 4576 C CA . GLU B 1 193 ? 18.766 -13.523 -11.453 1 96.75 193 GLU B CA 1
ATOM 4577 C C . GLU B 1 193 ? 20.125 -13.922 -10.891 1 96.75 193 GLU B C 1
ATOM 4579 O O . GLU B 1 193 ? 20.828 -14.75 -11.477 1 96.75 193 GLU B O 1
ATOM 4584 N N . LYS B 1 194 ? 20.484 -13.383 -9.742 1 96.5 194 LYS B N 1
ATOM 4585 C CA . LYS B 1 194 ? 21.766 -13.695 -9.102 1 96.5 194 LYS B CA 1
ATOM 4586 C C . LYS B 1 194 ? 21.734 -15.086 -8.484 1 96.5 194 LYS B C 1
ATOM 4588 O O . LYS B 1 194 ? 22.781 -15.641 -8.141 1 96.5 194 LYS B O 1
ATOM 4593 N N . GLY B 1 195 ? 20.562 -15.609 -8.328 1 97.75 195 GLY B N 1
ATOM 4594 C CA . GLY B 1 195 ? 20.438 -16.969 -7.812 1 97.75 195 GLY B CA 1
ATOM 4595 C C . GLY B 1 195 ? 20.047 -17.016 -6.348 1 97.75 195 GLY B C 1
ATOM 4596 O O . GLY B 1 195 ? 19.922 -18.094 -5.766 1 97.75 195 GLY B O 1
ATOM 4597 N N . ASP B 1 196 ? 19.844 -15.828 -5.754 1 98.25 196 ASP B N 1
ATOM 4598 C CA . ASP B 1 196 ? 19.344 -15.812 -4.383 1 98.25 196 ASP B CA 1
ATOM 4599 C C . ASP B 1 196 ? 17.938 -16.375 -4.312 1 98.25 196 ASP B C 1
ATOM 4601 O O . ASP B 1 196 ? 17.109 -16.125 -5.199 1 98.25 196 ASP B O 1
ATOM 4605 N N . ILE B 1 197 ? 17.688 -17.188 -3.287 1 98.75 197 ILE B N 1
ATOM 4606 C CA . ILE B 1 197 ? 16.391 -17.797 -3.105 1 98.75 197 ILE B CA 1
ATOM 4607 C C . ILE B 1 197 ? 15.875 -17.516 -1.696 1 98.75 197 ILE B C 1
ATOM 4609 O O . ILE B 1 197 ? 16.625 -17.594 -0.726 1 98.75 197 ILE B O 1
ATOM 4613 N N . LYS B 1 198 ? 14.633 -17.141 -1.616 1 98.5 198 LYS B N 1
ATOM 4614 C CA . LYS B 1 198 ? 13.961 -16.969 -0.33 1 98.5 198 LYS B CA 1
ATOM 4615 C C . LYS B 1 198 ? 12.523 -17.469 -0.385 1 98.5 198 LYS B C 1
ATOM 4617 O O . LYS B 1 198 ? 11.82 -17.266 -1.378 1 98.5 198 LYS B O 1
ATOM 4622 N N . THR B 1 199 ? 12.086 -18.109 0.669 1 98.75 199 THR B N 1
ATOM 4623 C CA . THR B 1 199 ? 10.703 -18.578 0.762 1 98.75 199 THR B CA 1
ATOM 4624 C C . THR B 1 199 ? 9.922 -17.75 1.783 1 98.75 199 THR B C 1
ATOM 4626 O O . THR B 1 199 ? 10.492 -17.266 2.764 1 98.75 199 THR B O 1
ATOM 4629 N N . PHE B 1 200 ? 8.68 -17.531 1.521 1 98.62 200 PHE B N 1
ATOM 4630 C CA . PHE B 1 200 ? 7.762 -17.172 2.6 1 98.62 200 PHE B CA 1
ATOM 4631 C C . PHE B 1 200 ? 7.457 -18.391 3.473 1 98.62 200 PHE B C 1
ATOM 4633 O O . PHE B 1 200 ? 7.539 -19.531 3.014 1 98.62 200 PHE B O 1
ATOM 4640 N N . PRO B 1 201 ? 7.117 -18.156 4.719 1 98.06 201 PRO B N 1
ATOM 4641 C CA . PRO B 1 201 ? 6.691 -19.281 5.555 1 98.06 201 PRO B CA 1
ATOM 4642 C C . PRO B 1 201 ? 5.484 -20.016 4.98 1 98.06 201 PRO B C 1
ATOM 4644 O O . PRO B 1 201 ? 4.598 -19.391 4.387 1 98.06 201 PRO B O 1
ATOM 4647 N N . MET B 1 202 ? 5.477 -21.281 5.207 1 98.06 202 MET B N 1
ATOM 4648 C CA . MET B 1 202 ? 4.398 -22.141 4.73 1 98.06 202 MET B CA 1
ATOM 4649 C C . MET B 1 202 ? 3.053 -21.688 5.289 1 98.06 202 MET B C 1
ATOM 4651 O O . MET B 1 202 ? 2.955 -21.328 6.465 1 98.06 202 MET B O 1
ATOM 4655 N N . VAL B 1 203 ? 2.062 -21.719 4.453 1 97.5 203 VAL B N 1
ATOM 4656 C CA . VAL B 1 203 ? 0.713 -21.375 4.891 1 97.5 203 VAL B CA 1
ATOM 4657 C C . VAL B 1 203 ? -0.181 -22.609 4.82 1 97.5 203 VAL B C 1
ATOM 4659 O O . VAL B 1 203 ? 0.139 -23.578 4.125 1 97.5 203 VAL B O 1
ATOM 4662 N N . GLU B 1 204 ? -1.273 -22.578 5.562 1 95.94 204 GLU B N 1
ATOM 4663 C CA . GLU B 1 204 ? -2.307 -23.609 5.535 1 95.94 204 GLU B CA 1
ATOM 4664 C C . GLU B 1 204 ? -3.588 -23.094 4.887 1 95.94 204 GLU B C 1
ATOM 4666 O O . GLU B 1 204 ? -3.973 -21.938 5.102 1 95.94 204 GLU B O 1
ATOM 4671 N N . MET B 1 205 ? -4.125 -23.906 4.148 1 91.94 205 MET B N 1
ATOM 4672 C CA . MET B 1 205 ? -5.41 -23.562 3.549 1 91.94 205 MET B CA 1
ATOM 4673 C C . MET B 1 205 ? -6.512 -24.484 4.055 1 91.94 205 MET B C 1
ATOM 4675 O O . MET B 1 205 ? -6.379 -25.703 3.986 1 91.94 205 MET B O 1
ATOM 4679 N N . GLU B 1 206 ? -7.496 -23.828 4.613 1 85.19 206 GLU B N 1
ATOM 4680 C CA . GLU B 1 206 ? -8.641 -24.578 5.105 1 85.19 206 GLU B CA 1
ATOM 4681 C C . GLU B 1 206 ? -9.797 -24.547 4.105 1 85.19 206 GLU B C 1
ATOM 4683 O O . GLU B 1 206 ? -10.172 -23.484 3.615 1 85.19 206 GLU B O 1
ATOM 4688 N N . PHE B 1 207 ? -10.18 -25.719 3.814 1 75.94 207 PHE B N 1
ATOM 4689 C CA . PHE B 1 207 ? -11.219 -25.875 2.801 1 75.94 207 PHE B CA 1
ATOM 4690 C C . PHE B 1 207 ? -12.57 -26.125 3.451 1 75.94 207 PHE B C 1
ATOM 4692 O O . PHE B 1 207 ? -12.664 -26.812 4.469 1 75.94 207 PHE B O 1
ATOM 46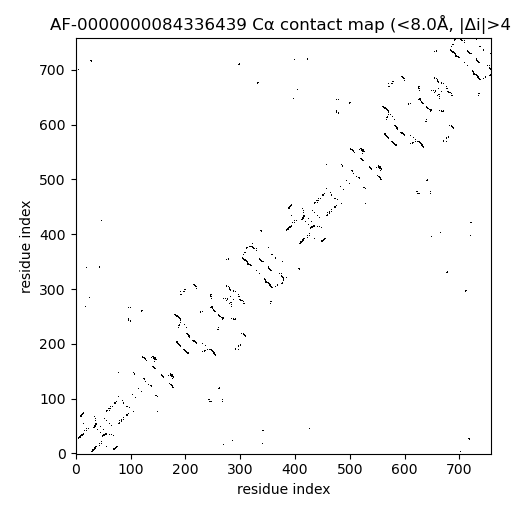99 N N . ASN B 1 208 ? -13.492 -25.328 2.938 1 70.62 208 ASN B N 1
ATOM 4700 C CA . ASN B 1 208 ? -14.875 -25.672 3.275 1 70.62 208 ASN B CA 1
ATOM 4701 C C . ASN B 1 208 ? -15.406 -26.797 2.396 1 70.62 208 ASN B C 1
ATOM 4703 O O . ASN B 1 208 ? -15.664 -26.594 1.208 1 70.62 208 ASN B O 1
ATOM 4707 N N . PRO B 1 209 ? -15.57 -27.906 2.898 1 64.19 209 PRO B N 1
ATOM 4708 C CA . PRO B 1 209 ? -16 -29.062 2.102 1 64.19 209 PRO B CA 1
ATOM 4709 C C . PRO B 1 209 ? -17.344 -28.828 1.399 1 64.19 209 PRO B C 1
ATOM 4711 O O . PRO B 1 209 ? -17.562 -29.344 0.306 1 64.19 209 PRO B O 1
ATOM 4714 N N . GLU B 1 210 ? -18.156 -28.031 2.064 1 58.69 210 GLU B N 1
ATOM 4715 C CA . GLU B 1 210 ? -19.469 -27.797 1.468 1 58.69 210 GLU B CA 1
ATOM 4716 C C . GLU B 1 210 ? -19.359 -26.922 0.22 1 58.69 210 GLU B C 1
ATOM 4718 O O . GLU B 1 210 ? -20.031 -27.172 -0.784 1 58.69 210 GLU B O 1
ATOM 4723 N N . ALA B 1 211 ? -18.438 -26.031 0.273 1 54.94 211 ALA B N 1
ATOM 4724 C CA . ALA B 1 211 ? -18.344 -25.062 -0.815 1 54.94 211 ALA B CA 1
ATOM 4725 C C . ALA B 1 211 ? -17.203 -25.422 -1.774 1 54.94 211 ALA B C 1
ATOM 4727 O O . ALA B 1 211 ? -17.094 -24.844 -2.857 1 54.94 211 ALA B O 1
ATOM 4728 N N . ASN B 1 212 ? -16.531 -26.422 -1.495 1 56.22 212 ASN B N 1
ATOM 4729 C CA . ASN B 1 212 ? -15.344 -26.812 -2.238 1 56.22 212 ASN B CA 1
ATOM 4730 C C . ASN B 1 212 ? -14.43 -25.625 -2.525 1 56.22 212 ASN B C 1
ATOM 4732 O O . ASN B 1 212 ? -13.938 -25.484 -3.645 1 56.22 212 ASN B O 1
ATOM 4736 N N . LEU B 1 213 ? -14.375 -24.672 -1.618 1 62.19 213 LEU B N 1
ATOM 4737 C CA . LEU B 1 213 ? -13.539 -23.484 -1.755 1 62.19 213 LEU B CA 1
ATOM 4738 C C . LEU B 1 213 ? -12.68 -23.281 -0.511 1 62.19 213 LEU B C 1
ATOM 4740 O O . LEU B 1 213 ? -13.031 -23.75 0.574 1 62.19 213 LEU B O 1
ATOM 4744 N N . VAL B 1 214 ? -11.531 -22.734 -0.708 1 68.81 214 VAL B N 1
ATOM 4745 C CA . VAL B 1 214 ? -10.695 -22.359 0.426 1 68.81 214 VAL B CA 1
ATOM 4746 C C . VAL B 1 214 ? -11.445 -21.375 1.325 1 68.81 214 VAL B C 1
ATOM 4748 O O . VAL B 1 214 ? -11.906 -20.328 0.865 1 68.81 214 VAL B O 1
ATOM 4751 N N . GLU B 1 215 ? -11.688 -21.828 2.531 1 77.56 215 GLU B N 1
ATOM 4752 C CA . GLU B 1 215 ? -12.344 -20.984 3.523 1 77.56 215 GLU B CA 1
ATOM 4753 C C . GLU B 1 215 ? -11.391 -19.922 4.066 1 77.56 215 GLU B C 1
ATOM 4755 O O . GLU B 1 215 ? -11.727 -18.734 4.094 1 77.56 215 GLU B O 1
ATOM 4760 N N . PHE B 1 216 ? -10.297 -20.406 4.496 1 89.94 216 PHE B N 1
ATOM 4761 C CA . PHE B 1 216 ? -9.297 -19.531 5.082 1 89.94 216 PHE B CA 1
ATOM 4762 C C . PHE B 1 216 ? -7.895 -19.922 4.621 1 89.94 216 PHE B C 1
ATOM 4764 O O . PHE B 1 216 ? -7.625 -21.109 4.383 1 89.94 216 PHE B O 1
ATOM 4771 N N . LEU B 1 217 ? -7.113 -18.953 4.461 1 94.81 217 LEU B N 1
ATOM 4772 C CA . LEU B 1 217 ? -5.668 -19.156 4.488 1 94.81 217 LEU B CA 1
ATOM 4773 C C . LEU B 1 217 ? -5.078 -18.656 5.801 1 94.81 217 LEU B C 1
ATOM 4775 O O . LEU B 1 217 ? -5.348 -17.531 6.223 1 94.81 217 LEU B O 1
ATOM 4779 N N . ILE B 1 218 ? -4.281 -19.484 6.492 1 95.31 218 ILE B N 1
ATOM 4780 C CA . ILE B 1 218 ? -3.76 -19.172 7.816 1 95.31 218 ILE B CA 1
ATOM 4781 C C . ILE B 1 218 ? -2.236 -19.109 7.77 1 95.31 218 ILE B C 1
ATOM 4783 O O . ILE B 1 218 ? -1.583 -20.062 7.316 1 95.31 218 ILE B O 1
ATOM 4787 N N . ALA B 1 219 ? -1.707 -18.062 8.195 1 96.25 219 ALA B N 1
ATOM 4788 C CA . ALA B 1 219 ? -0.265 -17.844 8.281 1 96.25 219 ALA B CA 1
ATOM 4789 C C . ALA B 1 219 ? 0.123 -17.266 9.641 1 96.25 219 ALA B C 1
ATOM 4791 O O . ALA B 1 219 ? -0.548 -16.375 10.148 1 96.25 219 ALA B O 1
ATOM 4792 N N . PRO B 1 220 ? 1.146 -17.781 10.328 1 93.44 220 PRO B N 1
ATOM 4793 C CA . PRO B 1 220 ? 1.959 -18.938 9.961 1 93.44 220 PRO B CA 1
ATOM 4794 C C . PRO B 1 220 ? 1.284 -20.266 10.297 1 93.44 220 PRO B C 1
ATOM 4796 O O . PRO B 1 220 ? 0.338 -20.297 11.094 1 93.44 220 PRO B O 1
ATOM 4799 N N . SER B 1 221 ? 1.756 -21.281 9.625 1 93.94 221 SER B N 1
ATOM 4800 C CA . SER B 1 221 ? 1.293 -22.625 9.945 1 93.94 221 SER B CA 1
ATOM 4801 C C . SER B 1 221 ? 1.762 -23.047 11.328 1 93.94 221 SER B C 1
ATOM 4803 O O . SER B 1 221 ? 2.848 -22.672 11.773 1 93.94 221 SER B O 1
ATOM 4805 N N . THR B 1 222 ? 0.951 -23.828 12 1 92.25 222 THR B N 1
ATOM 4806 C CA . THR B 1 222 ? 1.335 -24.359 13.305 1 92.25 222 THR B CA 1
ATOM 4807 C C . THR B 1 222 ? 1.718 -25.828 13.188 1 92.25 222 THR B C 1
ATOM 4809 O O . THR B 1 222 ? 1.847 -26.531 14.195 1 92.25 222 THR B O 1
ATOM 4812 N N . LEU B 1 223 ? 1.831 -26.312 12 1 95.19 223 LEU B N 1
ATOM 4813 C CA . LEU B 1 223 ? 2.299 -27.672 11.773 1 95.19 223 LEU B CA 1
ATOM 4814 C C . LEU B 1 223 ? 3.727 -27.859 12.273 1 95.19 223 LEU B C 1
ATOM 4816 O O . LEU B 1 223 ? 4.426 -26.875 12.523 1 95.19 223 LEU B O 1
ATOM 4820 N N . PRO B 1 224 ? 4.16 -29.109 12.445 1 95.38 224 PRO B N 1
ATOM 4821 C CA . PRO B 1 224 ? 5.5 -29.344 12.992 1 95.38 224 PRO B CA 1
ATOM 4822 C C . PRO B 1 224 ? 6.605 -28.75 12.117 1 95.38 224 PRO B C 1
ATOM 4824 O O . PRO B 1 224 ? 6.449 -28.641 10.898 1 95.38 224 PRO B O 1
ATOM 4827 N N . PHE B 1 225 ? 7.633 -28.438 12.773 1 96.06 225 PHE B N 1
ATOM 4828 C CA . PHE B 1 225 ? 8.781 -27.797 12.148 1 96.06 225 PHE B CA 1
ATOM 4829 C C . PHE B 1 225 ? 9.281 -28.609 10.961 1 96.06 225 PHE B C 1
ATOM 4831 O O . PHE B 1 225 ? 9.688 -28.062 9.945 1 96.06 225 PHE B O 1
ATOM 4838 N N . GLU B 1 226 ? 9.242 -29.875 11.102 1 96.75 226 GLU B N 1
ATOM 4839 C CA . GLU B 1 226 ? 9.742 -30.766 10.055 1 96.75 226 GLU B CA 1
ATOM 4840 C C . GLU B 1 226 ? 8.922 -30.625 8.773 1 96.75 226 GLU B C 1
ATOM 4842 O O . GLU B 1 226 ? 9.469 -30.719 7.672 1 96.75 226 GLU B O 1
ATOM 4847 N N . VAL B 1 227 ? 7.637 -30.438 8.945 1 97.5 227 VAL B N 1
ATOM 4848 C CA . VAL B 1 227 ? 6.762 -30.25 7.793 1 97.5 227 VAL B CA 1
ATOM 4849 C C . VAL B 1 227 ? 7.105 -28.938 7.09 1 97.5 227 VAL B C 1
ATOM 4851 O O . VAL B 1 227 ? 7.195 -28.891 5.863 1 97.5 227 VAL B O 1
ATOM 4854 N N . HIS B 1 228 ? 7.355 -27.891 7.891 1 97.38 228 HIS B N 1
ATOM 4855 C CA . HIS B 1 228 ? 7.758 -26.609 7.336 1 97.38 228 HIS B CA 1
ATOM 4856 C C . HIS B 1 228 ? 9.047 -26.734 6.527 1 97.38 228 HIS B C 1
ATOM 4858 O O . HIS B 1 228 ? 9.109 -26.266 5.383 1 97.38 228 HIS B O 1
ATOM 4864 N N . GLU B 1 229 ? 9.977 -27.312 7.16 1 98 229 GLU B N 1
ATOM 4865 C CA . GLU B 1 229 ? 11.289 -27.438 6.539 1 98 229 GLU B CA 1
ATOM 4866 C C . GLU B 1 229 ? 11.203 -28.219 5.23 1 98 229 GLU B C 1
ATOM 4868 O O . GLU B 1 229 ? 11.805 -27.828 4.223 1 98 229 GLU B O 1
ATOM 4873 N N . GLN B 1 230 ? 10.477 -29.266 5.277 1 98.38 230 GLN B N 1
ATOM 4874 C CA . GLN B 1 230 ? 10.336 -30.094 4.086 1 98.38 230 GLN B CA 1
ATOM 4875 C C . GLN B 1 230 ? 9.633 -29.344 2.965 1 98.38 230 GLN B C 1
ATOM 4877 O O . GLN B 1 230 ? 10.078 -29.375 1.813 1 98.38 230 GLN B O 1
ATOM 4882 N N . ALA B 1 231 ? 8.547 -28.719 3.27 1 98.56 231 ALA B N 1
ATOM 4883 C CA . ALA B 1 231 ? 7.793 -27.969 2.27 1 98.56 231 ALA B CA 1
ATOM 4884 C C . ALA B 1 231 ? 8.648 -26.859 1.658 1 98.56 231 ALA B C 1
ATOM 4886 O O . ALA B 1 231 ? 8.641 -26.656 0.441 1 98.56 231 ALA B O 1
ATOM 4887 N N . GLU B 1 232 ? 9.344 -26.156 2.479 1 98.44 232 GLU B N 1
ATOM 4888 C CA . GLU B 1 232 ? 10.211 -25.094 2.002 1 98.44 232 GLU B CA 1
ATOM 4889 C C . GLU B 1 232 ? 11.336 -25.625 1.129 1 98.44 232 GLU B C 1
ATOM 4891 O O . GLU B 1 232 ? 11.688 -25.031 0.11 1 98.44 232 GLU B O 1
ATOM 4896 N N . GLN B 1 233 ? 11.883 -26.719 1.558 1 98.56 233 GLN B N 1
ATOM 4897 C CA . GLN B 1 233 ? 12.961 -27.328 0.775 1 98.56 233 GLN B CA 1
ATOM 4898 C C . GLN B 1 233 ? 12.453 -27.766 -0.598 1 98.56 233 GLN B C 1
ATOM 4900 O O . GLN B 1 233 ? 13.156 -27.594 -1.601 1 98.56 233 GLN B O 1
ATOM 4905 N N . ILE B 1 234 ? 11.289 -28.312 -0.624 1 98.69 234 ILE B N 1
ATOM 4906 C CA . ILE B 1 234 ? 10.688 -28.703 -1.895 1 98.69 234 ILE B CA 1
ATOM 4907 C C . ILE B 1 234 ? 10.555 -27.484 -2.801 1 98.69 234 ILE B C 1
ATOM 4909 O O . ILE B 1 234 ? 10.961 -27.516 -3.965 1 98.69 234 ILE B O 1
ATOM 4913 N N . ALA B 1 235 ? 10.047 -26.422 -2.262 1 98.81 235 ALA B N 1
ATOM 4914 C CA . ALA B 1 235 ? 9.844 -25.203 -3.035 1 98.81 235 ALA B CA 1
ATOM 4915 C C . ALA B 1 235 ? 11.172 -24.656 -3.543 1 98.81 235 ALA B C 1
ATOM 4917 O O . ALA B 1 235 ? 11.289 -24.281 -4.711 1 98.81 235 ALA B O 1
ATOM 4918 N N . LYS B 1 236 ? 12.18 -24.594 -2.689 1 98.69 236 LYS B N 1
ATOM 4919 C CA . LYS B 1 236 ? 13.5 -24.109 -3.07 1 98.69 236 LYS B CA 1
ATOM 4920 C C . LYS B 1 236 ? 14.117 -24.969 -4.164 1 98.69 236 LYS B C 1
ATOM 4922 O O . LYS B 1 236 ? 14.727 -24.453 -5.102 1 98.69 236 LYS B O 1
ATOM 4927 N N . ASN B 1 237 ? 13.953 -26.25 -3.992 1 98.31 237 ASN B N 1
ATOM 4928 C CA . ASN B 1 237 ? 14.484 -27.172 -4.984 1 98.31 237 ASN B CA 1
ATOM 4929 C C . ASN B 1 237 ? 13.844 -26.953 -6.352 1 98.31 237 ASN B C 1
ATOM 4931 O O . ASN B 1 237 ? 14.539 -26.922 -7.371 1 98.31 237 ASN B O 1
ATOM 4935 N N . ILE B 1 238 ? 12.57 -26.797 -6.332 1 98.69 238 ILE B N 1
ATOM 4936 C CA . ILE B 1 238 ? 11.859 -26.594 -7.586 1 98.69 238 ILE B CA 1
ATOM 4937 C C . ILE B 1 238 ? 12.336 -25.281 -8.234 1 98.69 238 ILE B C 1
ATOM 4939 O O . ILE B 1 238 ? 12.648 -25.25 -9.422 1 98.69 238 ILE B O 1
ATOM 4943 N N . ALA B 1 239 ? 12.391 -24.25 -7.457 1 98.62 239 ALA B N 1
ATOM 4944 C CA . ALA B 1 239 ? 12.828 -22.953 -7.977 1 98.62 239 ALA B CA 1
ATOM 4945 C C . ALA B 1 239 ? 14.242 -23.031 -8.539 1 98.62 239 ALA B C 1
ATOM 4947 O O . ALA B 1 239 ? 14.539 -22.453 -9.586 1 98.62 239 ALA B O 1
ATOM 4948 N N . SER B 1 240 ? 15.102 -23.75 -7.852 1 97.94 240 SER B N 1
ATOM 4949 C CA . SER B 1 240 ? 16.484 -23.906 -8.273 1 97.94 240 SER B CA 1
ATOM 4950 C C . SER B 1 240 ? 16.578 -24.703 -9.57 1 97.94 240 SER B C 1
ATOM 4952 O O . SER B 1 240 ? 17.328 -24.328 -10.484 1 97.94 240 SER B O 1
ATOM 4954 N N . GLN B 1 241 ? 15.836 -25.766 -9.664 1 97.12 241 GLN B N 1
ATOM 4955 C CA . GLN B 1 241 ? 15.859 -26.609 -10.852 1 97.12 241 GLN B CA 1
ATOM 4956 C C . GLN B 1 241 ? 15.312 -25.859 -12.07 1 97.12 241 GLN B C 1
ATOM 4958 O O . GLN B 1 241 ? 15.828 -26.016 -13.18 1 97.12 241 GLN B O 1
ATOM 4963 N N . LEU B 1 242 ? 14.312 -25.094 -11.805 1 97.75 242 LEU B N 1
ATOM 4964 C CA . LEU B 1 242 ? 13.727 -24.297 -12.883 1 97.75 242 LEU B CA 1
ATOM 4965 C C . LEU B 1 242 ? 14.602 -23.094 -13.211 1 97.75 242 LEU B C 1
ATOM 4967 O O . LEU B 1 242 ? 14.453 -22.484 -14.281 1 97.75 242 LEU B O 1
ATOM 4971 N N . LYS B 1 243 ? 15.469 -22.719 -12.258 1 97.81 243 LYS B N 1
ATOM 4972 C CA . LYS B 1 243 ? 16.203 -21.453 -12.344 1 97.81 243 LYS B CA 1
ATOM 4973 C C . LYS B 1 243 ? 15.25 -20.297 -12.625 1 97.81 243 LYS B C 1
ATOM 4975 O O . LYS B 1 243 ? 15.539 -19.453 -13.477 1 97.81 243 LYS B O 1
ATOM 4980 N N . ILE B 1 244 ? 14.172 -20.359 -12.023 1 98.62 244 ILE B N 1
ATOM 4981 C CA . ILE B 1 244 ? 13.133 -19.359 -12.266 1 98.62 244 ILE B CA 1
ATOM 4982 C C . ILE B 1 244 ? 13.578 -18 -11.727 1 98.62 244 ILE B C 1
ATOM 4984 O O . ILE B 1 244 ? 14.266 -17.938 -10.711 1 98.62 244 ILE B O 1
ATOM 4988 N N . VAL B 1 245 ? 13.25 -16.922 -12.383 1 98.75 245 VAL B N 1
ATOM 4989 C CA . VAL B 1 245 ? 13.367 -15.562 -11.852 1 98.75 245 VAL B CA 1
ATOM 4990 C C . VAL B 1 245 ? 11.977 -14.992 -11.57 1 98.75 245 VAL B C 1
ATOM 4992 O O . VAL B 1 245 ? 11.117 -14.992 -12.453 1 98.75 245 VAL B O 1
ATOM 4995 N N . GLY B 1 246 ? 11.734 -14.539 -10.398 1 98.62 246 GLY B N 1
ATOM 4996 C CA . GLY B 1 246 ? 10.422 -14.102 -9.953 1 98.62 246 GLY B CA 1
ATOM 4997 C C . GLY B 1 246 ? 9.852 -14.953 -8.828 1 98.62 246 GLY B C 1
ATOM 4998 O O . GLY B 1 246 ? 10.609 -15.531 -8.047 1 98.62 246 GLY B O 1
ATOM 4999 N N . LEU B 1 247 ? 8.586 -15.023 -8.734 1 98.75 247 LEU B N 1
ATOM 5000 C CA . LEU B 1 247 ? 7.895 -15.797 -7.707 1 98.75 247 LEU B CA 1
ATOM 5001 C C . LEU B 1 247 ? 7.402 -17.125 -8.273 1 98.75 247 LEU B C 1
ATOM 5003 O O . LEU B 1 247 ? 7.141 -17.234 -9.469 1 98.75 247 LEU B O 1
ATOM 5007 N N . LEU B 1 248 ? 7.312 -18 -7.387 1 98.75 248 LEU B N 1
ATOM 5008 C CA . LEU B 1 248 ? 6.672 -19.297 -7.648 1 98.75 248 LEU B CA 1
ATOM 5009 C C . LEU B 1 248 ? 5.832 -19.734 -6.457 1 98.75 248 LEU B C 1
ATOM 5011 O O . LEU B 1 248 ? 6.34 -19.844 -5.336 1 98.75 248 LEU B O 1
ATOM 5015 N N . ALA B 1 249 ? 4.594 -19.906 -6.699 1 98.19 249 ALA B N 1
ATOM 5016 C CA . ALA B 1 249 ? 3.738 -20.531 -5.691 1 98.19 249 ALA B CA 1
ATOM 5017 C C . ALA B 1 249 ? 3.727 -22.047 -5.844 1 98.19 249 ALA B C 1
ATOM 5019 O O . ALA B 1 249 ? 3.449 -22.562 -6.926 1 98.19 249 ALA B O 1
ATOM 5020 N N . VAL B 1 250 ? 4.031 -22.688 -4.812 1 98.44 250 VAL B N 1
ATOM 5021 C CA . VAL B 1 250 ? 4.027 -24.141 -4.781 1 98.44 250 VAL B CA 1
ATOM 5022 C C . VAL B 1 250 ? 2.902 -24.641 -3.873 1 98.44 250 VAL B C 1
ATOM 5024 O O . VAL B 1 250 ? 2.998 -24.531 -2.646 1 98.44 250 VAL B O 1
ATOM 5027 N N . GLU B 1 251 ? 1.891 -25.141 -4.465 1 95.94 251 GLU B N 1
ATOM 5028 C CA . GLU B 1 251 ? 0.777 -25.703 -3.711 1 95.94 251 GLU B CA 1
ATOM 5029 C C . GLU B 1 251 ? 0.974 -27.203 -3.482 1 95.94 251 GLU B C 1
ATOM 5031 O O . GLU B 1 251 ? 1.358 -27.938 -4.398 1 95.94 251 GLU B O 1
ATOM 5036 N N . MET B 1 252 ? 0.687 -27.625 -2.268 1 97.88 252 MET B N 1
ATOM 5037 C CA . MET B 1 252 ? 0.989 -29 -1.882 1 97.88 252 MET B CA 1
ATOM 5038 C C . MET B 1 252 ? -0.135 -29.594 -1.036 1 97.88 252 MET B C 1
ATOM 5040 O O . MET B 1 252 ? -0.953 -28.844 -0.483 1 97.88 252 MET B O 1
ATOM 5044 N N . PHE B 1 253 ? -0.147 -30.906 -0.984 1 96.5 253 PHE B N 1
ATOM 5045 C CA . PHE B 1 253 ? -0.967 -31.656 -0.043 1 96.5 253 PHE B CA 1
ATOM 5046 C C . PHE B 1 253 ? -0.104 -32.281 1.05 1 96.5 253 PHE B C 1
ATOM 5048 O O . PHE B 1 253 ? 0.988 -32.781 0.776 1 96.5 253 PHE B O 1
ATOM 5055 N N . LEU B 1 254 ? -0.502 -32.062 2.238 1 97 254 LEU B N 1
ATOM 5056 C CA . LEU B 1 254 ? -0.031 -32.906 3.332 1 97 254 LEU B CA 1
ATOM 5057 C C . LEU B 1 254 ? -0.991 -34.062 3.576 1 97 254 LEU B C 1
ATOM 5059 O O . LEU B 1 254 ? -2.109 -33.875 4.055 1 97 254 LEU B O 1
ATOM 5063 N N . ASP B 1 255 ? -0.511 -35.25 3.215 1 95.62 255 ASP B N 1
ATOM 5064 C CA . ASP B 1 255 ? -1.44 -36.375 3.34 1 95.62 255 ASP B CA 1
ATOM 5065 C C . ASP B 1 255 ? -1.501 -36.875 4.781 1 95.62 255 ASP B C 1
ATOM 5067 O O . ASP B 1 255 ? -0.807 -36.375 5.656 1 95.62 255 ASP B O 1
ATOM 5071 N N . LYS B 1 256 ? -2.32 -37.844 5.027 1 94.38 256 LYS B N 1
ATOM 5072 C CA . LYS B 1 256 ? -2.598 -38.312 6.379 1 94.38 256 LYS B CA 1
ATOM 5073 C C . LYS B 1 256 ? -1.414 -39.094 6.945 1 94.38 256 LYS B C 1
ATOM 5075 O O . LYS B 1 256 ? -1.352 -39.344 8.148 1 94.38 256 LYS B O 1
ATOM 5080 N N . HIS B 1 257 ? -0.493 -39.438 6.156 1 94.19 257 HIS B N 1
ATOM 5081 C CA . HIS B 1 257 ? 0.681 -40.188 6.594 1 94.19 257 HIS B CA 1
ATOM 5082 C C . HIS B 1 257 ? 1.89 -39.281 6.754 1 94.19 257 HIS B C 1
ATOM 5084 O O . HIS B 1 257 ? 3 -39.75 7.016 1 94.19 257 HIS B O 1
ATOM 5090 N N . GLY B 1 258 ? 1.699 -37.969 6.523 1 94.31 258 GLY B N 1
ATOM 5091 C CA . GLY B 1 258 ? 2.756 -37 6.742 1 94.31 258 GLY B CA 1
ATOM 5092 C C . GLY B 1 258 ? 3.59 -36.75 5.504 1 94.31 258 GLY B C 1
ATOM 5093 O O . GLY B 1 258 ? 4.613 -36.062 5.574 1 94.31 258 GLY B O 1
ATOM 5094 N N . ARG B 1 259 ? 3.191 -37.375 4.445 1 96.12 259 ARG B N 1
ATOM 5095 C CA . ARG B 1 259 ? 3.906 -37.156 3.195 1 96.12 259 ARG B CA 1
ATOM 5096 C C . ARG B 1 259 ? 3.436 -35.844 2.523 1 96.12 259 ARG B C 1
ATOM 5098 O O . ARG B 1 259 ? 2.238 -35.562 2.504 1 96.12 259 ARG B O 1
ATOM 5105 N N . ILE B 1 260 ? 4.371 -35 2.01 1 98.5 260 ILE B N 1
ATOM 5106 C CA . ILE B 1 260 ? 4.066 -33.781 1.274 1 98.5 260 ILE B CA 1
ATOM 5107 C C . ILE B 1 260 ? 4.137 -34.062 -0.227 1 98.5 260 ILE B C 1
ATOM 5109 O O . ILE B 1 260 ? 5.125 -34.594 -0.722 1 98.5 260 ILE B O 1
ATOM 5113 N N . LEU B 1 261 ? 3.041 -33.719 -0.986 1 98.44 261 LEU B N 1
ATOM 5114 C CA . LEU B 1 261 ? 2.953 -33.906 -2.43 1 98.44 261 LEU B CA 1
ATOM 5115 C C . LEU B 1 261 ? 2.639 -32.594 -3.135 1 98.44 261 LEU B C 1
ATOM 5117 O O . LEU B 1 261 ? 1.687 -31.906 -2.768 1 98.44 261 LEU B O 1
ATOM 5121 N N . VAL B 1 262 ? 3.451 -32.281 -4.117 1 98.31 262 VAL B N 1
ATOM 5122 C CA . VAL B 1 262 ? 3.217 -31.047 -4.883 1 98.31 262 VAL B CA 1
ATOM 5123 C C . VAL B 1 262 ? 1.993 -31.219 -5.777 1 98.31 262 VAL B C 1
ATOM 5125 O O . VAL B 1 262 ? 1.875 -32.219 -6.488 1 98.31 262 VAL B O 1
ATOM 5128 N N . ASN B 1 263 ? 1.081 -30.297 -5.695 1 94.38 263 ASN B N 1
ATOM 5129 C CA . ASN B 1 263 ? -0.139 -30.312 -6.496 1 94.38 263 ASN B CA 1
ATOM 5130 C C . ASN B 1 263 ? 0.019 -29.484 -7.773 1 94.38 263 ASN B C 1
ATOM 5132 O O . ASN B 1 263 ? -0.193 -30 -8.875 1 94.38 263 ASN B O 1
ATOM 5136 N N . GLU B 1 264 ? 0.393 -28.297 -7.645 1 92.31 264 GLU B N 1
ATOM 5137 C CA . GLU B 1 264 ? 0.526 -27.422 -8.805 1 92.31 264 GLU B CA 1
ATOM 5138 C C . GLU B 1 264 ? 1.471 -26.266 -8.508 1 92.31 264 GLU B C 1
ATOM 5140 O O . GLU B 1 264 ? 1.792 -25.984 -7.348 1 92.31 264 GLU B O 1
ATOM 5145 N N . LEU B 1 265 ? 1.938 -25.641 -9.586 1 96.62 265 LEU B N 1
ATOM 5146 C CA . LEU B 1 265 ? 2.812 -24.484 -9.539 1 96.62 265 LEU B CA 1
ATOM 5147 C C . LEU B 1 265 ? 2.145 -23.266 -10.195 1 96.62 265 LEU B C 1
ATOM 5149 O O . LEU B 1 265 ? 1.415 -23.422 -11.18 1 96.62 265 LEU B O 1
ATOM 5153 N N . ALA B 1 266 ? 2.363 -22.141 -9.664 1 96.19 266 ALA B N 1
ATOM 5154 C CA . ALA B 1 266 ? 2.018 -20.859 -10.297 1 96.19 266 ALA B CA 1
ATOM 5155 C C . ALA B 1 266 ? 3.211 -19.922 -10.305 1 96.19 266 ALA B C 1
ATOM 5157 O O . ALA B 1 266 ? 3.688 -19.5 -9.25 1 96.19 266 ALA B O 1
ATOM 5158 N N . PRO B 1 267 ? 3.732 -19.562 -11.453 1 97.81 267 PRO B N 1
ATOM 5159 C CA . PRO B 1 267 ? 4.945 -18.75 -11.547 1 97.81 267 PRO B CA 1
ATOM 5160 C C . PRO B 1 267 ? 4.656 -17.25 -11.562 1 97.81 267 PRO B C 1
ATOM 5162 O O . PRO B 1 267 ? 5.113 -16.531 -12.453 1 97.81 267 PRO B O 1
ATOM 5165 N N . ARG B 1 268 ? 3.904 -16.766 -10.656 1 97.81 268 ARG B N 1
ATOM 5166 C CA . ARG B 1 268 ? 3.412 -15.406 -10.492 1 97.81 268 ARG B CA 1
ATOM 5167 C C . ARG B 1 268 ? 2.902 -15.172 -9.07 1 97.81 268 ARG B C 1
ATOM 5169 O O . ARG B 1 268 ? 2.787 -16.125 -8.289 1 97.81 268 ARG B O 1
ATOM 5176 N N . PRO B 1 269 ? 2.654 -13.867 -8.719 1 97.69 269 PRO B N 1
ATOM 5177 C CA . PRO B 1 269 ? 1.914 -13.719 -7.465 1 97.69 269 PRO B CA 1
ATOM 5178 C C . PRO B 1 269 ? 0.662 -14.594 -7.41 1 97.69 269 PRO B C 1
ATOM 5180 O O . PRO B 1 269 ? 0.092 -14.93 -8.453 1 97.69 269 PRO B O 1
ATOM 5183 N N . HIS B 1 270 ? 0.346 -14.992 -6.258 1 96.06 270 HIS B N 1
ATOM 5184 C CA . HIS B 1 270 ? -0.69 -16.016 -6.09 1 96.06 270 HIS B CA 1
ATOM 5185 C C . HIS B 1 270 ? -1.596 -15.68 -4.906 1 96.06 270 HIS B C 1
ATOM 5187 O O . HIS B 1 270 ? -1.198 -14.945 -4 1 96.06 270 HIS B O 1
ATOM 5193 N N . ASN B 1 271 ? -2.793 -16.172 -4.902 1 92.31 271 ASN B N 1
ATOM 5194 C CA . ASN B 1 271 ? -3.756 -15.953 -3.83 1 92.31 271 ASN B CA 1
ATOM 5195 C C . ASN B 1 271 ? -3.223 -16.453 -2.488 1 92.31 271 ASN B C 1
ATOM 5197 O O . ASN B 1 271 ? -3.535 -15.875 -1.442 1 92.31 271 ASN B O 1
ATOM 5201 N N . SER B 1 272 ? -2.436 -17.469 -2.543 1 94.44 272 SER B N 1
ATOM 5202 C CA . SER B 1 272 ? -1.889 -18.031 -1.31 1 94.44 272 SER B CA 1
ATOM 5203 C C . SER B 1 272 ? -0.795 -17.125 -0.737 1 94.44 272 SER B C 1
ATOM 5205 O O . SER B 1 272 ? -0.129 -17.5 0.233 1 94.44 272 SER B O 1
ATOM 5207 N N . GLY B 1 273 ? -0.595 -15.969 -1.299 1 97 273 GLY B N 1
ATOM 5208 C CA . GLY B 1 273 ? 0.385 -15.023 -0.787 1 97 273 GLY B CA 1
ATOM 5209 C C . GLY B 1 273 ? -0.207 -13.664 -0.463 1 97 273 GLY B C 1
ATOM 5210 O O . GLY B 1 273 ? 0.518 -12.734 -0.095 1 97 273 GLY B O 1
ATOM 5211 N N . HIS B 1 274 ? -1.544 -13.516 -0.581 1 97.25 274 HIS B N 1
ATOM 5212 C CA . HIS B 1 274 ? -2.166 -12.211 -0.387 1 97.25 274 HIS B CA 1
ATOM 5213 C C . HIS B 1 274 ? -1.954 -11.703 1.035 1 97.25 274 HIS B C 1
ATOM 5215 O O . HIS B 1 274 ? -1.755 -10.5 1.249 1 97.25 274 HIS B O 1
ATOM 5221 N N . GLN B 1 275 ? -1.936 -12.648 1.986 1 97.69 275 GLN B N 1
ATOM 5222 C CA . GLN B 1 275 ? -1.823 -12.266 3.391 1 97.69 275 GLN B CA 1
ATOM 5223 C C . GLN B 1 275 ? -0.488 -11.578 3.67 1 97.69 275 GLN B C 1
ATOM 5225 O O . GLN B 1 275 ? -0.325 -10.922 4.699 1 97.69 275 GLN B O 1
ATOM 5230 N N . THR B 1 276 ? 0.488 -11.766 2.787 1 98.12 276 THR B N 1
ATOM 5231 C CA . THR B 1 276 ? 1.833 -11.258 3.033 1 98.12 276 THR B CA 1
ATOM 5232 C C . THR B 1 276 ? 1.845 -9.727 3.025 1 98.12 276 THR B C 1
ATOM 5234 O O . THR B 1 276 ? 2.783 -9.109 3.527 1 98.12 276 THR B O 1
ATOM 5237 N N . ILE B 1 277 ? 0.838 -9.109 2.426 1 97.5 277 ILE B N 1
ATOM 5238 C CA . ILE B 1 277 ? 0.777 -7.652 2.355 1 97.5 277 ILE B CA 1
ATOM 5239 C C . ILE B 1 277 ? 0.803 -7.066 3.764 1 97.5 277 ILE B C 1
ATOM 5241 O O . ILE B 1 277 ? 1.562 -6.137 4.043 1 97.5 277 ILE B O 1
ATOM 5245 N N . GLU B 1 278 ? -0.013 -7.641 4.648 1 96.56 278 GLU B N 1
ATOM 5246 C CA . GLU B 1 278 ? -0.11 -7.113 6.008 1 96.56 278 GLU B CA 1
ATOM 5247 C C . GLU B 1 278 ? 0.617 -8.016 7.004 1 96.56 278 GLU B C 1
ATOM 5249 O O . GLU B 1 278 ? 1.002 -7.566 8.086 1 96.56 278 GLU B O 1
ATOM 5254 N N . GLY B 1 279 ? 0.845 -9.258 6.605 1 96.06 279 GLY B N 1
ATOM 5255 C CA . GLY B 1 279 ? 1.245 -10.242 7.602 1 96.06 279 GLY B CA 1
ATOM 5256 C C . GLY B 1 279 ? 2.742 -10.484 7.633 1 96.06 279 GLY B C 1
ATOM 5257 O O . GLY B 1 279 ? 3.252 -11.141 8.539 1 96.06 279 GLY B O 1
ATOM 5258 N N . ASN B 1 280 ? 3.48 -10.016 6.645 1 96.69 280 ASN B N 1
ATOM 5259 C CA . ASN B 1 280 ? 4.91 -10.289 6.555 1 96.69 280 ASN B CA 1
ATOM 5260 C C . ASN B 1 280 ? 5.719 -9 6.395 1 96.69 280 ASN B C 1
ATOM 5262 O O . ASN B 1 280 ? 5.152 -7.934 6.16 1 96.69 280 ASN B O 1
ATOM 5266 N N . ILE B 1 281 ? 7.062 -9.109 6.5 1 94.88 281 ILE B N 1
ATOM 5267 C CA . ILE B 1 281 ? 7.949 -7.957 6.383 1 94.88 281 ILE B CA 1
ATOM 5268 C C . ILE B 1 281 ? 7.891 -7.402 4.961 1 94.88 281 ILE B C 1
ATOM 5270 O O . ILE B 1 281 ? 7.73 -6.195 4.766 1 94.88 281 ILE B O 1
ATOM 5274 N N . VAL B 1 282 ? 8.031 -8.289 4.02 1 97.06 282 VAL B N 1
ATOM 5275 C CA . VAL B 1 282 ? 7.789 -7.891 2.639 1 97.06 282 VAL B CA 1
ATOM 5276 C C . VAL B 1 282 ? 6.598 -8.656 2.074 1 97.06 282 VAL B C 1
ATOM 5278 O O . VAL B 1 282 ? 6.34 -9.797 2.471 1 97.06 282 VAL B O 1
ATOM 5281 N N . SER B 1 283 ? 5.832 -8.094 1.218 1 97.94 283 SER B N 1
ATOM 5282 C CA . SER B 1 283 ? 4.738 -8.773 0.538 1 97.94 283 SER B CA 1
ATOM 5283 C C . SER B 1 283 ? 5.246 -9.609 -0.631 1 97.94 283 SER B C 1
ATOM 5285 O O . SER B 1 283 ? 6.371 -9.422 -1.093 1 97.94 283 SER B O 1
ATOM 5287 N N . GLN B 1 284 ? 4.418 -10.523 -1.102 1 98.75 284 GLN B N 1
ATOM 5288 C CA . GLN B 1 284 ? 4.789 -11.281 -2.291 1 98.75 284 GLN B CA 1
ATOM 5289 C C . GLN B 1 284 ? 4.996 -10.359 -3.49 1 98.75 284 GLN B C 1
ATOM 5291 O O . GLN B 1 284 ? 5.809 -10.656 -4.371 1 98.75 284 GLN B O 1
ATOM 5296 N N . PHE B 1 285 ? 4.309 -9.25 -3.545 1 98.56 285 PHE B N 1
ATOM 5297 C CA . PHE B 1 285 ? 4.41 -8.328 -4.672 1 98.56 285 PHE B CA 1
ATOM 5298 C C . PHE B 1 285 ? 5.742 -7.59 -4.648 1 98.56 285 PHE B C 1
ATOM 5300 O O . PHE B 1 285 ? 6.398 -7.453 -5.68 1 98.56 285 PHE B O 1
ATOM 5307 N N . GLU B 1 286 ? 6.078 -7.133 -3.484 1 97.88 286 GLU B N 1
ATOM 5308 C CA . GLU B 1 286 ? 7.402 -6.527 -3.346 1 97.88 286 GLU B CA 1
ATOM 5309 C C . GLU B 1 286 ? 8.5 -7.531 -3.68 1 97.88 286 GLU B C 1
ATOM 5311 O O . GLU B 1 286 ? 9.469 -7.191 -4.363 1 97.88 286 GLU B O 1
ATOM 5316 N N . GLN B 1 287 ? 8.352 -8.672 -3.168 1 98.69 287 GLN B N 1
ATOM 5317 C CA . GLN B 1 287 ? 9.367 -9.703 -3.396 1 98.69 287 GLN B CA 1
ATOM 5318 C C . GLN B 1 287 ? 9.477 -10.039 -4.879 1 98.69 287 GLN B C 1
ATOM 5320 O O . GLN B 1 287 ? 10.578 -10.273 -5.383 1 98.69 287 GLN B O 1
ATOM 5325 N N . HIS B 1 288 ? 8.359 -10.117 -5.559 1 98.75 288 HIS B N 1
ATOM 5326 C CA . HIS B 1 288 ? 8.367 -10.352 -6.996 1 98.75 288 HIS B CA 1
ATOM 5327 C C . HIS B 1 288 ? 9.125 -9.25 -7.727 1 98.75 288 HIS B C 1
ATOM 5329 O O . HIS B 1 288 ? 9.969 -9.523 -8.578 1 98.75 288 HIS B O 1
ATOM 5335 N N . LEU B 1 289 ? 8.836 -8.008 -7.391 1 97.44 289 LEU B N 1
ATOM 5336 C CA . LEU B 1 289 ? 9.523 -6.875 -8.008 1 97.44 289 LEU B CA 1
ATOM 5337 C C . LEU B 1 289 ? 11.023 -6.949 -7.766 1 97.44 289 LEU B C 1
ATOM 5339 O O . LEU B 1 289 ? 11.812 -6.773 -8.695 1 97.44 289 LEU B O 1
ATOM 5343 N N . ARG B 1 290 ? 11.375 -7.211 -6.516 1 97.38 290 ARG B N 1
ATOM 5344 C CA . ARG B 1 290 ? 12.797 -7.316 -6.195 1 97.38 290 ARG B CA 1
ATOM 5345 C C . ARG B 1 290 ? 13.461 -8.422 -7.012 1 97.38 290 ARG B C 1
ATOM 5347 O O . ARG B 1 290 ? 14.555 -8.234 -7.551 1 97.38 290 ARG B O 1
ATOM 5354 N N . ALA B 1 291 ? 12.789 -9.508 -7.117 1 98.44 291 ALA B N 1
ATOM 5355 C CA . ALA B 1 291 ? 13.344 -10.648 -7.84 1 98.44 291 ALA B CA 1
ATOM 5356 C C . ALA B 1 291 ? 13.539 -10.312 -9.312 1 98.44 291 ALA B C 1
ATOM 5358 O O . ALA B 1 291 ? 14.633 -10.5 -9.859 1 98.44 291 ALA B O 1
ATOM 5359 N N . ILE B 1 292 ? 12.539 -9.781 -9.938 1 97.69 292 ILE B N 1
ATOM 5360 C CA . ILE B 1 292 ? 12.609 -9.617 -11.391 1 97.69 292 ILE B CA 1
ATOM 5361 C C . ILE B 1 292 ? 13.492 -8.422 -11.727 1 97.69 292 ILE B C 1
ATOM 5363 O O . ILE B 1 292 ? 14.062 -8.359 -12.82 1 97.69 292 ILE B O 1
ATOM 5367 N N . PHE B 1 293 ? 13.695 -7.52 -10.844 1 95.12 293 PHE B N 1
ATOM 5368 C CA . PHE B 1 293 ? 14.602 -6.398 -11.055 1 95.12 293 PHE B CA 1
ATOM 5369 C C . PHE B 1 293 ? 15.992 -6.711 -10.516 1 95.12 293 PHE B C 1
ATOM 5371 O O . PHE B 1 293 ? 16.859 -5.844 -10.484 1 95.12 293 PHE B O 1
ATOM 5378 N N . ASN B 1 294 ? 16.141 -7.902 -10.039 1 95.75 294 ASN B N 1
ATOM 5379 C CA . ASN B 1 294 ? 17.406 -8.438 -9.547 1 95.75 294 ASN B CA 1
ATOM 5380 C C . ASN B 1 294 ? 17.938 -7.629 -8.367 1 95.75 294 ASN B C 1
ATOM 5382 O O . ASN B 1 294 ? 19.141 -7.375 -8.281 1 95.75 294 ASN B O 1
ATOM 5386 N N . GLN B 1 295 ? 17.062 -7.137 -7.555 1 95.12 295 GLN B N 1
ATOM 5387 C CA . GLN B 1 295 ? 17.391 -6.492 -6.285 1 95.12 295 GLN B CA 1
ATOM 5388 C C . GLN B 1 295 ? 17.531 -7.523 -5.168 1 95.12 295 GLN B C 1
ATOM 5390 O O . GLN B 1 295 ? 17.125 -8.672 -5.324 1 95.12 295 GLN B O 1
ATOM 5395 N N . PRO B 1 296 ? 18.203 -7.086 -4.066 1 97 296 PRO B N 1
ATOM 5396 C CA . PRO B 1 296 ? 18.234 -8.023 -2.936 1 97 296 PRO B CA 1
ATOM 5397 C C . PRO B 1 296 ? 16.844 -8.453 -2.49 1 97 296 PRO B C 1
ATOM 5399 O O . PRO B 1 296 ? 15.945 -7.621 -2.381 1 97 296 PRO B O 1
ATOM 5402 N N . LEU B 1 297 ? 16.703 -9.758 -2.326 1 98.12 297 LEU B N 1
ATOM 5403 C CA . LEU B 1 297 ? 15.43 -10.258 -1.832 1 98.12 297 LEU B CA 1
ATOM 5404 C C . LEU B 1 297 ? 15.188 -9.82 -0.391 1 98.12 297 LEU B C 1
ATOM 5406 O O . LEU B 1 297 ? 16.125 -9.75 0.403 1 98.12 297 LEU B O 1
ATOM 5410 N N . GLY B 1 298 ? 13.992 -9.508 -0.065 1 97.56 298 GLY B N 1
ATOM 5411 C CA . GLY B 1 298 ? 13.648 -9.023 1.264 1 97.56 298 GLY B CA 1
ATOM 5412 C C . GLY B 1 298 ? 13.375 -10.148 2.252 1 97.56 298 GLY B C 1
ATOM 5413 O O . GLY B 1 298 ? 13.148 -11.289 1.854 1 97.56 298 GLY B O 1
ATOM 5414 N N . GLU B 1 299 ? 13.406 -9.812 3.52 1 96.62 299 GLU B N 1
ATOM 5415 C CA . GLU B 1 299 ? 13.031 -10.766 4.562 1 96.62 299 GLU B CA 1
ATOM 5416 C C . GLU B 1 299 ? 11.539 -11.086 4.512 1 96.62 299 GLU B C 1
ATOM 5418 O O . GLU B 1 299 ? 10.711 -10.188 4.344 1 96.62 299 GLU B O 1
ATOM 5423 N N . THR B 1 300 ? 11.195 -12.375 4.672 1 97.62 300 THR B N 1
ATOM 5424 C CA . THR B 1 300 ? 9.82 -12.805 4.426 1 97.62 300 THR B CA 1
ATOM 5425 C C . THR B 1 300 ? 9.133 -13.188 5.734 1 97.62 300 THR B C 1
ATOM 5427 O O . THR B 1 300 ? 7.988 -13.641 5.73 1 97.62 300 THR B O 1
ATOM 5430 N N . ASP B 1 301 ? 9.734 -12.953 6.828 1 95.94 301 ASP B N 1
ATOM 5431 C CA . ASP B 1 301 ? 9.219 -13.406 8.117 1 95.94 301 ASP B CA 1
ATOM 5432 C C . ASP B 1 301 ? 7.84 -12.82 8.398 1 95.94 301 ASP B C 1
ATOM 5434 O O . ASP B 1 301 ? 7.531 -11.703 7.961 1 95.94 301 ASP B O 1
ATOM 5438 N N . CYS B 1 302 ? 7.047 -13.609 9.148 1 95.12 302 CYS B N 1
ATOM 5439 C CA . CYS B 1 302 ? 5.742 -13.133 9.594 1 95.12 302 CYS B CA 1
ATOM 5440 C C . CYS B 1 302 ? 5.898 -12.055 10.656 1 95.12 302 CYS B C 1
ATOM 5442 O O . CYS B 1 302 ? 6.762 -12.156 11.531 1 95.12 302 CYS B O 1
ATOM 5444 N N . LEU B 1 303 ? 5.129 -11.031 10.547 1 90.5 303 LEU B N 1
ATOM 5445 C CA . LEU B 1 303 ? 5.086 -9.984 11.562 1 90.5 303 LEU B CA 1
ATOM 5446 C C . LEU B 1 303 ? 4.105 -10.344 12.672 1 90.5 303 LEU B C 1
ATOM 5448 O O . LEU B 1 303 ? 4.266 -9.906 13.812 1 90.5 303 LEU B O 1
ATOM 5452 N N . ASN B 1 304 ? 3.016 -11.008 12.297 1 89.81 304 ASN B N 1
ATOM 5453 C CA . ASN B 1 304 ? 1.935 -11.469 13.156 1 89.81 304 ASN B CA 1
ATOM 5454 C C . ASN B 1 304 ? 1.176 -12.641 12.531 1 89.81 304 ASN B C 1
ATOM 5456 O O . ASN B 1 304 ? 1.583 -13.164 11.492 1 89.81 304 ASN B O 1
ATOM 5460 N N . ASN B 1 305 ? 0.085 -13.133 13.297 1 96.06 305 ASN B N 1
ATOM 5461 C CA . ASN B 1 305 ? -0.848 -14.047 12.648 1 96.06 305 ASN B CA 1
ATOM 5462 C C . ASN B 1 305 ? -1.717 -13.328 11.617 1 96.06 305 ASN B C 1
ATOM 5464 O O . ASN B 1 30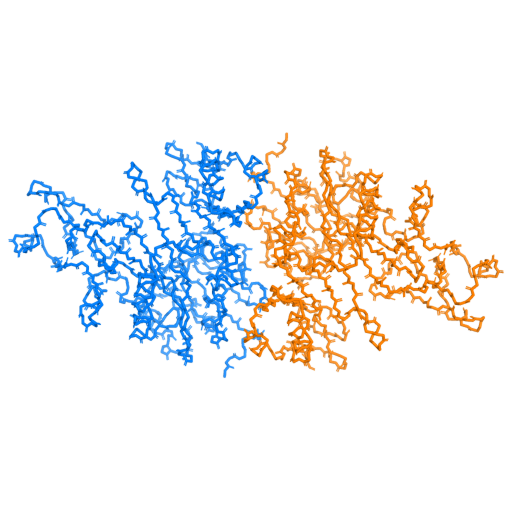5 ? -2.225 -12.234 11.883 1 96.06 305 ASN B O 1
ATOM 5468 N N . ALA B 1 306 ? -1.79 -13.883 10.5 1 97.94 306 ALA B N 1
ATOM 5469 C CA . ALA B 1 306 ? -2.607 -13.312 9.43 1 97.94 306 ALA B CA 1
ATOM 5470 C C . ALA B 1 306 ? -3.527 -14.367 8.82 1 97.94 306 ALA B C 1
ATOM 5472 O O . ALA B 1 306 ? -3.068 -15.43 8.391 1 97.94 306 ALA B O 1
ATOM 5473 N N . ILE B 1 307 ? -4.797 -14.094 8.828 1 97.69 307 ILE B N 1
ATOM 5474 C CA . ILE B 1 307 ? -5.82 -14.93 8.211 1 97.69 307 ILE B CA 1
ATOM 5475 C C . ILE B 1 307 ? -6.383 -14.219 6.977 1 97.69 307 ILE B C 1
ATOM 5477 O O . ILE B 1 307 ? -6.801 -13.062 7.059 1 97.69 307 ILE B O 1
ATOM 5481 N N . MET B 1 308 ? -6.363 -14.922 5.91 1 97 308 MET B N 1
ATOM 5482 C CA . MET B 1 308 ? -6.883 -14.336 4.68 1 97 308 MET B CA 1
ATOM 5483 C C . MET B 1 308 ? -8.164 -15.039 4.234 1 97 308 MET B C 1
ATOM 5485 O O . MET B 1 308 ? -8.25 -16.266 4.277 1 97 308 MET B O 1
ATOM 5489 N N . ILE B 1 309 ? -9.117 -14.242 3.863 1 95.31 309 ILE B N 1
ATOM 5490 C CA . ILE B 1 309 ? -10.344 -14.766 3.277 1 95.31 309 ILE B CA 1
ATOM 5491 C C . ILE B 1 309 ? -10.562 -14.156 1.897 1 95.31 309 ILE B C 1
ATOM 5493 O O . ILE B 1 309 ? -10.273 -12.969 1.685 1 95.31 309 ILE B O 1
ATOM 5497 N N . ASN B 1 310 ? -11.039 -14.992 1.009 1 92.69 310 ASN B N 1
ATOM 5498 C CA . ASN B 1 310 ? -11.461 -14.484 -0.292 1 92.69 310 ASN B CA 1
ATOM 5499 C C . ASN B 1 310 ? -12.844 -13.844 -0.221 1 92.69 310 ASN B C 1
ATOM 5501 O O . ASN B 1 310 ? -13.734 -14.344 0.471 1 92.69 310 ASN B O 1
ATOM 5505 N N . LEU B 1 311 ? -12.938 -12.727 -0.773 1 94.38 311 LEU B N 1
ATOM 5506 C CA . LEU B 1 311 ? -14.25 -12.109 -0.963 1 94.38 311 LEU B CA 1
ATOM 5507 C C . LEU B 1 311 ? -14.82 -12.453 -2.334 1 94.38 311 LEU B C 1
ATOM 5509 O O . LEU B 1 311 ? -14.383 -11.906 -3.35 1 94.38 311 LEU B O 1
ATOM 5513 N N . LEU B 1 312 ? -15.7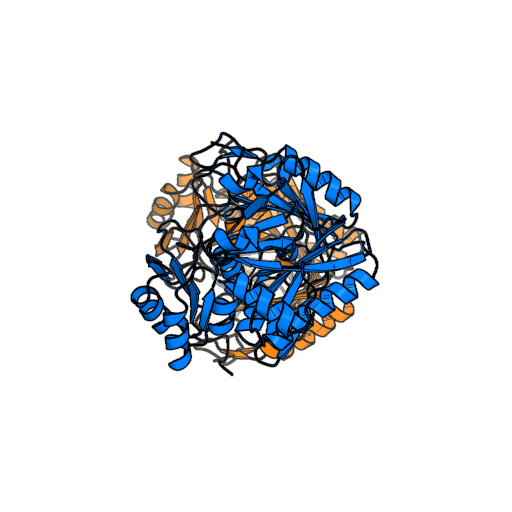97 -13.328 -2.346 1 91.5 312 LEU B N 1
ATOM 5514 C CA . LEU B 1 312 ? -16.344 -13.867 -3.582 1 91.5 312 LEU B CA 1
ATOM 5515 C C . LEU B 1 312 ? -17.75 -13.32 -3.844 1 91.5 312 LEU B C 1
ATOM 5517 O O . LEU B 1 312 ? -18.469 -12.969 -2.906 1 91.5 312 LEU B O 1
ATOM 5521 N N . GLY B 1 313 ? -18.047 -13.25 -5.105 1 92.44 313 GLY B N 1
ATOM 5522 C CA . GLY B 1 313 ? -19.438 -12.984 -5.414 1 92.44 313 GLY B CA 1
ATOM 5523 C C . GLY B 1 313 ? -20.391 -14.023 -4.859 1 92.44 313 GLY B C 1
ATOM 5524 O O . GLY B 1 313 ? -20.125 -15.227 -4.965 1 92.44 313 GLY B O 1
ATOM 5525 N N . GLU B 1 314 ? -21.484 -13.578 -4.285 1 92.75 314 GLU B N 1
ATOM 5526 C CA . GLU B 1 314 ? -22.453 -14.484 -3.654 1 92.75 314 GLU B CA 1
ATOM 5527 C C . GLU B 1 314 ? -23.188 -15.312 -4.699 1 92.75 314 GLU B C 1
ATOM 5529 O O . GLU B 1 314 ? -23.531 -14.812 -5.773 1 92.75 314 GLU B O 1
ATOM 5534 N N . PRO B 1 315 ? -23.453 -16.578 -4.312 1 89.88 315 PRO B N 1
ATOM 5535 C CA . PRO B 1 315 ? -24.297 -17.375 -5.207 1 89.88 315 PRO B CA 1
ATOM 5536 C C . PRO B 1 315 ? -25.641 -16.688 -5.516 1 89.88 315 PRO B C 1
ATOM 5538 O O . PRO B 1 315 ? -26.234 -16.062 -4.637 1 89.88 315 PRO B O 1
ATOM 5541 N N . GLY B 1 316 ? -26.047 -16.781 -6.77 1 91.94 316 GLY B N 1
ATOM 5542 C CA . GLY B 1 316 ? -27.344 -16.25 -7.152 1 91.94 316 GLY B CA 1
ATOM 5543 C C . GLY B 1 316 ? -27.312 -14.773 -7.48 1 91.94 316 GLY B C 1
ATOM 5544 O O . GLY B 1 316 ? -28.344 -14.172 -7.77 1 91.94 316 GLY B O 1
ATOM 5545 N N . HIS B 1 317 ? -26.203 -14.148 -7.32 1 92.62 317 HIS B N 1
ATOM 5546 C CA . HIS B 1 317 ? -26.094 -12.727 -7.609 1 92.62 317 HIS B CA 1
ATOM 5547 C C . HIS B 1 317 ? -25.188 -12.484 -8.82 1 92.62 317 HIS B C 1
ATOM 5549 O O . HIS B 1 317 ? -24.078 -12.992 -8.883 1 92.62 317 HIS B O 1
ATOM 5555 N N . GLU B 1 318 ? -25.719 -11.758 -9.812 1 93.56 318 GLU B N 1
ATOM 5556 C CA . GLU B 1 318 ? -24.969 -11.352 -11.008 1 93.56 318 GLU B CA 1
ATOM 5557 C C . GLU B 1 318 ? -25.375 -9.953 -11.461 1 93.56 318 GLU B C 1
ATOM 5559 O O . GLU B 1 318 ? -26.562 -9.695 -11.703 1 93.56 318 GLU B O 1
ATOM 5564 N N . GLY B 1 319 ? -24.453 -9.039 -11.492 1 93.12 319 GLY B N 1
ATOM 5565 C CA . GLY B 1 319 ? -24.703 -7.645 -11.836 1 93.12 319 GLY B CA 1
ATOM 5566 C C . GLY B 1 319 ? -23.688 -6.688 -11.242 1 93.12 319 GLY B C 1
ATOM 5567 O O . GLY B 1 319 ? -22.578 -7.09 -10.906 1 93.12 319 GLY B O 1
ATOM 5568 N N . PRO B 1 320 ? -24.016 -5.43 -11.227 1 91.25 320 PRO B N 1
ATOM 5569 C CA . PRO B 1 320 ? -23.109 -4.461 -10.609 1 91.25 320 PRO B CA 1
ATOM 5570 C C . PRO B 1 320 ? -22.797 -4.785 -9.148 1 91.25 320 PRO B C 1
ATOM 5572 O O . 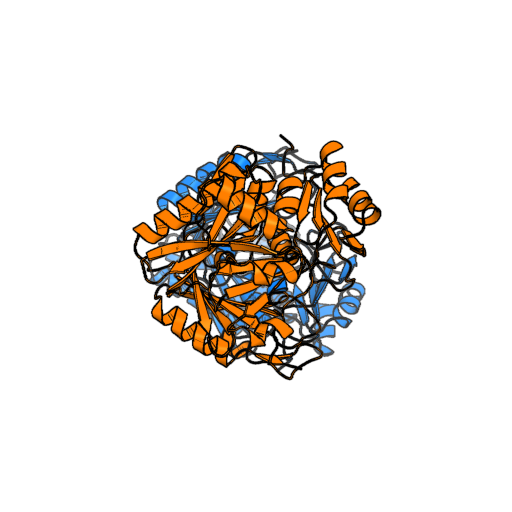PRO B 1 320 ? -23.719 -5.043 -8.367 1 91.25 320 PRO B O 1
ATOM 5575 N N . ALA B 1 321 ? -21.578 -4.758 -8.82 1 92 321 ALA B N 1
ATOM 5576 C CA . ALA B 1 321 ? -21.125 -5.199 -7.5 1 92 321 ALA B CA 1
ATOM 5577 C C . ALA B 1 321 ? -21.625 -4.258 -6.41 1 92 321 ALA B C 1
ATOM 5579 O O . ALA B 1 321 ? -21.438 -3.041 -6.492 1 92 321 ALA B O 1
ATOM 5580 N N . ILE B 1 322 ? -22.266 -4.785 -5.441 1 92.62 322 ILE B N 1
ATOM 5581 C CA . ILE B 1 322 ? -22.672 -4.094 -4.223 1 92.62 322 ILE B CA 1
ATOM 5582 C C . ILE B 1 322 ? -22.047 -4.777 -3.01 1 92.62 322 ILE B C 1
ATOM 5584 O O . ILE B 1 322 ? -22.172 -5.992 -2.838 1 92.62 322 ILE B O 1
ATOM 5588 N N . TYR B 1 323 ? -21.359 -4.047 -2.184 1 92.88 323 TYR B N 1
ATOM 5589 C CA . TYR B 1 323 ? -20.688 -4.594 -1.014 1 92.88 323 TYR B CA 1
ATOM 5590 C C . TYR B 1 323 ? -21.469 -4.309 0.259 1 92.88 323 TYR B C 1
ATOM 5592 O O . TYR B 1 323 ? -21.75 -3.148 0.58 1 92.88 323 TYR B O 1
ATOM 5600 N N . GLN B 1 324 ? -21.812 -5.324 0.941 1 94.44 324 GLN B N 1
ATOM 5601 C CA . GLN B 1 324 ? -22.516 -5.223 2.215 1 94.44 324 GLN B CA 1
ATOM 5602 C C . GLN B 1 324 ? -21.609 -5.578 3.381 1 94.44 324 GLN B C 1
ATOM 5604 O O . GLN B 1 324 ? -20.766 -6.477 3.266 1 94.44 324 GLN B O 1
ATOM 5609 N N . GLY B 1 325 ? -21.719 -4.828 4.441 1 95.38 325 GLY B N 1
ATOM 5610 C CA . GLY B 1 325 ? -21.047 -5.207 5.672 1 95.38 325 GLY B CA 1
ATOM 5611 C C . GLY B 1 325 ? -19.656 -4.605 5.797 1 95.38 325 GLY B C 1
ATOM 5612 O O . GLY B 1 325 ? -18.906 -4.941 6.723 1 95.38 325 GLY B O 1
ATOM 5613 N N . ILE B 1 326 ? -19.266 -3.734 4.906 1 93.81 326 ILE B N 1
ATOM 5614 C CA . ILE B 1 326 ? -17.938 -3.131 4.926 1 93.81 326 ILE B CA 1
ATOM 5615 C C . ILE B 1 326 ? -17.75 -2.352 6.223 1 93.81 326 ILE B C 1
ATOM 5617 O O . ILE B 1 326 ? -16.734 -2.5 6.898 1 93.81 326 ILE B O 1
ATOM 5621 N N . GLU B 1 327 ? -18.719 -1.523 6.59 1 94.06 327 GLU B N 1
ATOM 5622 C CA . GLU B 1 327 ? -18.625 -0.712 7.801 1 94.06 327 GLU B CA 1
ATOM 5623 C C . GLU B 1 327 ? -18.422 -1.585 9.039 1 94.06 327 GLU B C 1
ATOM 5625 O O . GLU B 1 327 ? -17.578 -1.283 9.883 1 94.06 327 GLU B O 1
ATOM 5630 N N . LYS B 1 328 ? -19.188 -2.641 9.094 1 96.12 328 LYS B N 1
ATOM 5631 C CA . LYS B 1 328 ? -19.062 -3.566 10.219 1 96.12 328 LYS B CA 1
ATOM 5632 C C . LYS B 1 328 ? -17.688 -4.215 10.25 1 96.12 328 LYS B C 1
ATOM 5634 O O . LYS B 1 328 ? -17.094 -4.379 11.32 1 96.12 328 LYS B O 1
ATOM 5639 N N . ALA B 1 329 ? -17.203 -4.605 9.102 1 96.69 329 ALA B N 1
ATOM 5640 C CA . ALA B 1 329 ? -15.875 -5.219 9.016 1 96.69 329 ALA B CA 1
ATOM 5641 C C . ALA B 1 329 ? -14.789 -4.242 9.453 1 96.69 329 ALA B C 1
ATOM 5643 O O . ALA B 1 329 ? -13.867 -4.617 10.18 1 96.69 329 ALA B O 1
ATOM 5644 N N . LEU B 1 330 ? -14.938 -2.967 9.07 1 95.81 330 LEU B N 1
ATOM 5645 C CA . LEU B 1 330 ? -13.93 -1.952 9.367 1 95.81 330 LEU B CA 1
ATOM 5646 C C . LEU B 1 330 ? -13.898 -1.636 10.859 1 95.81 330 LEU B C 1
ATOM 5648 O O . LEU B 1 330 ? -12.906 -1.106 11.359 1 95.81 330 LEU B O 1
ATOM 5652 N N . LYS B 1 331 ? -14.969 -1.926 11.547 1 95.69 331 LYS B N 1
ATOM 5653 C CA . LYS B 1 331 ? -15.016 -1.725 12.992 1 95.69 331 LYS B CA 1
ATOM 5654 C C . LYS B 1 331 ? -14.109 -2.723 13.719 1 95.69 331 LYS B C 1
ATOM 5656 O O . LYS B 1 331 ? -13.695 -2.484 14.852 1 95.69 331 LYS B O 1
ATOM 5661 N N . CYS B 1 332 ? -13.859 -3.816 13.023 1 95.88 332 CYS B N 1
ATOM 5662 C CA . CYS B 1 332 ? -13.023 -4.848 13.625 1 95.88 332 CYS B CA 1
ATOM 5663 C C . CYS B 1 332 ? -11.547 -4.457 13.57 1 95.88 332 CYS B C 1
ATOM 5665 O O . CYS B 1 332 ? -11.047 -4.055 12.523 1 95.88 332 CYS B O 1
ATOM 5667 N N . PRO B 1 333 ? -10.891 -4.621 14.695 1 93.56 333 PRO B N 1
ATOM 5668 C CA . PRO B 1 333 ? -9.461 -4.312 14.672 1 93.56 333 PRO B CA 1
ATOM 5669 C C . PRO B 1 333 ? -8.664 -5.293 13.812 1 93.56 333 PRO B C 1
ATOM 5671 O O . PRO B 1 333 ? -8.969 -6.488 13.797 1 93.56 333 PRO B O 1
ATOM 5674 N N . GLY B 1 334 ? -7.664 -4.809 13.172 1 94.81 334 GLY B N 1
ATOM 5675 C CA . GLY B 1 334 ? -6.738 -5.656 12.438 1 94.81 334 GLY B CA 1
ATOM 5676 C C . GLY B 1 334 ? -7.316 -6.191 11.141 1 94.81 334 GLY B C 1
ATOM 5677 O O . GLY B 1 334 ? -6.832 -7.188 10.602 1 94.81 334 GLY B O 1
ATOM 5678 N N . VAL B 1 335 ? -8.445 -5.613 10.664 1 97.19 335 VAL B N 1
ATOM 5679 C CA . VAL B 1 335 ? -9.07 -6.043 9.414 1 97.19 335 VAL B CA 1
ATOM 5680 C C . VAL B 1 335 ? -8.633 -5.121 8.281 1 97.19 335 VAL B C 1
ATOM 5682 O O . VAL B 1 335 ? -8.75 -3.898 8.375 1 97.19 335 VAL B O 1
ATOM 5685 N N . TYR B 1 336 ? -8.102 -5.715 7.223 1 97.5 336 TYR B N 1
ATOM 5686 C CA . TYR B 1 336 ? -7.684 -5.012 6.016 1 97.5 336 TYR B CA 1
ATOM 5687 C C . TYR B 1 336 ? -8.477 -5.484 4.805 1 97.5 336 TYR B C 1
ATOM 5689 O O . TYR B 1 336 ? -8.453 -6.672 4.461 1 97.5 336 TYR B O 1
ATOM 5697 N N . ILE B 1 337 ? -9.148 -4.609 4.145 1 97.06 337 ILE B N 1
ATOM 5698 C CA . ILE B 1 337 ? -10 -4.941 3.01 1 97.06 337 ILE B CA 1
ATOM 5699 C C . ILE B 1 337 ? -9.32 -4.52 1.711 1 97.06 337 ILE B C 1
ATOM 5701 O O . ILE B 1 337 ? -8.836 -3.393 1.594 1 97.06 337 ILE B O 1
ATOM 5705 N N . HIS B 1 338 ? -9.219 -5.422 0.772 1 97.06 338 HIS B N 1
ATOM 5706 C CA . HIS B 1 338 ? -8.727 -5.164 -0.578 1 97.06 338 HIS B CA 1
ATOM 5707 C C . HIS B 1 338 ? -9.789 -5.488 -1.621 1 97.06 338 HIS B C 1
ATOM 5709 O O . HIS B 1 338 ? -10.023 -6.66 -1.934 1 97.06 338 HIS B O 1
ATOM 5715 N N . LEU B 1 339 ? -10.398 -4.496 -2.145 1 95.12 339 LEU B N 1
ATOM 5716 C CA . LEU B 1 339 ? -11.344 -4.684 -3.24 1 95.12 339 LEU B CA 1
ATOM 5717 C C . LEU B 1 339 ? -10.641 -4.582 -4.59 1 95.12 339 LEU B C 1
ATOM 5719 O O . LEU B 1 339 ? -9.719 -3.773 -4.758 1 95.12 339 LEU B O 1
ATOM 5723 N N . TYR B 1 340 ? -11.062 -5.332 -5.531 1 93.56 340 TYR B N 1
ATOM 5724 C CA . TYR B 1 340 ? -10.289 -5.484 -6.762 1 93.56 340 TYR B CA 1
ATOM 5725 C C . TYR B 1 340 ? -10.797 -4.547 -7.848 1 93.56 340 TYR B C 1
ATOM 5727 O O . TYR B 1 340 ? -10.227 -4.484 -8.938 1 93.56 340 TYR B O 1
ATOM 5735 N N . GLY B 1 341 ? -11.828 -3.85 -7.59 1 89.5 341 GLY B N 1
ATOM 5736 C CA . GLY B 1 341 ? -12.312 -2.852 -8.531 1 89.5 341 GLY B CA 1
ATOM 5737 C C . GLY B 1 341 ? -13.062 -3.453 -9.703 1 89.5 341 GLY B C 1
ATOM 5738 O O . GLY B 1 341 ? -13.172 -2.828 -10.766 1 89.5 341 GLY B O 1
ATOM 5739 N N . LYS B 1 342 ? -13.492 -4.703 -9.562 1 89.5 342 LYS B N 1
ATOM 5740 C CA . LYS B 1 342 ? -14.297 -5.324 -10.609 1 89.5 342 LYS B CA 1
ATOM 5741 C C . LYS B 1 342 ? -15.734 -4.82 -10.562 1 89.5 342 LYS B C 1
ATOM 5743 O O . LYS B 1 342 ? -16.406 -4.922 -9.531 1 89.5 342 LYS B O 1
ATOM 5748 N N . ALA B 1 343 ? -16.219 -4.301 -11.641 1 86.62 343 ALA B N 1
ATOM 5749 C CA . ALA B 1 343 ? -17.5 -3.617 -11.703 1 86.62 343 ALA B CA 1
ATOM 5750 C C . ALA B 1 343 ? -18.656 -4.605 -11.539 1 86.62 343 ALA B C 1
ATOM 5752 O O . ALA B 1 343 ? -19.672 -4.297 -10.898 1 86.62 343 ALA B O 1
ATOM 5753 N N . LEU B 1 344 ? -18.484 -5.785 -12.148 1 90.62 344 LEU B N 1
ATOM 5754 C CA . LEU B 1 344 ? -19.547 -6.785 -12.148 1 90.62 344 LEU B CA 1
ATOM 5755 C C . LEU B 1 344 ? -19.188 -7.965 -11.258 1 90.62 344 LEU B C 1
ATOM 5757 O O . LEU B 1 344 ? -18.031 -8.391 -11.227 1 90.62 344 LEU B O 1
ATOM 5761 N N . THR B 1 345 ? -20.203 -8.383 -10.5 1 93.25 345 THR B N 1
ATOM 5762 C CA . THR B 1 345 ? -20.031 -9.594 -9.711 1 93.25 345 THR B CA 1
ATOM 5763 C C . THR B 1 345 ? -20.766 -10.766 -10.344 1 93.25 345 THR B C 1
ATOM 5765 O O . THR B 1 345 ? -21.703 -10.562 -11.125 1 93.25 345 THR B O 1
ATOM 5768 N N . LYS B 1 346 ? -20.266 -11.93 -10.188 1 92.56 346 LYS B N 1
ATOM 5769 C CA . LYS B 1 346 ? -20.891 -13.219 -10.5 1 92.56 346 LYS B CA 1
ATOM 5770 C C . LYS B 1 346 ? -20.562 -14.258 -9.43 1 92.56 346 LYS B C 1
ATOM 5772 O O . LYS B 1 346 ? -19.641 -14.07 -8.633 1 92.56 346 LYS B O 1
ATOM 5777 N N . PRO B 1 347 ? -21.375 -15.242 -9.461 1 90.31 347 PRO B N 1
ATOM 5778 C CA . PRO B 1 347 ? -21.125 -16.25 -8.422 1 90.31 347 PRO B CA 1
ATOM 5779 C C . PRO B 1 347 ? -19.688 -16.734 -8.383 1 90.31 347 PRO B C 1
ATOM 5781 O O . PRO B 1 347 ? -19.141 -17.141 -9.414 1 90.31 347 PRO B O 1
ATOM 5784 N N . PHE B 1 348 ? -19.016 -16.562 -7.191 1 86.12 348 PHE B N 1
ATOM 5785 C CA . PHE B 1 348 ? -17.719 -17.125 -6.844 1 86.12 348 PHE B CA 1
ATOM 5786 C C . PHE B 1 348 ? -16.594 -16.344 -7.504 1 86.12 348 PHE B C 1
ATOM 5788 O O . PHE B 1 348 ? -15.438 -16.734 -7.441 1 86.12 348 PHE B O 1
ATOM 5795 N N . ARG B 1 349 ? -16.969 -15.281 -8.148 1 88.56 349 ARG B N 1
ATOM 5796 C CA . ARG B 1 349 ? -15.914 -14.422 -8.688 1 88.56 349 ARG B CA 1
ATOM 5797 C C . ARG B 1 349 ? -15.109 -13.766 -7.57 1 88.56 349 ARG B C 1
ATOM 5799 O O . ARG B 1 349 ? -15.68 -13.266 -6.598 1 88.56 349 ARG B O 1
ATOM 5806 N N . LYS B 1 350 ? -13.805 -13.844 -7.695 1 90.5 350 LYS B N 1
ATOM 5807 C CA . LYS B 1 350 ? -12.961 -13.172 -6.711 1 90.5 350 LYS B CA 1
ATOM 5808 C C . LYS B 1 350 ? -13.078 -11.648 -6.84 1 90.5 350 LYS B C 1
ATOM 5810 O O . LYS B 1 350 ? -12.57 -11.062 -7.801 1 90.5 350 LYS B O 1
ATOM 5815 N N . MET B 1 351 ? -13.727 -11 -5.883 1 93.75 351 MET B N 1
ATOM 5816 C CA . MET B 1 351 ? -14.016 -9.57 -5.93 1 93.75 351 MET B CA 1
ATOM 5817 C C . MET B 1 351 ? -13.055 -8.797 -5.031 1 93.75 351 MET B C 1
ATOM 5819 O O . MET B 1 351 ? -12.93 -7.574 -5.152 1 93.75 351 MET B O 1
ATOM 5823 N N . GLY B 1 352 ? -12.461 -9.438 -4.18 1 95.19 352 GLY B N 1
ATOM 5824 C CA . GLY B 1 352 ? -11.508 -8.883 -3.229 1 95.19 352 GLY B CA 1
ATOM 5825 C C . GLY B 1 352 ? -10.984 -9.914 -2.25 1 95.19 352 GLY B C 1
ATOM 5826 O O . GLY B 1 352 ? -11.227 -11.117 -2.408 1 95.19 352 GLY B O 1
ATOM 5827 N N . HIS B 1 353 ? -10.156 -9.523 -1.343 1 96.75 353 HIS B N 1
ATOM 5828 C CA . HIS B 1 353 ? -9.75 -10.344 -0.206 1 96.75 353 HIS B CA 1
ATOM 5829 C C . HIS B 1 353 ? -9.641 -9.508 1.063 1 96.75 353 HIS B C 1
ATOM 5831 O O . HIS B 1 353 ? -9.531 -8.281 0.995 1 96.75 353 HIS B O 1
ATOM 5837 N N . ILE B 1 354 ? -9.781 -10.195 2.184 1 97.75 354 ILE B N 1
ATOM 5838 C CA . ILE B 1 354 ? -9.633 -9.57 3.496 1 97.75 354 ILE B CA 1
ATOM 5839 C C . ILE B 1 354 ? -8.531 -10.281 4.281 1 97.75 354 ILE B C 1
ATOM 5841 O O . ILE B 1 354 ? -8.477 -11.516 4.312 1 97.75 354 ILE B O 1
ATOM 5845 N N . THR B 1 355 ? -7.66 -9.539 4.809 1 98.19 355 THR B N 1
ATOM 5846 C CA . THR B 1 355 ? -6.664 -10.07 5.734 1 98.19 355 THR B CA 1
ATOM 5847 C C . THR B 1 355 ? -6.949 -9.617 7.16 1 98.19 355 THR B C 1
ATOM 5849 O O . THR B 1 355 ? -7.238 -8.438 7.395 1 98.19 355 THR B O 1
ATOM 5852 N N . ILE B 1 356 ? -6.98 -10.5 8.062 1 97.88 356 ILE B N 1
ATOM 5853 C CA . ILE B 1 356 ? -7.141 -10.219 9.492 1 97.88 356 ILE B CA 1
ATOM 5854 C C . ILE B 1 356 ? -5.836 -10.531 10.227 1 97.88 356 ILE B C 1
ATOM 5856 O O . ILE B 1 356 ? -5.324 -11.648 10.148 1 97.88 356 ILE B O 1
ATOM 5860 N N . VAL B 1 357 ? -5.32 -9.555 10.883 1 96.75 357 VAL B N 1
ATOM 5861 C CA . VAL B 1 357 ? -4.062 -9.727 11.594 1 96.75 357 VAL B CA 1
ATOM 5862 C C . VAL B 1 357 ? -4.289 -9.547 13.094 1 96.75 357 VAL B C 1
ATOM 5864 O O . VAL B 1 357 ? -5.047 -8.664 13.516 1 96.75 357 VAL B O 1
ATOM 5867 N N . ASP B 1 358 ? -3.703 -10.406 13.883 1 95.69 358 ASP B N 1
ATOM 5868 C CA . ASP B 1 358 ? -3.738 -10.32 15.336 1 95.69 358 ASP B CA 1
ATOM 5869 C C . ASP B 1 358 ? -2.584 -11.102 15.961 1 95.69 358 ASP B C 1
ATOM 5871 O O . ASP B 1 358 ? -2.123 -12.094 15.398 1 95.69 358 ASP B O 1
ATOM 5875 N N . ALA B 1 359 ? -2.098 -10.617 17.078 1 93.38 359 ALA B N 1
ATOM 5876 C CA . ALA B 1 359 ? -1.063 -11.352 17.797 1 93.38 359 ALA B CA 1
ATOM 5877 C C . ALA B 1 359 ? -1.597 -12.695 18.312 1 93.38 359 ALA B C 1
ATOM 5879 O O . ALA B 1 359 ? -0.842 -13.656 18.453 1 93.38 359 ALA B O 1
ATOM 5880 N N . ASP B 1 360 ? -2.857 -12.695 18.625 1 95.31 360 ASP B N 1
ATOM 5881 C CA . ASP B 1 360 ? -3.539 -13.914 19.062 1 95.31 360 ASP B CA 1
ATOM 5882 C C . ASP B 1 360 ? -4.184 -14.633 17.875 1 95.31 360 ASP B C 1
ATOM 5884 O O . ASP B 1 360 ? -5.176 -14.156 17.312 1 95.31 360 ASP B O 1
ATOM 5888 N N . ARG B 1 361 ? -3.713 -15.797 17.594 1 95.25 361 ARG B N 1
ATOM 5889 C CA . ARG B 1 361 ? -4.133 -16.578 16.438 1 95.25 361 ARG B CA 1
ATOM 5890 C C . ARG B 1 361 ? -5.625 -16.906 16.5 1 95.25 361 ARG B C 1
ATOM 5892 O O . ARG B 1 361 ? -6.336 -16.766 15.5 1 95.25 361 ARG B O 1
ATOM 5899 N N . ASP B 1 362 ? -6.09 -17.328 17.594 1 96 362 ASP B N 1
ATOM 5900 C CA . ASP B 1 362 ? -7.488 -17.719 17.766 1 96 362 ASP B CA 1
ATOM 5901 C C . ASP B 1 362 ? -8.414 -16.531 17.562 1 96 362 ASP B C 1
ATOM 5903 O O . ASP B 1 362 ? -9.484 -16.656 16.969 1 96 362 ASP B O 1
ATOM 5907 N N . LYS B 1 363 ? -7.965 -15.375 18.062 1 96.56 363 LYS B N 1
ATOM 5908 C CA . LYS B 1 363 ? -8.758 -14.164 17.875 1 96.56 363 LYS B CA 1
ATOM 5909 C C . LYS B 1 363 ? -8.828 -13.797 16.391 1 96.56 363 LYS B C 1
ATOM 5911 O O . LYS B 1 363 ? -9.875 -13.367 15.898 1 96.56 363 LYS B O 1
ATOM 5916 N N . ALA B 1 364 ? -7.707 -13.922 15.727 1 96.31 364 ALA B N 1
ATOM 5917 C CA . ALA B 1 364 ? -7.68 -13.641 14.297 1 96.31 364 ALA B CA 1
ATOM 5918 C C . ALA B 1 364 ? -8.656 -14.547 13.539 1 96.31 364 ALA B C 1
ATOM 5920 O O . ALA B 1 364 ? -9.398 -14.078 12.672 1 96.31 364 ALA B O 1
ATOM 5921 N N . ILE B 1 365 ? -8.703 -15.844 13.875 1 94.62 365 ILE B N 1
ATOM 5922 C CA . ILE B 1 365 ? -9.57 -16.812 13.203 1 94.62 365 ILE B CA 1
ATOM 5923 C C . ILE B 1 365 ? -11.031 -16.5 13.508 1 94.62 365 ILE B C 1
ATOM 5925 O O . ILE B 1 365 ? -11.883 -16.531 12.617 1 94.62 365 ILE B O 1
ATOM 5929 N N . GLU B 1 366 ? -11.281 -16.203 14.758 1 96 366 GLU B N 1
ATOM 5930 C CA . GLU B 1 366 ? -12.641 -15.852 15.164 1 96 366 GLU B CA 1
ATOM 5931 C C . GLU B 1 366 ? -13.141 -14.625 14.398 1 96 366 GLU B C 1
ATOM 5933 O O . GLU B 1 366 ? -14.266 -14.625 13.891 1 96 366 GLU B O 1
ATOM 5938 N N . ARG B 1 367 ? -12.328 -13.633 14.352 1 96.62 367 ARG B N 1
ATOM 5939 C CA . ARG B 1 367 ? -12.688 -12.414 13.633 1 96.62 367 ARG B CA 1
ATOM 5940 C C . ARG B 1 367 ? -12.867 -12.688 12.141 1 96.62 367 ARG B C 1
ATOM 5942 O O . ARG B 1 367 ? -13.742 -12.109 11.5 1 96.62 367 ARG B O 1
ATOM 5949 N N . ALA B 1 368 ? -12.039 -13.539 11.602 1 96 368 ALA B N 1
ATOM 5950 C CA . ALA B 1 368 ? -12.156 -13.914 10.195 1 96 368 ALA B CA 1
ATOM 5951 C C . ALA B 1 368 ? -13.508 -14.57 9.914 1 96 368 ALA B C 1
ATOM 5953 O O . ALA B 1 368 ? -14.156 -14.266 8.914 1 96 368 ALA B O 1
ATOM 5954 N N . ARG B 1 369 ? -13.922 -15.445 10.781 1 93.88 369 ARG B N 1
ATOM 5955 C CA . ARG B 1 369 ? -15.219 -16.094 10.641 1 93.88 369 ARG B CA 1
ATOM 5956 C C . ARG B 1 369 ? -16.344 -15.07 10.688 1 93.88 369 ARG B C 1
ATOM 5958 O O . ARG B 1 369 ? -17.297 -15.148 9.898 1 93.88 369 ARG B O 1
ATOM 5965 N N . TYR B 1 370 ? -16.234 -14.148 11.609 1 96.62 370 TYR B N 1
ATOM 5966 C CA . TYR B 1 370 ? -17.234 -13.086 11.727 1 96.62 370 TYR B CA 1
ATOM 5967 C C . TYR B 1 370 ? -17.312 -12.273 10.438 1 96.62 370 TYR B C 1
ATOM 5969 O O . TYR B 1 370 ? -18.391 -12.039 9.914 1 96.62 370 TYR B O 1
ATOM 5977 N N . VAL B 1 371 ? -16.141 -11.82 9.922 1 96.81 371 VAL B N 1
ATOM 5978 C CA . VAL B 1 371 ? -16.062 -10.984 8.719 1 96.81 371 VAL B CA 1
ATOM 5979 C C . VAL B 1 371 ? -16.625 -11.758 7.527 1 96.81 371 VAL B C 1
ATOM 5981 O O . VAL B 1 371 ? -17.344 -11.195 6.699 1 96.81 371 VAL B O 1
ATOM 5984 N N . GLN B 1 372 ? -16.281 -13.023 7.414 1 93.06 372 GLN B N 1
ATOM 5985 C CA . GLN B 1 372 ? -16.766 -13.867 6.328 1 93.06 372 GLN B CA 1
ATOM 5986 C C . GLN B 1 372 ? -18.297 -13.914 6.309 1 93.06 372 GLN B C 1
ATOM 5988 O O . GLN B 1 372 ? -18.906 -13.984 5.238 1 93.06 372 GLN B O 1
ATOM 5993 N N . GLN B 1 373 ? -18.891 -13.836 7.477 1 93.44 373 GLN B N 1
ATOM 5994 C CA . GLN B 1 373 ? -20.344 -13.914 7.602 1 93.44 373 GLN B CA 1
ATOM 5995 C C . GLN B 1 373 ? -21 -12.594 7.227 1 93.44 373 GLN B C 1
ATOM 5997 O O . GLN B 1 373 ? -22.094 -12.578 6.648 1 93.44 373 GLN B O 1
ATOM 6002 N N . ILE B 1 374 ? -20.328 -11.523 7.5 1 95.62 374 ILE B N 1
ATOM 6003 C CA . ILE B 1 374 ? -21.047 -10.258 7.43 1 95.62 374 ILE B CA 1
ATOM 6004 C C . ILE B 1 374 ? -20.719 -9.547 6.121 1 95.62 374 ILE B C 1
ATOM 6006 O O . ILE B 1 374 ? -21.5 -8.727 5.641 1 95.62 374 ILE B O 1
ATOM 6010 N N . LEU B 1 375 ? -19.578 -9.734 5.566 1 94.62 375 LEU B N 1
ATOM 6011 C CA . LEU B 1 375 ? -19.156 -9.039 4.355 1 94.62 375 LEU B CA 1
ATOM 6012 C C . LEU B 1 375 ? -19.516 -9.844 3.111 1 94.62 375 LEU B C 1
ATOM 6014 O O . LEU B 1 375 ? -18.984 -10.938 2.902 1 94.62 375 LEU B O 1
ATOM 6018 N N . LYS B 1 376 ? -20.359 -9.305 2.289 1 94.75 376 LYS B N 1
ATOM 6019 C CA . LYS B 1 376 ? -20.875 -10.008 1.118 1 94.75 376 LYS B CA 1
ATOM 6020 C C . LYS B 1 376 ? -20.859 -9.109 -0.115 1 94.75 376 LYS B C 1
ATOM 6022 O O . LYS B 1 376 ? -20.969 -7.887 0 1 94.75 376 LYS B O 1
ATOM 6027 N N . VAL B 1 377 ? -20.625 -9.703 -1.215 1 93.75 377 VAL B N 1
ATOM 6028 C CA . VAL B 1 377 ? -20.75 -9.008 -2.49 1 93.75 377 VAL B CA 1
ATOM 6029 C C . VAL B 1 377 ? -22 -9.492 -3.221 1 93.75 377 VAL B C 1
ATOM 6031 O O . VAL B 1 377 ? -22.094 -10.664 -3.6 1 93.75 377 VAL B O 1
ATOM 6034 N N . VAL B 1 378 ? -22.906 -8.547 -3.389 1 92.88 378 VAL B N 1
ATOM 6035 C CA . VAL B 1 378 ? -24.203 -8.93 -3.959 1 92.88 378 VAL B CA 1
ATOM 6036 C C . VAL B 1 378 ? -24.562 -7.977 -5.094 1 92.88 378 VAL B C 1
ATOM 6038 O O . VAL B 1 378 ? -23.844 -7.02 -5.367 1 92.88 378 VAL B O 1
ATOM 6041 N N . SER B 1 379 ? -25.453 -8.266 -5.906 1 84.81 379 SER B N 1
ATOM 6042 C CA . SER B 1 379 ? -26.125 -7.445 -6.906 1 84.81 379 SER B CA 1
ATOM 6043 C C . SER B 1 379 ? -27.562 -7.887 -7.105 1 84.81 379 SER B C 1
ATOM 6045 O O . SER B 1 379 ? -27.906 -9.055 -6.902 1 84.81 379 SER B O 1
#

Nearest PDB structures (foldseek):
  3ax6-assembly1_B  TM=9.682E-01  e=1.975E-50  Thermotoga maritima MSB8
  3ax6-assembly2_C  TM=9.543E-01  e=3.047E-50  Thermotoga maritima MSB8
  3ax6-assembly2_D  TM=9.596E-01  e=8.734E-50  Thermotoga maritima MSB8
  3qff-assembly1_B  TM=9.140E-01  e=8.709E-44  Bacillus anthracis str. A0248
  3k5i-assembly1_B  TM=9.123E-01  e=2.044E-36  Aspergillus clavatus

InterPro domains:
  IPR003135 ATP-grasp fold, ATP-dependent carboxylate-amine ligase-type [PF02222] (112-285)
  IPR005875 Phosphoribosylaminoimidazole carboxylase, ATPase subunit [MF_01928] (9-361)
  IPR005875 Phosphoribosylaminoimidazole carboxylase, ATPase subunit [TIGR01161] (10-366)
  IPR011054 Rudiment single hybrid motif [SSF51246] (306-377)
  IPR011761 ATP-grasp fold [PS50975] (111-293)
  IPR013815 ATP-grasp fold, subdomain 1 [G3DSA:3.30.1490.20] (111-177)
  IPR016185 Pre-ATP-grasp domain superfamily [SSF52440] (7-103)
  IPR040686 Phosphoribosylaminoimidazole carboxylase, C-terminal domain [PF17769] (306-367)
  IPR054350 PurT/PurK-like, preATP-grasp domain [PF22660] (9-105)

Secondary structure (DSSP, 8-state):
---TTSS-EEEEE--SHHHHHHHHHHGGGT-EEEEEES-TT-TTTTTSSEEEE--SS-HHHHHHHHTT-SEEEESSS-S-HHHHHHHHHTT-EESS-HHHHHHHH-HHHHHHHHHHTT--B--EEEESSGGGGGG--SPSSEEEEESSS-BTTBTEEEE-SSGGGGGS--SSEEEEEPP-EEEEEEEEEEE-TT--EEEPPPEEEEEETTTTEEEEEEES--S-HHHHHHHHHHHHHHHHHHT--EEEEEEEEEETTS-EEEEEEESS--GGGTTHHHHBSS-HHHHHHHHHTTPPPPP--BSSEEEEEEEEBPTT--EE-EEESHHHHHHSTTEEEEE---SEE-TT-EEEEEEEEESSHHHHHHHHHHHHHH-EEE-/---TTSS-EEEEE--SHHHHHHHHHHGGGT-EEEEEES-TT-TTTTTSSEEEE--SS-HHHHHHHHTT-SEEEESSS-S-HHHHHHHHHTT-EESS-HHHHHHHH-HHHHHHHHHHTT--B--EEEESSGGGGGG--SPSSEEEEESSS-BTTBTEEEE-SSGGGGGS--SSEEEEEPP-EEEEEEEEEEE-TT--EEEPPPEEEEEETTTTEEEEEEES--S-HHHHHHHHHHHHHHHHHHT--EEEEEEEEEETTS-EEEEEEESS--GGGTTHHHHBSS-HHHHHHHHHTTPPPPP--BSSEEEEEEEEBPTT--EE-EEESHHHHHHSTTEEEEE---SEE-TT-EEEEEEEEESSHHHHHHHHHHHHHH-EEE-

Organism: NCBI:txid1302689

Solvent-accessible surface area (backbone atoms only — not comparable to full-atom values): 38486 Å² total; per-residue (Å²): 123,81,67,68,68,54,90,42,30,38,29,29,41,34,23,43,54,66,31,34,54,37,45,61,52,38,48,31,56,43,54,41,36,33,32,36,20,63,53,81,75,31,48,24,52,47,57,33,75,40,67,43,74,36,50,48,63,38,46,67,52,41,36,62,55,53,71,75,29,53,33,36,35,50,51,53,76,82,49,33,47,70,28,45,45,53,39,39,75,73,65,32,42,49,36,43,38,41,69,57,50,55,36,61,50,26,47,54,54,39,51,49,50,29,59,77,65,72,43,58,48,63,58,67,47,79,27,75,41,67,72,43,65,79,69,54,85,69,60,69,46,25,34,36,32,38,23,55,90,46,53,96,66,44,50,54,45,79,34,63,48,79,76,44,54,79,73,50,78,65,59,53,25,28,37,30,46,59,76,73,51,71,42,39,33,34,29,44,30,34,19,19,76,87,63,54,70,52,58,39,72,42,30,34,43,41,67,32,78,89,71,74,38,72,53,34,36,38,32,67,52,85,67,58,66,65,58,49,53,49,51,49,48,52,40,50,50,50,41,59,76,64,62,43,27,18,32,33,30,37,33,28,33,32,30,75,85,71,49,67,26,48,71,50,71,39,69,24,83,49,81,96,36,58,40,22,64,80,18,19,72,38,23,51,50,50,40,28,51,22,10,64,64,56,40,52,69,59,57,39,54,69,74,40,28,20,33,26,33,73,35,39,16,33,79,92,18,65,37,59,53,38,77,41,39,57,62,65,40,41,61,39,76,49,52,46,69,36,37,37,53,58,64,63,34,32,58,65,36,81,44,29,38,35,33,20,44,27,88,48,56,67,57,21,52,53,49,44,54,53,39,63,72,50,44,43,34,39,78,125,82,69,69,67,55,89,42,28,38,29,29,42,33,23,43,55,65,32,33,53,36,45,61,50,38,48,30,56,42,56,41,35,33,32,37,21,64,54,81,75,31,48,25,53,49,58,31,76,40,66,43,74,36,50,48,65,37,46,67,52,41,35,61,54,51,71,72,30,54,34,36,36,51,52,53,77,83,49,32,46,70,26,44,44,53,39,40,75,72,66,32,43,47,35,44,37,41,71,57,49,56,38,58,50,25,48,55,53,40,51,51,49,29,58,76,65,72,44,57,48,61,58,66,48,80,28,75,42,68,71,44,66,79,68,54,84,70,59,71,44,23,34,36,31,37,23,56,88,46,52,96,67,44,51,54,46,78,33,63,48,79,76,44,54,79,74,50,78,66,60,52,24,27,37,30,46,58,75,73,52,71,40,40,33,36,30,45,30,35,19,19,77,88,62,54,71,52,57,41,72,44,30,34,42,39,66,32,78,90,70,75,38,72,54,36,36,37,32,68,52,85,66,58,67,67,58,48,52,50,53,49,49,50,41,52,50,51,42,59,76,65,62,41,28,18,32,32,30,36,35,29,32,32,28,74,86,72,50,66,27,48,72,50,72,40,71,26,85,48,82,94,38,58,41,24,64,82,19,20,72,37,24,51,50,50,39,29,52,23,11,64,67,56,39,54,69,61,58,37,53,68,74,40,28,21,31,26,32,74,36,40,16,33,79,94,17,64,36,60,56,38,78,41,40,58,61,64,42,41,60,39,74,51,51,45,68,36,38,37,52,60,63,64,35,32,58,64,36,81,45,28,38,36,33,22,41,27,87,48,57,68,57,20,52,52,48,45,54,52,40,64,71,50,44,44,35,40,78

Radius of gyration: 28.22 Å; Cα contacts (8 Å, |Δi|>4): 1808; chains: 2; bounding box: 52×98×65 Å